Protein 2FAO (pdb70)

Secondary structure (DSSP, 8-state):
-TTTTTPPPSSTTSEEEGGGTEEHHHHHHHHHHTHHHHHHHHTTSBEEEEE-TT-TTS--EEE-B-SS--STTPEEPPGGGSTTSPPBEE--SHHHHHHHHHTTEEEEEE-SS-TT-TTS-SEEEEEEEE-TTS-HHHHHHHHHHHHHHHHHHT---EEEE-SSSSEEEEEE--S-S-HHHHHHHHHHHHHHHHHH-TTTEE-S-SGGGSTTSEEEE-GGGSTT--EE-TT-B-SSTT-BB--EE-GGGGGG---S---BTTTHHHHHHHHTT--TTTTTTT------HHHHHH-/-GGGTTPPPSSTTSEEEGGGTEEHHHHHHHHHHTHHHHHHHHTTS-EEEEE-TT-TTS--EEE-B-SS--STTPEEPPGGGSTTSSPBEE--SHHHHHHHHHTTEEEEEE-SS-TT-TTS-SEEEEEEEE-TTS-HHHHHHHHHHHHHHHHHHT---EEEE-SSSSEEEEEE--TTS-HHHHHHHHHHHHHHHHHH-TTTEE-S-SGGG-TTSEEEE-TT-STT--EEPTT-B-SSTT-BB--EE-GGGGGG---TT--BTTTHHHHHHHHTT--TTTTTTT------HHHHHH-

Solvent-accessible surface area: 24620 Å² total; per-residue (Å²): 170,114,58,6,29,47,24,148,18,35,92,46,128,53,64,4,1,76,70,50,118,0,16,5,51,44,1,0,63,12,0,21,182,21,2,107,22,0,5,162,20,0,107,90,21,0,3,1,3,10,54,0,52,24,0,39,16,11,26,76,9,83,8,74,4,3,49,138,46,154,8,103,54,21,42,80,11,81,69,71,38,37,101,71,76,22,24,6,0,0,0,102,33,24,90,0,0,0,1,0,1,37,59,5,1,0,7,0,18,0,4,2,0,8,56,83,60,10,72,94,0,12,3,0,0,0,16,0,48,16,21,107,90,42,83,51,130,103,3,6,72,1,0,47,58,1,9,64,11,1,77,118,7,54,3,102,12,2,6,1,1,6,1,11,137,6,0,5,0,6,0,8,9,43,106,126,5,25,26,110,63,1,56,80,6,0,54,30,1,0,76,26,1,19,150,101,40,74,104,63,4,10,14,66,35,24,94,149,68,27,104,39,70,4,3,0,16,22,69,84,2,31,87,17,25,6,2,6,1,8,11,0,0,26,8,113,137,18,0,6,1,0,0,1,4,65,99,155,38,0,91,79,6,156,12,3,75,87,22,44,6,111,27,0,37,114,12,49,110,121,22,84,72,91,47,10,37,71,85,42,87,60,26,170,19,104,13,36,68,39,18,115,182,79,32,174,105,57,6,33,47,18,147,17,37,95,45,127,40,65,4,1,76,69,48,120,0,16,5,51,47,1,0,60,10,0,23,166,16,6,84,8,0,8,147,15,0,98,77,18,0,3,1,5,8,54,0,52,24,1,42,16,10,28,75,8,82,7,71,5,7,54,150,62,152,13,89,42,14,56,66,12,78,71,73,46,34,102,70,76,22,24,5,1,3,0,94,42,32,82,0,0,0,1,0,2,35,68,6,1,0,8,0,25,0,4,2,0,11,61,82,53,8,94,94,1,14,8,0,2,0,18,0,43,12,23,106,91,38,74,60,131,75,4,18,50,0,0,46,55,2,6,66,10,1,73,114,7,53,5,102,13,2,6,1,0,4,0,16,124,5,0,6,0,5,0,6,8,46,99,142,10,25,26,110,65,1,59,84,6,0,52,31,0,0,87,21,2,18,141,110,38,72,111,72,3,10,14,68,31,23,92,150,66,31,110,42,54,1,4,0,20,20,75,62,1,39,76,16,23,8,5,7,2,7,7,0,0,32,13,115,129,15,0,3,0,0,0,2,3,66,93,144,37,0,104,82,8,154,12,3,75,74,27,49,7,110,27,0,46,115,11,58,99,131,17,86,78,92,42,8,32,68,84,43,85,58,25,168,21,104,10,41,63,42,18,110,183,79,34

Radius of gyration: 25.9 Å; Cα contacts (8 Å, |Δi|>4): 1272; chains: 2; bounding box: 72×68×44 Å

B-factor: mean 15.35, std 6.8, range [3.49, 41.41]

Foldseek 3Di:
DVLQQPDDAPQQQQDQAPLVSQGLVNLSSLLLVCVVVLLVAQQFFFKWFWFDPRHLVGHTDTGFADQDDPQVQKDFDDCVLPPPTHTGIGHRDSSSRSSVSSVGTQFMWTAQCGPVDLFFGFKFKWKKAAQPPEALVLQLVVVVVLVVLCVVLVWDWWWKQQLPFHIMIITGEDRPDGLVVRLVLLLVSQVVVCVVCVQAGFSDDDNVRAPNYIYGDRPCSHRSHTGTGAQGFDSDHQGFGIHTDANVCSVVDRGSRPHHSVCVVVVCVVCVPPDNCPCPVVDYHHRDPVSVVSD/DLLQVPDDAPQQQQDQAVLVSQGLVLLSSLLLVCVVVLLVQQQFFFKWFWFDPRHLVGHTDTGFADQDFDQVQKDFDDCVVPPPTHGGIGHNDSSSRSSVSSVGGQFIWTAQCGPVDLFFGFKFKWKWAAQPPAAPVLQLVVVVVLVVLCVVLVWDWWWKQQLDFHIMIITGEDRPDGLVRVLVLLLVSQVVCCVVCVQAGFSDDDSVGAVNYIYGDRPQSHRSRTGTGAQGFDSDHQRFGTHTDANVCSVVDDGSNPHHSPCVVVVCVVCVPPDNCPCVVVDYHHRDPVSVVSD

CATH classification: 3.90.920.10

Sequence (590 aa):
RAATAGVRISHPQRLIDPSIQASKLELAEFHARYADLLLRDLRERPVSLVRGPDGIGGELFFQKHAARLKIPGIVQLDPALDPGHPPLLQIRSAEALVGAVQMGSIEFHTWNASLANLERPDRFVLDLDPDPALPWKRMLEATQLSLTLLDELGLRAFLKTSGGKGMHLLVPLERRHGWDEVKDFAQAISQHLARLMPERFSAVSGPRNRVGKIFVDYLRNSRGASTVAAYSVRAREGLPVSVPVFREELDSLQGANQWNLRSLPQRLDELAGDDPWADYAGTRQRISAAMRRQLRAATAGVRISHPQRLIDPSIQASKLELAEFHARYADLLLRDLRERPVSLVRGPDGIGGELFFQKHAARLKIPGIVQLDPALDPGHPPLLQIRSAEALVGAVQMGSIEFHTWNASLANLERPDRFVLDLDPDPALPWKRMLEATQLSLTLLDELGLRAFLKTSGGKGMHLLVPLERRHGWDEVKDFAQAISQHLARLMPERFSAVSGPRNRVGKIFVDYLRNSRGASTVAAYSVRAREGLPVSVPVFREELDSLQGANQWNLRSLPQRLDELAGDDPWADYAGTRQRISAAMRRQL

Structure (mmCIF, N/CA/C/O backbone):
data_2FAO
#
_entry.id   2FAO
#
_cell.length_a   71.745
_cell.length_b   203.577
_cell.length_c   44.200
_cell.angle_alpha   90.00
_cell.angle_beta   90.00
_cell.angle_gamma   90.00
#
_symmetry.space_group_name_H-M   'P 21 21 2'
#
loop_
_entity.id
_entity.type
_entity.pdbx_description
1 polymer 'probable ATP-dependent DNA ligase'
2 non-polymer 'SULFATE ION'
3 water water
#
loop_
_atom_site.group_PDB
_atom_site.id
_atom_site.type_symbol
_atom_site.label_atom_id
_atom_site.label_alt_id
_atom_site.label_comp_id
_atom_site.label_asym_id
_atom_site.label_entity_id
_atom_site.label_seq_id
_atom_site.pdbx_PDB_ins_code
_atom_site.Cartn_x
_atom_site.Cartn_y
_atom_site.Cartn_z
_atom_site.occupancy
_atom_site.B_iso_or_equiv
_atom_site.auth_seq_id
_atom_site.auth_comp_id
_atom_site.auth_asym_id
_atom_site.auth_atom_id
_atom_site.pdbx_PDB_model_num
ATOM 1 N N . ARG A 1 12 ? 18.265 -7.103 37.429 1.00 15.92 543 ARG A N 1
ATOM 2 C CA . ARG A 1 12 ? 17.668 -5.866 36.850 1.00 14.03 543 ARG A CA 1
ATOM 3 C C . ARG A 1 12 ? 16.153 -6.009 36.784 1.00 12.80 543 ARG A C 1
ATOM 4 O O . ARG A 1 12 ? 15.490 -5.341 35.988 1.00 11.92 543 ARG A O 1
ATOM 12 N N . ALA A 1 13 ? 15.604 -6.876 37.628 1.00 12.10 544 ALA A N 1
ATOM 13 C CA . ALA A 1 13 ? 14.168 -7.107 37.636 1.00 11.23 544 ALA A CA 1
ATOM 14 C C . ALA A 1 13 ? 13.370 -5.889 38.085 1.00 10.91 544 ALA A C 1
ATOM 15 O O . ALA A 1 13 ? 12.173 -5.806 37.826 1.00 10.34 544 ALA A O 1
ATOM 17 N N . ALA A 1 14 ? 14.027 -4.943 38.752 1.00 9.74 545 ALA A N 1
ATOM 18 C CA . ALA A 1 14 ? 13.336 -3.741 39.207 1.00 10.06 545 ALA A CA 1
ATOM 19 C C . ALA A 1 14 ? 13.625 -2.554 38.292 1.00 9.01 545 ALA A C 1
ATOM 20 O O . ALA A 1 14 ? 13.156 -1.443 38.544 1.00 9.96 545 ALA A O 1
ATOM 22 N N . THR A 1 15 ? 14.392 -2.791 37.231 1.00 8.92 546 THR A N 1
ATOM 23 C CA . THR A 1 15 ? 14.711 -1.725 36.285 1.00 8.23 546 THR A CA 1
ATOM 24 C C . THR A 1 15 ? 14.436 -2.137 34.837 1.00 9.07 546 THR A C 1
ATOM 25 O O . THR A 1 15 ? 15.168 -1.775 33.918 1.00 10.02 546 THR A O 1
ATOM 29 N N . ALA A 1 16 ? 13.361 -2.897 34.652 1.00 9.02 547 ALA A N 1
ATOM 30 C CA . ALA A 1 16 ? 12.949 -3.350 33.328 1.00 9.93 547 ALA A CA 1
ATOM 31 C C . ALA A 1 16 ? 14.049 -4.051 32.533 1.00 9.82 547 ALA A C 1
ATOM 32 O O . ALA A 1 16 ? 14.096 -3.949 31.303 1.00 10.86 547 ALA A O 1
ATOM 34 N N . GLY A 1 17 ? 14.929 -4.757 33.239 1.00 10.68 548 GLY A N 1
ATOM 35 C CA . GLY A 1 17 ? 16.009 -5.477 32.584 1.00 11.01 548 GLY A CA 1
ATOM 36 C C . GLY A 1 17 ? 17.203 -4.634 32.166 1.00 11.76 548 GLY A C 1
ATOM 37 O O . GLY A 1 17 ? 18.165 -5.150 31.595 1.00 13.46 548 GLY A O 1
ATOM 38 N N . VAL A 1 18 ? 17.151 -3.341 32.470 1.00 11.06 549 VAL A N 1
ATOM 39 C CA . VAL A 1 18 ? 18.214 -2.408 32.106 1.00 11.00 549 VAL A CA 1
ATOM 40 C C . VAL A 1 18 ? 19.283 -2.249 33.184 1.00 10.51 549 VAL A C 1
ATOM 41 O O . VAL A 1 18 ? 18.974 -2.060 34.360 1.00 10.16 549 VAL A O 1
ATOM 45 N N . ARG A 1 19 ? 20.545 -2.322 32.770 1.00 11.52 550 ARG A N 1
ATOM 46 C CA . ARG A 1 19 ? 21.655 -2.162 33.696 1.00 12.30 550 ARG A CA 1
ATOM 47 C C . ARG A 1 19 ? 21.859 -0.678 33.962 1.00 11.47 550 ARG A C 1
ATOM 48 O O . ARG A 1 19 ? 21.946 0.118 33.026 1.00 12.90 550 ARG A O 1
ATOM 56 N N . ILE A 1 20 ? 21.925 -0.315 35.237 1.00 10.90 551 ILE A N 1
ATOM 57 C CA . ILE A 1 20 ? 22.106 1.077 35.617 1.00 9.75 551 ILE A CA 1
ATOM 58 C C . ILE A 1 20 ? 23.539 1.351 36.072 1.00 9.76 551 ILE A C 1
ATOM 59 O O . ILE A 1 20 ? 24.009 0.774 37.057 1.00 12.10 551 ILE A O 1
ATOM 64 N N . SER A 1 21 ? 24.237 2.219 35.344 1.00 8.87 552 SER A N 1
ATOM 65 C CA . SER A 1 21 ? 25.606 2.574 35.708 1.00 10.39 552 SER A CA 1
ATOM 66 C C . SER A 1 21 ? 25.550 3.671 36.774 1.00 10.56 552 SER A C 1
ATOM 67 O O . SER A 1 21 ? 24.596 4.456 36.820 1.00 10.17 552 SER A O 1
ATOM 70 N N . HIS A 1 22 ? 26.571 3.717 37.626 1.00 10.95 553 HIS A N 1
ATOM 71 C CA . HIS A 1 22 ? 26.634 4.692 38.710 1.00 11.31 553 HIS A CA 1
ATOM 72 C C . HIS A 1 22 ? 25.279 4.832 39.397 1.00 10.47 553 HIS A C 1
ATOM 73 O O . HIS A 1 22 ? 24.763 5.935 39.584 1.00 11.14 553 HIS A O 1
ATOM 80 N N . PRO A 1 23 ? 24.692 3.698 39.806 1.00 10.07 554 PRO A N 1
ATOM 81 C CA . PRO A 1 23 ? 23.385 3.688 40.471 1.00 10.84 554 PRO A CA 1
ATOM 82 C C . PRO A 1 23 ? 23.258 4.588 41.692 1.00 9.93 554 PRO A C 1
ATOM 83 O O . PRO A 1 23 ? 22.183 5.121 41.968 1.00 10.93 554 PRO A O 1
ATOM 87 N N . GLN A 1 24 ? 24.358 4.777 42.410 1.00 10.40 555 GLN A N 1
ATOM 88 C CA . GLN A 1 24 ? 24.329 5.591 43.611 1.00 11.39 555 GLN A CA 1
ATOM 89 C C . GLN A 1 24 ? 24.506 7.092 43.435 1.00 8.79 555 GLN A C 1
ATOM 90 O O . GLN A 1 24 ? 24.363 7.833 44.407 1.00 10.93 555 GLN A O 1
ATOM 96 N N . ARG A 1 25 ? 24.805 7.570 42.230 1.00 8.87 556 ARG A N 1
ATOM 97 C CA . ARG A 1 25 ? 24.964 9.015 42.108 1.00 8.89 556 ARG A CA 1
ATOM 98 C C . ARG A 1 25 ? 23.618 9.667 42.398 1.00 8.76 556 ARG A C 1
ATOM 99 O O . ARG A 1 25 ? 22.558 9.109 42.098 1.00 9.26 556 ARG A O 1
ATOM 107 N N . LEU A 1 26 ? 23.661 10.842 43.010 1.00 9.69 557 LEU A N 1
ATOM 108 C CA . LEU A 1 26 ? 22.440 11.525 43.404 1.00 9.42 557 LEU A CA 1
ATOM 109 C C . LEU A 1 26 ? 21.785 12.424 42.378 1.00 8.70 557 LEU A C 1
ATOM 110 O O . LEU A 1 26 ? 22.412 13.326 41.821 1.00 10.17 557 LEU A O 1
ATOM 115 N N . ILE A 1 27 ? 20.508 12.153 42.131 1.00 8.27 558 ILE A N 1
ATOM 116 C CA . ILE A 1 27 ? 19.728 12.966 41.220 1.00 7.15 558 ILE A CA 1
ATOM 117 C C . ILE A 1 27 ? 19.299 14.204 42.005 1.00 7.94 558 ILE A C 1
ATOM 118 O O . ILE A 1 27 ? 19.346 15.319 41.496 1.00 8.25 558 ILE A O 1
ATOM 123 N N . ASP A 1 28 ? 18.890 14.001 43.255 1.00 8.63 559 ASP A N 1
ATOM 124 C CA . ASP A 1 28 ? 18.460 15.097 44.121 1.00 9.86 559 ASP A CA 1
ATOM 125 C C . ASP A 1 28 ? 19.018 14.882 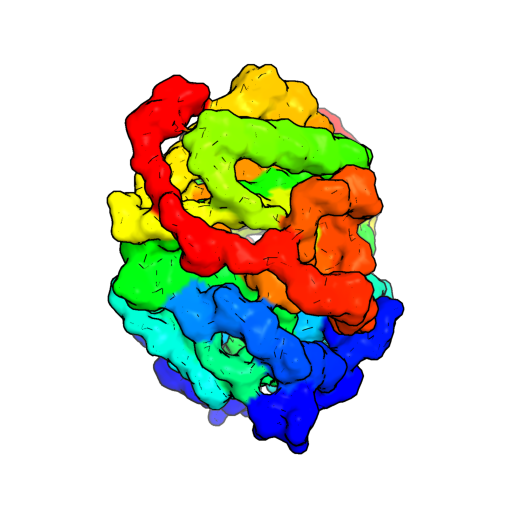45.524 1.00 10.26 559 ASP A C 1
ATOM 126 O O . ASP A 1 28 ? 18.501 14.076 46.295 1.00 8.87 559 ASP A O 1
ATOM 131 N N . PRO A 1 29 ? 20.088 15.608 45.874 1.00 9.73 560 PRO A N 1
ATOM 132 C CA . PRO A 1 29 ? 20.704 15.474 47.196 1.00 10.10 560 PRO A CA 1
ATOM 133 C C . PRO A 1 29 ? 19.786 15.858 48.354 1.00 11.27 560 PRO A C 1
ATOM 134 O O . PRO A 1 29 ? 19.931 15.332 49.459 1.00 12.95 560 PRO A O 1
ATOM 138 N N . SER A 1 30 ? 18.848 16.770 48.107 1.00 11.08 561 SER A N 1
ATOM 139 C CA . SER A 1 30 ? 17.956 17.241 49.166 1.00 11.87 561 SER A CA 1
ATOM 140 C C . SER A 1 30 ? 17.128 16.130 49.796 1.00 12.19 561 SER A C 1
ATOM 141 O O . SER A 1 30 ? 16.780 16.206 50.974 1.00 12.15 561 SER A O 1
ATOM 144 N N . ILE A 1 31 ? 16.813 15.099 49.019 1.00 11.73 562 ILE A N 1
ATOM 145 C CA . ILE A 1 31 ? 16.037 13.981 49.545 1.00 11.49 562 ILE A CA 1
ATOM 146 C C . ILE A 1 31 ? 16.795 12.667 49.401 1.00 11.54 562 ILE A C 1
ATOM 147 O O . ILE A 1 31 ? 16.235 11.598 49.621 1.00 10.26 562 ILE A O 1
ATOM 152 N N . GLN A 1 32 ? 18.074 12.759 49.047 1.00 11.25 563 GLN A N 1
ATOM 153 C CA . GLN A 1 32 ? 18.923 11.589 48.863 1.00 11.86 563 GLN A CA 1
ATOM 154 C C . GLN A 1 32 ? 18.340 10.617 47.845 1.00 11.24 563 GLN A C 1
ATOM 155 O O . GLN A 1 32 ? 18.290 9.407 48.083 1.00 12.05 563 GLN A O 1
ATOM 161 N N . ALA A 1 33 ? 17.906 11.152 46.707 1.00 8.76 564 ALA A N 1
ATOM 162 C CA . ALA A 1 33 ? 17.334 10.333 45.641 1.00 8.50 564 ALA A CA 1
ATOM 163 C C . ALA A 1 33 ? 18.425 9.986 44.633 1.00 8.42 564 ALA A C 1
ATOM 164 O O . ALA A 1 33 ? 18.981 10.871 43.975 1.00 9.59 564 ALA A O 1
ATOM 166 N N . SER A 1 34 ? 18.725 8.697 44.521 1.00 8.37 565 SER A N 1
ATOM 167 C CA . SER A 1 34 ? 19.758 8.208 43.617 1.00 8.10 565 SER A CA 1
ATOM 168 C C . SER A 1 34 ? 19.246 7.951 42.210 1.00 7.77 565 SER A C 1
ATOM 169 O O . SER A 1 34 ? 18.041 7.901 41.969 1.00 8.20 565 SER A O 1
ATOM 172 N N . LYS A 1 35 ? 20.184 7.777 41.289 1.00 7.20 566 LYS A N 1
ATOM 173 C CA . LYS A 1 35 ? 19.858 7.489 39.910 1.00 6.23 566 LYS A CA 1
ATOM 174 C C . LYS A 1 35 ? 19.120 6.149 39.859 1.00 7.06 566 LYS A C 1
ATOM 175 O O . LYS A 1 35 ? 18.161 5.992 39.102 1.00 7.19 566 LYS A O 1
ATOM 181 N N . LEU A 1 36 ? 19.562 5.185 40.662 1.00 7.03 567 LEU A N 1
ATOM 182 C CA . LEU A 1 36 ? 18.909 3.880 40.684 1.00 7.90 567 LEU A CA 1
ATOM 183 C C . LEU A 1 36 ? 17.457 4.024 41.127 1.00 8.05 567 LEU A C 1
ATOM 184 O O . LEU A 1 36 ? 16.567 3.387 40.560 1.00 7.08 567 LEU A O 1
ATOM 189 N N . GLU A 1 37 ? 17.211 4.853 42.137 1.00 6.99 568 GLU A N 1
ATOM 190 C CA . GLU A 1 37 ? 15.848 5.052 42.606 1.00 7.01 568 GLU A CA 1
ATOM 191 C C . GLU A 1 37 ? 14.998 5.637 41.484 1.00 6.70 568 GLU A C 1
ATOM 192 O O . GLU A 1 37 ? 13.850 5.235 41.279 1.00 7.48 568 GLU A O 1
ATOM 198 N N . LEU A 1 38 ? 15.566 6.587 40.751 1.00 6.62 569 LEU A N 1
ATOM 199 C CA . LEU A 1 38 ? 14.842 7.202 39.649 1.00 6.13 569 LEU A CA 1
ATOM 200 C C . LEU A 1 38 ? 14.520 6.157 38.580 1.00 7.26 569 LEU A C 1
ATOM 201 O O . LEU A 1 38 ? 13.414 6.131 38.041 1.00 6.28 569 LEU A O 1
ATOM 206 N N . ALA A 1 39 ? 15.487 5.295 38.276 1.00 6.72 570 ALA A N 1
ATOM 207 C CA . ALA A 1 39 ? 15.287 4.251 37.274 1.00 6.42 570 ALA A CA 1
ATOM 208 C C . ALA A 1 39 ? 14.196 3.285 37.739 1.00 7.24 570 ALA A C 1
ATOM 209 O O . ALA A 1 39 ? 13.319 2.904 36.954 1.00 6.63 570 ALA A O 1
ATOM 211 N N . GLU A 1 40 ? 14.240 2.895 39.011 1.00 7.51 571 GLU A N 1
ATOM 212 C CA . GLU A 1 40 ? 13.244 1.970 39.545 1.00 7.80 571 GLU A CA 1
ATOM 213 C C . GLU A 1 40 ? 11.843 2.567 39.511 1.00 7.20 571 GLU A C 1
ATOM 214 O O . GLU A 1 40 ? 10.863 1.852 39.288 1.00 8.38 571 GLU A O 1
ATOM 220 N N . PHE A 1 41 ? 11.743 3.872 39.732 1.00 6.47 572 PHE A N 1
ATOM 221 C CA . PHE A 1 41 ? 10.446 4.536 39.689 1.00 6.27 572 PHE A CA 1
ATOM 222 C C . PHE A 1 41 ? 9.884 4.424 38.277 1.00 6.64 572 PHE A C 1
ATOM 223 O O . PHE A 1 41 ? 8.705 4.111 38.094 1.00 6.28 572 PHE A O 1
ATOM 231 N N . HIS A 1 42 ? 10.721 4.675 37.274 1.00 6.94 573 HIS A N 1
ATOM 232 C CA . HIS A 1 42 ? 10.260 4.603 35.897 1.00 6.33 573 HIS A CA 1
ATOM 233 C C . HIS A 1 42 ? 9.899 3.190 35.471 1.00 6.13 573 HIS A C 1
ATOM 234 O O . HIS A 1 42 ? 9.001 3.001 34.657 1.00 7.24 573 HIS A O 1
ATOM 241 N N . ALA A 1 43 ? 10.561 2.194 36.043 1.00 6.06 574 ALA A N 1
ATOM 242 C CA . ALA A 1 43 ? 10.216 0.824 35.709 1.00 6.50 574 ALA A CA 1
ATOM 243 C C . ALA A 1 43 ? 8.863 0.516 36.353 1.00 7.52 574 ALA A C 1
ATOM 244 O O . ALA A 1 43 ? 7.923 0.057 35.689 1.00 8.77 574 ALA A O 1
ATOM 246 N N . ARG A 1 44 ? 8.757 0.798 37.646 1.00 6.86 575 ARG A N 1
ATOM 247 C CA . ARG A 1 44 ? 7.531 0.509 38.372 1.00 7.86 575 ARG A CA 1
ATOM 248 C C . ARG A 1 44 ? 6.285 1.163 37.796 1.00 8.41 575 ARG A C 1
ATOM 249 O O . ARG A 1 44 ? 5.230 0.532 37.698 1.00 9.85 575 ARG A O 1
ATOM 257 N N . TYR A 1 45 ? 6.406 2.419 37.395 1.00 7.83 576 TYR A N 1
ATOM 258 C CA . TYR A 1 45 ? 5.256 3.133 36.871 1.00 6.40 576 TYR A CA 1
ATOM 259 C C . TYR A 1 45 ? 5.296 3.354 35.363 1.00 7.22 576 TYR A C 1
ATOM 260 O O . TYR A 1 45 ? 4.617 4.233 34.838 1.00 7.22 576 TYR A O 1
ATOM 269 N N . ALA A 1 46 ? 6.074 2.533 34.665 1.00 6.02 577 ALA A N 1
ATOM 270 C CA . ALA A 1 46 ? 6.179 2.656 33.214 1.00 6.68 577 ALA A CA 1
ATOM 271 C C . ALA A 1 46 ? 4.810 2.644 32.533 1.00 6.89 577 ALA A C 1
ATOM 272 O O . ALA A 1 46 ? 4.572 3.434 31.619 1.00 8.09 577 ALA A O 1
ATOM 274 N N . ASP A 1 47 ? 3.908 1.767 32.971 1.00 7.69 578 ASP A N 1
ATOM 275 C CA . ASP A 1 47 ? 2.595 1.707 32.343 1.00 6.90 578 ASP A CA 1
ATOM 276 C C . ASP A 1 47 ? 1.841 3.026 32.485 1.00 5.89 578 ASP A C 1
ATOM 277 O O . ASP A 1 47 ? 1.160 3.449 31.555 1.00 6.10 578 ASP A O 1
ATOM 282 N N . LEU A 1 48 ? 1.966 3.679 33.640 1.00 6.63 579 LEU A N 1
ATOM 283 C CA . LEU A 1 48 ? 1.299 4.963 33.838 1.00 6.99 579 LEU A CA 1
ATOM 284 C C . LEU A 1 48 ? 1.855 5.997 32.868 1.00 7.13 579 LEU A C 1
ATOM 285 O O . LEU A 1 48 ? 1.102 6.672 32.162 1.00 7.43 579 LEU A O 1
ATOM 290 N N . LEU A 1 49 ? 3.177 6.131 32.834 1.00 7.39 580 LEU A N 1
ATOM 291 C CA . LEU A 1 49 ? 3.778 7.095 31.925 1.00 7.28 580 LEU A CA 1
ATOM 292 C C . LEU A 1 49 ? 3.465 6.757 30.474 1.00 6.51 580 LEU A C 1
ATOM 293 O O . LEU A 1 49 ? 3.284 7.653 29.652 1.00 7.24 580 LEU A O 1
ATOM 298 N N . LEU A 1 50 ? 3.384 5.468 30.154 1.00 6.34 581 LEU A N 1
ATOM 299 C CA . LEU A 1 50 ? 3.096 5.074 28.780 1.00 7.04 581 LEU A CA 1
ATOM 300 C C . LEU A 1 50 ? 1.679 5.436 28.329 1.00 7.07 581 LEU A C 1
ATOM 301 O O . LEU A 1 50 ? 1.403 5.471 27.132 1.00 7.82 581 LEU A O 1
ATOM 306 N N . ARG A 1 51 ? 0.781 5.723 29.269 1.00 7.38 582 ARG A N 1
ATOM 307 C CA . ARG A 1 51 ? -0.568 6.136 28.894 1.00 7.87 582 ARG A CA 1
ATOM 308 C C . ARG A 1 51 ? -0.430 7.399 28.046 1.00 8.13 582 ARG A C 1
ATOM 309 O O . ARG A 1 51 ? -1.253 7.668 27.170 1.00 11.07 582 ARG A O 1
ATOM 317 N N . ASP A 1 52 ? 0.623 8.168 28.307 1.00 8.70 583 ASP A N 1
ATOM 318 C CA . ASP A 1 52 ? 0.885 9.382 27.549 1.00 7.49 583 ASP A CA 1
ATOM 319 C C . ASP A 1 52 ? 1.934 9.147 26.466 1.00 7.37 583 ASP A C 1
ATOM 320 O O . ASP A 1 52 ? 1.736 9.515 25.306 1.00 7.77 583 ASP A O 1
ATOM 325 N N . LEU A 1 53 ? 3.045 8.519 26.837 1.00 7.70 584 LEU A N 1
ATOM 326 C CA . LEU A 1 53 ? 4.153 8.297 25.904 1.00 6.88 584 LEU A CA 1
ATOM 327 C C . LEU A 1 53 ? 4.035 7.282 24.772 1.00 5.86 584 LEU A C 1
ATOM 328 O O . LEU A 1 53 ? 4.609 7.486 23.707 1.00 7.51 584 LEU A O 1
ATOM 333 N N . ARG A 1 54 ? 3.312 6.191 24.998 1.00 7.63 585 ARG A N 1
ATOM 334 C CA . ARG A 1 54 ? 3.204 5.106 24.025 1.00 8.62 585 ARG A CA 1
ATOM 335 C C . ARG A 1 54 ? 3.110 5.461 22.540 1.00 7.67 585 ARG A C 1
ATOM 336 O O . ARG A 1 54 ? 3.836 4.887 21.722 1.00 8.07 585 ARG A O 1
ATOM 344 N N . GLU A 1 55 ? 2.246 6.402 22.180 1.00 7.57 586 GLU A N 1
ATOM 345 C CA . GLU A 1 55 ? 2.081 6.742 20.767 1.00 8.61 586 GLU A CA 1
ATOM 346 C C . GLU A 1 55 ? 2.483 8.163 20.379 1.00 8.05 586 GLU A C 1
ATOM 347 O O . GLU A 1 55 ? 2.101 8.643 19.309 1.00 9.00 586 GLU A O 1
ATOM 353 N N . ARG A 1 56 ? 3.273 8.827 21.217 1.00 7.53 587 ARG A N 1
ATOM 354 C CA . ARG A 1 56 ? 3.663 10.209 20.942 1.00 8.27 587 ARG A CA 1
ATOM 355 C C . ARG A 1 56 ? 5.160 10.461 20.903 1.00 7.44 587 ARG A C 1
ATOM 356 O O . ARG A 1 56 ? 5.931 9.797 21.597 1.00 7.87 587 ARG A O 1
ATOM 364 N N . PRO A 1 57 ? 5.592 11.414 20.062 1.00 7.53 588 PRO A N 1
ATOM 365 C CA . PRO A 1 57 ? 7.019 11.733 20.002 1.00 6.85 588 PRO A CA 1
ATOM 366 C C . PRO A 1 57 ? 7.321 12.330 21.382 1.00 6.47 588 PRO A C 1
ATOM 367 O O . PRO A 1 57 ? 6.445 12.949 21.999 1.00 6.51 588 PRO A O 1
ATOM 371 N N . VAL A 1 58 ? 8.554 12.176 21.850 1.00 5.24 589 VAL A N 1
ATOM 372 C CA . VAL A 1 58 ? 8.910 12.656 23.176 1.00 5.27 589 VAL A CA 1
ATOM 373 C C . VAL A 1 58 ? 10.225 13.433 23.207 1.00 6.30 589 VAL A C 1
ATOM 374 O O . VAL A 1 58 ? 11.179 13.088 22.505 1.00 7.02 589 VAL A O 1
ATOM 378 N N . SER A 1 59 ? 10.249 14.499 24.002 1.00 6.68 590 SER A N 1
ATOM 379 C CA . SER A 1 59 ? 11.456 15.288 24.195 1.00 6.97 590 SER A CA 1
ATOM 380 C C . SER A 1 59 ? 11.967 14.895 25.570 1.00 6.85 590 SER A C 1
ATOM 381 O O . SER A 1 59 ? 11.182 14.636 26.481 1.00 6.72 590 SER A O 1
ATOM 384 N N . LEU A 1 60 ? 13.282 14.865 25.718 1.00 6.53 591 LEU A N 1
ATOM 385 C CA . LEU A 1 60 ? 13.893 14.477 26.977 1.00 6.24 591 LEU A CA 1
ATOM 386 C C . LEU A 1 60 ? 14.566 15.633 27.667 1.00 7.87 591 LEU A C 1
ATOM 387 O O . LEU A 1 60 ? 15.107 16.523 27.007 1.00 8.30 591 LEU A O 1
ATOM 392 N N . VAL A 1 61 ? 14.521 15.632 28.995 1.00 6.62 592 VAL A N 1
ATOM 393 C CA . VAL A 1 61 ? 15.251 16.639 29.751 1.00 6.34 592 VAL A CA 1
ATOM 394 C C . VAL A 1 61 ? 16.246 15.777 30.525 1.00 6.80 592 VAL A C 1
ATOM 395 O O . VAL A 1 61 ? 15.862 15.007 31.411 1.00 7.08 592 VAL A O 1
ATOM 399 N N . ARG A 1 62 ? 17.518 15.888 30.151 1.00 5.90 593 ARG A N 1
ATOM 400 C CA . ARG A 1 62 ? 18.583 15.094 30.751 1.00 5.66 593 ARG A CA 1
ATOM 401 C C . ARG A 1 62 ? 19.455 15.913 31.701 1.00 6.40 593 ARG A C 1
ATOM 402 O O . ARG A 1 62 ? 19.802 17.056 31.412 1.00 8.42 593 ARG A O 1
ATOM 410 N N . GLY A 1 63 ? 19.801 15.321 32.839 1.00 6.59 594 GLY A N 1
ATOM 411 C CA . GLY A 1 63 ? 20.641 15.998 33.814 1.00 6.74 594 GLY A CA 1
ATOM 412 C C . GLY A 1 63 ? 21.726 15.029 34.229 1.00 6.40 594 GLY A C 1
ATOM 413 O O . GLY A 1 63 ? 21.567 14.302 35.206 1.00 6.86 594 GLY A O 1
ATOM 414 N N . PRO A 1 64 ? 22.853 15.001 33.505 1.00 7.21 595 PRO A N 1
ATOM 415 C CA . PRO A 1 64 ? 23.967 14.095 33.802 1.00 6.79 595 PRO A CA 1
ATOM 416 C C . PRO A 1 64 ? 24.573 14.218 35.193 1.00 6.63 595 PRO A C 1
ATOM 417 O O . PRO A 1 64 ? 25.207 13.278 35.676 1.00 8.18 595 PRO A O 1
ATOM 421 N N . ASP A 1 65 ? 24.376 15.368 35.828 1.00 7.32 596 ASP A N 1
ATOM 422 C CA . ASP A 1 65 ? 24.915 15.619 37.158 1.00 7.83 596 ASP A CA 1
ATOM 423 C C . ASP A 1 65 ? 23.823 15.866 38.196 1.00 8.42 596 ASP A C 1
ATOM 424 O O . ASP A 1 65 ? 24.077 16.435 39.254 1.00 9.96 596 ASP A O 1
ATOM 429 N N . GLY A 1 66 ? 22.609 15.420 37.899 1.00 8.01 597 GLY A N 1
ATOM 430 C CA . GLY A 1 66 ? 21.516 15.622 38.830 1.00 8.56 597 GLY A CA 1
ATOM 431 C C . GLY A 1 66 ? 20.957 17.026 38.725 1.00 9.47 597 GLY A C 1
ATOM 432 O O . GLY A 1 66 ? 21.411 17.826 37.900 1.00 8.79 597 GLY A O 1
ATOM 433 N N . ILE A 1 67 ? 19.987 17.353 39.571 1.00 9.39 598 ILE A N 1
ATOM 434 C CA . ILE A 1 67 ? 19.374 18.675 39.499 1.00 9.31 598 ILE A CA 1
ATOM 435 C C . ILE A 1 67 ? 20.262 19.845 39.934 1.00 8.77 598 ILE A C 1
ATOM 436 O O . ILE A 1 67 ? 19.914 21.002 39.701 1.00 9.75 598 ILE A O 1
ATOM 441 N N . GLY A 1 68 ? 21.404 19.545 40.550 1.00 9.04 599 GLY A N 1
ATOM 442 C CA . GLY A 1 68 ? 22.324 20.597 40.960 1.00 8.84 599 GLY A CA 1
ATOM 443 C C . GLY A 1 68 ? 23.198 20.987 39.782 1.00 8.84 599 GLY A C 1
ATOM 444 O O . GLY A 1 68 ? 23.925 21.981 39.823 1.00 9.93 599 GLY A O 1
ATOM 445 N N . GLY A 1 69 ? 23.142 20.171 38.738 1.00 7.58 600 GLY A N 1
ATOM 446 C CA . GLY A 1 69 ? 23.905 20.445 37.540 1.00 7.39 600 GLY A CA 1
ATOM 447 C C . GLY A 1 69 ? 22.971 21.116 36.550 1.00 7.39 600 GLY A C 1
ATOM 448 O O . GLY A 1 69 ? 21.954 21.687 36.942 1.00 9.07 600 GLY A O 1
ATOM 449 N N . GLU A 1 70 ? 23.313 21.067 35.268 1.00 6.64 601 GLU A N 1
ATOM 450 C CA . GLU A 1 70 ? 22.477 21.690 34.253 1.00 6.54 601 GLU A CA 1
ATOM 451 C C . GLU A 1 70 ? 21.660 20.654 33.504 1.00 6.30 601 GLU A C 1
ATOM 452 O O . GLU A 1 70 ? 21.923 19.449 33.580 1.00 7.16 601 GLU A O 1
ATOM 458 N N . LEU A 1 71 ? 20.675 21.137 32.759 1.00 6.67 602 LEU A N 1
ATOM 459 C CA . LEU A 1 71 ? 19.781 20.261 32.020 1.00 6.11 602 LEU A CA 1
ATOM 460 C C . LEU A 1 71 ? 19.880 20.432 30.508 1.00 5.79 602 LEU A C 1
ATOM 461 O O . LEU A 1 71 ? 19.996 21.545 29.996 1.00 7.91 602 LEU A O 1
ATOM 466 N N . PHE A 1 72 ? 19.823 19.303 29.812 1.00 5.96 603 PHE A N 1
ATOM 467 C CA . PHE A 1 72 ? 19.893 19.247 28.361 1.00 5.55 603 PHE A CA 1
ATOM 468 C C . PHE A 1 72 ? 18.498 18.918 27.834 1.00 5.31 603 PHE A C 1
ATOM 469 O O . PHE A 1 72 ? 17.946 17.868 28.153 1.00 6.27 603 PHE A O 1
ATOM 477 N N . PHE A 1 73 ? 17.913 19.831 27.066 1.00 5.83 604 PHE A N 1
ATOM 478 C CA . PHE A 1 73 ? 16.590 19.597 26.488 1.00 6.07 604 PHE A CA 1
ATOM 479 C C . PHE A 1 73 ? 16.836 19.019 25.103 1.00 6.66 604 PHE A C 1
ATOM 480 O O . PHE A 1 73 ? 17.292 19.721 24.195 1.00 7.49 604 PHE A O 1
ATOM 488 N N . GLN A 1 74 ? 16.527 17.739 24.947 1.00 6.05 605 GLN A N 1
ATOM 489 C CA . GLN A 1 74 ? 16.783 17.044 23.697 1.00 4.92 605 GLN A CA 1
ATOM 490 C C . GLN A 1 74 ? 15.552 16.570 22.930 1.00 5.98 605 GLN A C 1
ATOM 491 O O . GLN A 1 74 ? 14.685 15.880 23.473 1.00 7.46 605 GLN A O 1
ATOM 497 N N . LYS A 1 75 ? 15.523 16.922 21.647 1.00 6.69 606 LYS A N 1
ATOM 498 C CA . LYS A 1 75 ? 14.438 16.560 20.737 1.00 6.18 606 LYS A CA 1
ATOM 499 C C . LYS A 1 75 ? 14.879 15.496 19.732 1.00 6.35 606 LYS A C 1
ATOM 500 O O . LYS A 1 75 ? 14.103 14.603 19.372 1.00 6.61 606 LYS A O 1
ATOM 506 N N . HIS A 1 76 ? 16.124 15.605 19.274 1.00 6.82 607 HIS A N 1
ATOM 507 C CA . HIS A 1 76 ? 16.664 14.702 18.262 1.00 7.59 607 HIS A CA 1
ATOM 508 C C . HIS A 1 76 ? 17.927 13.970 18.682 1.00 6.64 607 HIS A C 1
ATOM 509 O O . HIS A 1 76 ? 18.707 14.468 19.492 1.00 7.60 607 HIS A O 1
ATOM 516 N N . ALA A 1 77 ? 18.146 12.800 18.090 1.00 7.36 608 ALA A N 1
ATOM 517 C CA . ALA A 1 77 ? 19.347 12.027 18.377 1.00 7.45 608 ALA A CA 1
ATOM 518 C C . ALA A 1 77 ? 19.719 11.179 17.168 1.00 8.62 608 ALA A C 1
ATOM 519 O O . ALA A 1 77 ? 18.865 10.509 16.589 1.00 9.56 608 ALA A O 1
ATOM 521 N N . ALA A 1 78 ? 20.994 11.207 16.793 1.00 9.77 609 ALA A N 1
ATOM 522 C CA . ALA A 1 78 ? 21.473 10.433 15.654 1.00 11.85 609 ALA A CA 1
ATOM 523 C C . ALA A 1 78 ? 21.770 9.002 16.077 1.00 15.44 609 ALA A C 1
ATOM 524 O O . ALA A 1 78 ? 21.383 8.051 15.398 1.00 17.00 609 ALA A O 1
ATOM 526 N N . ARG A 1 79 ? 22.463 8.868 17.202 1.00 19.56 610 ARG A N 1
ATOM 527 C CA . ARG A 1 79 ? 22.826 7.566 17.748 1.00 24.25 610 ARG A CA 1
ATOM 528 C C . ARG A 1 79 ? 22.262 7.442 19.159 1.00 26.27 610 ARG A C 1
ATOM 529 O O . ARG A 1 79 ? 22.603 8.220 20.048 1.00 28.53 610 ARG A O 1
ATOM 537 N N . LEU A 1 80 ? 21.390 6.460 19.354 1.00 29.22 611 LEU A N 1
ATOM 538 C CA . LEU A 1 80 ? 20.766 6.237 20.650 1.00 30.55 611 LEU A CA 1
ATOM 539 C C . LEU A 1 80 ? 21.304 4.993 21.332 1.00 31.14 611 LEU A C 1
ATOM 540 O O . LEU A 1 80 ? 21.418 3.933 20.717 1.00 32.33 611 LEU A O 1
ATOM 545 N N . LYS A 1 81 ? 21.640 5.130 22.609 1.00 30.77 612 LYS A N 1
ATOM 546 C CA . LYS A 1 81 ? 22.144 4.007 23.382 1.00 30.12 612 LYS A CA 1
ATOM 547 C C . LYS A 1 81 ? 21.054 3.561 24.339 1.00 28.90 612 LYS A C 1
ATOM 548 O O . LYS A 1 81 ? 21.324 3.146 25.465 1.00 30.23 612 LYS A O 1
ATOM 554 N N . ILE A 1 82 ? 19.814 3.666 23.877 1.00 27.04 613 ILE A N 1
ATOM 555 C CA . ILE A 1 82 ? 18.659 3.268 24.664 1.00 24.76 613 ILE A CA 1
ATOM 556 C C . ILE A 1 82 ? 17.984 2.104 23.956 1.00 24.83 613 ILE A C 1
ATOM 557 O O . ILE A 1 82 ? 17.146 2.303 23.077 1.00 25.00 613 ILE A O 1
ATOM 562 N N . PRO A 1 83 ? 18.359 0.868 24.317 1.00 24.55 614 PRO A N 1
ATOM 563 C CA . PRO A 1 83 ? 17.758 -0.307 23.686 1.00 24.49 614 PRO A CA 1
ATOM 564 C C . PRO A 1 83 ? 16.235 -0.242 23.707 1.00 24.10 614 PRO A C 1
ATOM 565 O O . PRO A 1 83 ? 15.619 -0.231 24.772 1.00 26.04 614 PRO A O 1
ATOM 569 N N . GLY A 1 84 ? 15.635 -0.184 22.523 1.00 22.76 615 GLY A N 1
ATOM 570 C CA . GLY A 1 84 ? 14.187 -0.133 22.439 1.00 20.43 615 GLY A CA 1
ATOM 571 C C . GLY A 1 84 ? 13.628 1.209 22.010 1.00 19.33 615 GLY A C 1
ATOM 572 O O . GLY A 1 84 ? 12.493 1.287 21.556 1.00 19.02 615 GLY A O 1
ATOM 573 N N . ILE A 1 85 ? 14.415 2.269 22.149 1.00 18.84 616 ILE A N 1
ATOM 574 C CA . ILE A 1 85 ? 13.946 3.594 21.764 1.00 18.60 616 ILE A CA 1
ATOM 575 C C . ILE A 1 85 ? 13.760 3.657 20.250 1.00 17.25 616 ILE A C 1
ATOM 576 O O . ILE A 1 85 ? 14.576 3.131 19.493 1.00 18.94 616 ILE A O 1
ATOM 581 N N . VAL A 1 86 ? 12.680 4.296 19.813 1.00 12.47 617 VAL A N 1
ATOM 582 C CA . VAL A 1 86 ? 12.384 4.401 18.390 1.00 12.21 617 VAL A CA 1
ATOM 583 C C . VAL A 1 86 ? 12.811 5.737 17.794 1.00 11.22 617 VAL A C 1
ATOM 584 O O . VAL A 1 86 ? 12.528 6.798 18.350 1.00 10.62 617 VAL A O 1
ATOM 588 N N . GLN A 1 87 ? 13.522 5.670 16.672 1.00 10.85 618 GLN A N 1
ATOM 589 C CA . GLN A 1 87 ? 13.953 6.868 15.969 1.00 10.66 618 GLN A CA 1
ATOM 590 C C . GLN A 1 87 ? 12.930 7.099 14.871 1.00 9.80 618 GLN A C 1
ATOM 591 O O . GLN A 1 87 ? 12.690 6.223 14.032 1.00 12.44 618 GLN A O 1
ATOM 597 N N . LEU A 1 88 ? 12.316 8.274 14.882 1.00 9.24 619 LEU A N 1
ATOM 598 C CA . LEU A 1 88 ? 11.301 8.597 13.892 1.00 8.82 619 LEU A CA 1
ATOM 599 C C . LEU A 1 88 ? 11.907 9.065 12.565 1.00 9.74 619 LEU A C 1
ATOM 600 O O . LEU A 1 88 ? 13.104 9.324 12.471 1.00 11.35 619 LEU A O 1
ATOM 605 N N . ASP A 1 89 ? 11.070 9.160 11.540 1.00 9.65 620 ASP A N 1
ATOM 606 C CA . ASP A 1 89 ? 11.506 9.577 10.215 1.00 10.32 620 ASP A CA 1
ATOM 607 C C . ASP A 1 89 ? 12.002 11.019 10.173 1.00 9.41 620 ASP A C 1
ATOM 608 O O . ASP A 1 89 ? 11.307 11.932 10.607 1.00 9.41 620 ASP A O 1
ATOM 613 N N . PRO A 1 90 ? 13.228 11.242 9.660 1.00 9.66 621 PRO A N 1
ATOM 614 C CA . PRO A 1 90 ? 13.790 12.594 9.568 1.00 10.69 621 PRO A CA 1
ATOM 615 C C . PRO A 1 90 ? 12.910 13.572 8.783 1.00 10.62 621 PRO A C 1
ATOM 616 O O . PRO A 1 90 ? 12.972 14.781 9.005 1.00 11.11 621 PRO A O 1
ATOM 620 N N . ALA A 1 91 ? 12.101 13.054 7.858 1.00 11.04 622 ALA A N 1
ATOM 621 C CA . ALA A 1 91 ? 11.234 13.911 7.057 1.00 12.29 622 ALA A CA 1
ATOM 622 C C . ALA A 1 91 ? 10.214 14.663 7.906 1.00 12.08 622 ALA A C 1
ATOM 623 O O . ALA A 1 91 ? 9.628 15.642 7.452 1.00 13.86 622 ALA A O 1
ATOM 625 N N . LEU A 1 92 ? 10.004 14.204 9.137 1.00 12.18 623 LEU A N 1
ATOM 626 C CA . LEU A 1 92 ? 9.064 14.858 10.038 1.00 13.23 623 LEU A CA 1
ATOM 627 C C . LEU A 1 92 ? 9.649 16.167 10.561 1.00 13.22 623 LEU A C 1
ATOM 628 O O . LEU A 1 92 ? 8.926 17.037 11.045 1.00 13.76 623 LEU A O 1
ATOM 633 N N . ASP A 1 93 ? 10.965 16.310 10.457 1.00 12.85 624 ASP A N 1
ATOM 634 C CA . ASP A 1 93 ? 11.624 17.519 10.936 1.00 12.35 624 ASP A CA 1
ATOM 635 C C . ASP A 1 93 ? 12.945 17.623 10.178 1.00 11.05 624 ASP A C 1
ATOM 636 O O . ASP A 1 93 ? 14.015 17.377 10.732 1.00 11.28 624 ASP A O 1
ATOM 641 N N . PRO A 1 94 ? 12.882 17.990 8.889 1.00 11.37 625 PRO A N 1
ATOM 642 C CA . PRO A 1 94 ? 14.073 18.119 8.044 1.00 11.55 625 PRO A CA 1
ATOM 643 C C . PRO A 1 94 ? 15.192 18.992 8.600 1.00 11.09 625 PRO A C 1
ATOM 644 O O . PRO A 1 94 ? 14.936 20.018 9.237 1.00 12.09 625 PRO A O 1
ATOM 648 N N . GLY A 1 95 ? 16.429 18.569 8.343 1.00 9.73 626 GLY A N 1
ATOM 649 C CA . GLY A 1 95 ? 17.588 19.315 8.796 1.00 9.53 626 GLY A CA 1
ATOM 650 C C . GLY A 1 95 ? 18.020 18.984 10.208 1.00 9.04 626 GLY A C 1
ATOM 651 O O . GLY A 1 95 ? 18.879 19.666 10.776 1.00 10.94 626 GLY A O 1
ATOM 652 N N . HIS A 1 96 ? 17.435 17.937 10.775 1.00 7.91 627 HIS A N 1
ATOM 653 C CA . HIS A 1 96 ? 17.761 17.526 12.133 1.00 8.28 627 HIS A CA 1
ATOM 654 C C . HIS A 1 96 ? 17.823 16.006 12.205 1.00 8.30 627 HIS A C 1
ATOM 655 O O . HIS A 1 96 ? 17.286 15.320 11.335 1.00 8.30 627 HIS A O 1
ATOM 662 N N . PRO A 1 97 ? 18.504 15.462 13.229 1.00 8.22 628 PRO A N 1
ATOM 663 C CA . PRO A 1 97 ? 18.582 14.005 13.370 1.00 8.39 628 PRO A CA 1
ATOM 664 C C . PRO A 1 97 ? 17.164 13.540 13.716 1.00 7.44 628 PRO A C 1
ATOM 665 O O . PRO A 1 97 ? 16.287 14.358 13.989 1.00 8.57 628 PRO A O 1
ATOM 669 N N . PRO A 1 98 ? 16.928 12.226 13.738 1.00 7.51 629 PRO A N 1
ATOM 670 C CA . PRO A 1 98 ? 15.590 11.715 14.056 1.00 7.44 629 PRO A CA 1
ATOM 671 C C . PRO A 1 98 ? 14.987 12.152 15.392 1.00 7.42 629 PRO A C 1
ATOM 672 O O . PRO A 1 98 ? 15.702 12.317 16.387 1.00 7.36 629 PRO A O 1
ATOM 676 N N . LEU A 1 99 ? 13.665 12.329 15.393 1.00 8.24 630 LEU A N 1
ATOM 677 C CA . LEU A 1 99 ? 12.922 12.634 16.613 1.00 7.37 630 LEU A CA 1
ATOM 678 C C . LEU A 1 99 ? 12.885 11.306 17.369 1.00 8.59 630 LEU A C 1
ATOM 679 O O . LEU A 1 99 ? 13.267 10.269 16.820 1.00 9.25 630 LEU A O 1
ATOM 684 N N . LEU A 1 100 ? 12.395 11.331 18.604 1.00 7.19 631 LEU A N 1
ATOM 685 C CA . LEU A 1 100 ? 12.387 10.143 19.452 1.00 7.78 631 LEU A CA 1
ATOM 686 C C . LEU A 1 100 ? 11.011 9.695 19.934 1.00 5.96 631 LEU A C 1
ATOM 687 O O . LEU A 1 100 ? 10.108 10.510 20.103 1.00 6.60 631 LEU A O 1
ATOM 692 N N . GLN A 1 101 ? 10.864 8.394 20.171 1.00 6.91 632 GLN A N 1
ATOM 693 C CA . GLN A 1 101 ? 9.615 7.837 20.677 1.00 7.79 632 GLN A CA 1
ATOM 694 C C . GLN A 1 101 ? 9.899 6.663 21.613 1.00 7.37 632 GLN A C 1
ATOM 695 O O . GLN A 1 101 ? 10.664 5.758 21.287 1.00 8.15 632 GLN A O 1
ATOM 701 N N . ILE A 1 102 ? 9.281 6.705 22.789 1.00 6.52 633 ILE A N 1
ATOM 702 C CA . ILE A 1 102 ? 9.442 5.672 23.806 1.00 7.19 633 ILE A CA 1
ATOM 703 C C . ILE A 1 102 ? 8.127 4.909 23.951 1.00 7.54 633 ILE A C 1
ATOM 704 O O . ILE A 1 102 ? 7.107 5.480 24.350 1.00 7.50 633 ILE A O 1
ATOM 709 N N . ARG A 1 103 ? 8.161 3.613 23.640 1.00 8.92 634 ARG A N 1
ATOM 710 C CA . ARG A 1 103 ? 6.955 2.786 23.678 1.00 10.45 634 ARG A CA 1
ATOM 711 C C . ARG A 1 103 ? 6.990 1.602 24.644 1.00 9.83 634 ARG A C 1
ATOM 712 O O . ARG A 1 103 ? 6.064 0.789 24.655 1.00 10.97 634 ARG A O 1
ATOM 720 N N . SER A 1 104 ? 8.042 1.492 25.449 1.00 9.10 635 SER A N 1
ATOM 721 C CA . SER A 1 104 ? 8.157 0.365 26.373 1.00 8.35 635 SER A CA 1
ATOM 722 C C . SER A 1 104 ? 8.871 0.766 27.650 1.00 9.10 635 SER A C 1
ATOM 723 O O . SER A 1 104 ? 9.558 1.789 27.692 1.00 8.04 635 SER A O 1
ATOM 726 N N . ALA A 1 105 ? 8.731 -0.052 28.687 1.00 8.40 636 ALA A N 1
ATOM 727 C CA . ALA A 1 105 ? 9.388 0.223 29.956 1.00 8.08 636 ALA A CA 1
ATOM 728 C C . ALA A 1 105 ? 10.899 0.173 29.765 1.00 8.67 636 ALA A C 1
ATOM 729 O O . ALA A 1 105 ? 11.638 0.971 30.357 1.00 8.64 636 ALA A O 1
ATOM 731 N N . GLU A 1 106 ? 11.367 -0.760 28.939 1.00 9.11 637 GLU A N 1
ATOM 732 C CA . GLU A 1 106 ? 12.797 -0.882 28.689 1.00 9.87 637 GLU A CA 1
ATOM 733 C C . GLU A 1 106 ? 13.360 0.398 28.086 1.00 8.91 637 GLU A C 1
ATOM 734 O O . GLU A 1 106 ? 14.432 0.859 28.489 1.00 8.66 637 GLU A O 1
ATOM 740 N N . ALA A 1 107 ? 12.651 0.967 27.116 1.00 8.42 638 ALA A N 1
ATOM 741 C CA . ALA A 1 107 ? 13.122 2.191 26.487 1.00 8.11 638 ALA A CA 1
ATOM 742 C C . ALA A 1 107 ? 13.054 3.348 27.482 1.00 8.23 638 ALA A C 1
ATOM 743 O O . ALA A 1 107 ? 13.943 4.203 27.518 1.00 7.05 638 ALA A O 1
ATOM 745 N N . LEU A 1 108 ? 12.007 3.367 28.299 1.00 7.03 639 LEU A N 1
ATOM 746 C CA . LEU A 1 108 ? 11.837 4.429 29.280 1.00 6.78 639 LEU A CA 1
ATOM 747 C C . LEU A 1 108 ? 12.971 4.398 30.306 1.00 7.22 639 LEU A C 1
ATOM 748 O O . LEU A 1 108 ? 13.610 5.428 30.578 1.00 6.06 639 LEU A O 1
ATOM 753 N N . VAL A 1 109 ? 13.238 3.223 30.871 1.00 6.90 640 VAL A N 1
ATOM 754 C CA . VAL A 1 109 ? 14.301 3.108 31.859 1.00 7.50 640 VAL A CA 1
ATOM 755 C C . VAL A 1 109 ? 15.658 3.338 31.197 1.00 6.61 640 VAL A C 1
ATOM 756 O O . VAL A 1 109 ? 16.559 3.909 31.807 1.00 7.54 640 VAL A O 1
ATOM 760 N N . GLY A 1 110 ? 15.801 2.904 29.945 1.00 7.58 641 GLY A N 1
ATOM 761 C CA . GLY A 1 110 ? 17.049 3.127 29.234 1.00 6.35 641 GLY A CA 1
ATOM 762 C C . GLY A 1 110 ? 17.324 4.618 29.099 1.00 6.51 641 GLY A C 1
ATOM 763 O O . GLY A 1 110 ? 18.477 5.055 29.162 1.00 7.20 641 GLY A O 1
ATOM 764 N N . ALA A 1 111 ? 16.270 5.404 28.901 1.00 5.85 642 ALA A N 1
ATOM 765 C CA . ALA A 1 111 ? 16.424 6.851 28.793 1.00 6.19 642 ALA A CA 1
ATOM 766 C C . ALA A 1 111 ? 16.943 7.401 30.124 1.00 6.75 642 ALA A C 1
ATOM 767 O O . ALA A 1 111 ? 17.806 8.280 30.147 1.00 6.48 642 ALA A O 1
ATOM 769 N N . VAL A 1 112 ? 16.419 6.879 31.230 1.00 6.50 643 VAL A N 1
ATOM 770 C CA . VAL A 1 112 ? 16.866 7.312 32.552 1.00 6.18 643 VAL A CA 1
ATOM 771 C C . VAL A 1 112 ? 18.337 6.918 32.758 1.00 6.81 643 VAL A C 1
ATOM 7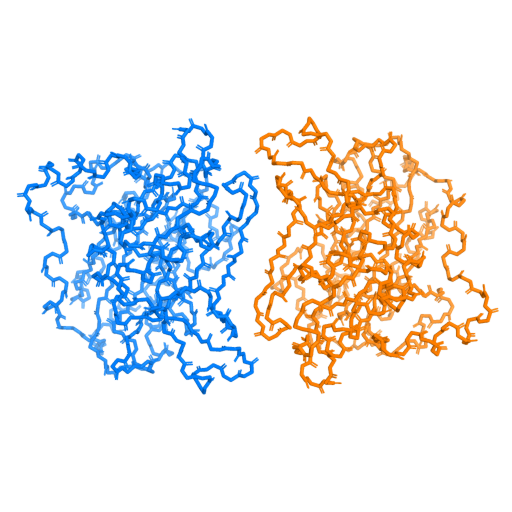72 O O . VAL A 1 112 ? 19.121 7.680 33.326 1.00 6.52 643 VAL A O 1
ATOM 776 N N . GLN A 1 113 ? 18.706 5.732 32.277 1.00 6.76 644 GLN A N 1
ATOM 777 C CA . GLN A 1 113 ? 20.078 5.255 32.369 1.00 7.23 644 GLN A CA 1
ATOM 778 C C . GLN A 1 113 ? 21.001 6.241 31.655 1.00 7.61 644 GLN A C 1
ATOM 779 O O . GLN A 1 113 ? 22.134 6.455 32.076 1.00 8.04 644 GLN A O 1
ATOM 785 N N . MET A 1 114 ? 20.496 6.860 30.593 1.00 7.99 645 MET A N 1
ATOM 786 C CA . MET A 1 114 ? 21.273 7.830 29.834 1.00 8.18 645 MET A CA 1
ATOM 787 C C . MET A 1 114 ? 21.118 9.269 30.322 1.00 8.34 645 MET A C 1
ATOM 788 O O . MET A 1 114 ? 21.447 10.215 29.612 1.00 9.36 645 MET A O 1
ATOM 793 N N . GLY A 1 115 ? 20.606 9.427 31.537 1.00 6.78 646 GLY A N 1
ATOM 794 C CA . GLY A 1 115 ? 20.479 10.747 32.127 1.00 5.97 646 GLY A CA 1
ATOM 795 C C . GLY A 1 115 ? 19.140 11.449 32.116 1.00 6.31 646 GLY A C 1
ATOM 796 O O . GLY A 1 115 ? 19.014 12.534 32.687 1.00 7.09 646 GLY A O 1
ATOM 797 N N . SER A 1 116 ? 18.134 10.857 31.485 1.00 5.83 647 SER A N 1
ATOM 798 C CA . SER A 1 116 ? 16.822 11.498 31.435 1.00 6.46 647 SER A CA 1
ATOM 799 C C . SER A 1 116 ? 16.140 11.601 32.798 1.00 5.60 647 SER A C 1
ATOM 800 O O . SER A 1 116 ? 16.159 10.652 33.588 1.00 6.17 647 SER A O 1
ATOM 803 N N . ILE A 1 117 ? 15.537 12.760 33.058 1.00 5.45 648 ILE A N 1
ATOM 804 C CA . ILE A 1 117 ? 14.794 12.984 34.291 1.00 6.36 648 ILE A CA 1
ATOM 805 C C . ILE A 1 117 ? 13.342 13.332 33.926 1.00 6.12 648 ILE A C 1
ATOM 806 O O . ILE A 1 117 ? 12.408 12.849 34.567 1.00 8.29 648 ILE A O 1
ATOM 811 N N . GLU A 1 118 ? 13.155 14.156 32.894 1.00 6.94 649 GLU A N 1
ATOM 812 C CA . GLU A 1 118 ? 11.814 14.544 32.455 1.00 6.45 649 GLU A CA 1
ATOM 813 C C . GLU A 1 118 ? 11.505 14.034 31.055 1.00 6.40 649 GLU A C 1
ATOM 814 O O . GLU A 1 118 ? 12.408 13.851 30.231 1.00 6.19 649 GLU A O 1
ATOM 820 N N . PHE A 1 119 ? 10.218 13.814 30.802 1.00 6.07 650 PHE A N 1
ATOM 821 C CA . PHE A 1 119 ? 9.719 13.333 29.514 1.00 5.94 650 PHE A CA 1
ATOM 822 C C . PHE A 1 119 ? 8.532 14.219 29.133 1.00 6.44 650 PHE A C 1
ATOM 823 O O . PHE A 1 119 ? 7.552 14.304 29.881 1.00 5.99 650 PHE A O 1
ATOM 831 N N . HIS A 1 120 ? 8.632 14.901 27.992 1.00 6.56 651 HIS A N 1
ATOM 832 C CA . HIS A 1 120 ? 7.562 15.780 27.519 1.00 6.22 651 HIS A CA 1
ATOM 833 C C . HIS A 1 120 ? 7.084 15.282 26.159 1.00 6.56 651 HIS A C 1
ATOM 834 O O . HIS A 1 120 ? 7.901 15.010 25.280 1.00 8.43 651 HIS A O 1
ATOM 841 N N . THR A 1 121 ? 5.771 15.186 25.969 1.00 6.72 652 THR A N 1
ATOM 842 C CA . THR A 1 121 ? 5.239 14.697 24.704 1.00 6.41 652 THR A CA 1
ATOM 843 C C . THR A 1 121 ? 4.543 15.726 23.820 1.00 5.95 652 THR A C 1
ATOM 844 O O . THR A 1 121 ? 4.026 16.742 24.289 1.00 6.61 652 THR A O 1
ATOM 848 N N . TRP A 1 122 ? 4.532 15.419 22.527 1.00 7.02 653 TRP A N 1
ATOM 849 C CA . TRP A 1 122 ? 3.877 16.231 21.510 1.00 7.15 653 TRP A CA 1
ATOM 850 C C . TRP A 1 122 ? 2.369 16.089 21.651 1.00 8.32 653 TRP A C 1
ATOM 851 O O . TRP A 1 122 ? 1.879 15.077 22.154 1.00 8.61 653 TRP A O 1
ATOM 862 N N . ASN A 1 123 ? 1.641 17.079 21.138 1.00 7.81 654 ASN A N 1
ATOM 863 C CA . ASN A 1 123 ? 0.184 17.059 21.162 1.00 7.76 654 ASN A CA 1
ATOM 864 C C . ASN A 1 123 ? -0.394 16.286 19.981 1.00 8.47 654 ASN A C 1
ATOM 865 O O . ASN A 1 123 ? -1.516 16.547 19.553 1.00 9.00 654 ASN A O 1
ATOM 870 N N . ALA A 1 124 ? 0.379 15.355 19.438 1.00 8.84 655 ALA A N 1
ATOM 871 C CA . ALA A 1 124 ? -0.082 14.539 18.326 1.00 8.55 655 ALA A CA 1
ATOM 872 C C . ALA A 1 124 ? 0.493 13.145 18.497 1.00 8.52 655 ALA A C 1
ATOM 873 O O . ALA A 1 124 ? 1.519 12.960 19.157 1.00 8.76 655 ALA A O 1
ATOM 875 N N . SER A 1 125 ? -0.180 12.163 17.910 1.00 8.77 656 SER A N 1
ATOM 876 C CA . SER A 1 125 ? 0.264 10.778 17.997 1.00 9.17 656 SER A CA 1
ATOM 877 C C . SER A 1 125 ? 0.670 10.251 16.628 1.00 10.58 656 SER A C 1
ATOM 878 O O . SER A 1 125 ? 0.285 10.814 15.600 1.00 12.44 656 SER A O 1
ATOM 881 N N . LEU A 1 126 ? 1.447 9.171 16.624 1.00 12.11 657 LEU A N 1
ATOM 882 C CA . LEU A 1 126 ? 1.938 8.575 15.385 1.00 13.08 657 LEU A CA 1
ATOM 883 C C . LEU A 1 126 ? 0.872 8.305 14.322 1.00 15.23 657 LEU A C 1
ATOM 884 O O . LEU A 1 126 ? 1.187 8.253 13.129 1.00 16.12 657 LEU A O 1
ATOM 889 N N . ALA A 1 127 ? -0.377 8.141 14.752 1.00 16.73 658 ALA A N 1
ATOM 890 C CA . ALA A 1 127 ? -1.490 7.896 13.835 1.00 17.60 658 ALA A CA 1
ATOM 891 C C . ALA A 1 127 ? -1.518 8.985 12.765 1.00 17.66 658 ALA A C 1
ATOM 892 O O . ALA A 1 127 ? -1.779 8.715 11.592 1.00 18.99 658 ALA A O 1
ATOM 894 N N . ASN A 1 128 ? -1.259 10.218 13.180 1.00 16.85 659 ASN A N 1
ATOM 895 C CA . ASN A 1 128 ? -1.229 11.341 12.259 1.00 16.04 659 ASN A CA 1
ATOM 896 C C . ASN A 1 128 ? -0.532 12.493 12.956 1.00 14.14 659 ASN A C 1
ATOM 897 O O . ASN A 1 128 ? -1.154 13.245 13.705 1.00 14.27 659 ASN A O 1
ATOM 902 N N . LEU A 1 129 ? 0.766 12.632 12.713 1.00 13.04 660 LEU A N 1
ATOM 903 C CA . LEU A 1 129 ? 1.521 13.694 13.354 1.00 12.00 660 LEU A CA 1
ATOM 904 C C . LEU A 1 129 ? 1.247 15.088 12.805 1.00 13.51 660 LEU A C 1
ATOM 905 O O . LEU A 1 129 ? 1.818 16.061 13.284 1.00 14.76 660 LEU A O 1
ATOM 910 N N . GLU A 1 130 ? 0.374 15.195 11.807 1.00 13.17 661 GLU A N 1
ATOM 911 C CA . GLU A 1 130 ? 0.059 16.503 11.247 1.00 13.12 661 GLU A CA 1
ATOM 912 C C . GLU A 1 130 ? -1.319 16.996 11.680 1.00 13.14 661 GLU A C 1
ATOM 913 O O . GLU A 1 130 ? -1.776 18.060 11.257 1.00 13.91 661 GLU A O 1
ATOM 919 N N . ARG A 1 131 ? -1.976 16.214 12.527 1.00 12.53 662 ARG A N 1
ATOM 920 C CA . ARG A 1 131 ? -3.293 16.564 13.048 1.00 12.52 662 ARG A CA 1
ATOM 921 C C . ARG A 1 131 ? -3.260 16.330 14.555 1.00 11.82 662 ARG A C 1
ATOM 922 O O . ARG A 1 131 ? -3.390 15.196 15.016 1.00 12.10 662 ARG A O 1
ATOM 930 N N . PRO A 1 132 ? -3.066 17.395 15.345 1.00 11.10 663 PRO A N 1
ATOM 931 C CA . PRO A 1 132 ? -3.026 17.220 16.800 1.00 10.91 663 PRO A CA 1
ATOM 932 C C . PRO A 1 132 ? -4.255 16.514 17.361 1.00 11.24 663 PRO A C 1
ATOM 933 O O . PRO A 1 132 ? -5.365 16.682 16.851 1.00 11.33 663 PRO A O 1
ATOM 937 N N . ASP A 1 133 ? -4.055 15.714 18.405 1.00 10.53 664 ASP A N 1
ATOM 938 C CA . ASP A 1 133 ? -5.183 15.039 19.032 1.00 9.60 664 ASP A CA 1
ATOM 939 C C . ASP A 1 133 ? -5.486 15.653 20.394 1.00 9.11 664 ASP A C 1
ATOM 940 O O . ASP A 1 133 ? -6.201 15.071 21.208 1.00 9.14 664 ASP A O 1
ATOM 945 N N . ARG A 1 134 ? -4.935 16.841 20.632 1.00 9.11 665 ARG A N 1
ATOM 946 C CA . ARG A 1 134 ? -5.179 17.564 21.876 1.00 9.00 665 ARG A CA 1
ATOM 947 C C . ARG A 1 134 ? -4.529 18.926 21.801 1.00 8.15 665 ARG A C 1
ATOM 948 O O . ARG A 1 134 ? -3.757 19.216 20.888 1.00 9.34 665 ARG A O 1
ATOM 956 N N . PHE A 1 135 ? -4.887 19.778 22.751 1.00 8.87 666 PHE A N 1
ATOM 957 C CA . PHE A 1 135 ? -4.231 21.058 22.891 1.00 7.59 666 PHE A CA 1
ATOM 958 C C . PHE A 1 135 ? -4.048 21.182 24.393 1.00 8.27 666 PHE A C 1
ATOM 959 O O . PHE A 1 135 ? -4.717 20.491 25.169 1.00 8.00 666 PHE A O 1
ATOM 967 N N . VAL A 1 136 ? -3.097 22.010 24.793 1.00 8.87 667 VAL A N 1
ATOM 968 C CA . VAL A 1 136 ? -2.778 22.184 26.193 1.00 9.20 667 VAL A CA 1
ATOM 969 C C . VAL A 1 136 ? -2.759 23.646 26.557 1.00 10.34 667 VAL A C 1
ATOM 970 O O . VAL A 1 136 ? -2.320 24.483 25.776 1.00 9.90 667 VAL A O 1
ATOM 974 N N . LEU A 1 137 ? -3.268 23.941 27.742 1.00 9.49 668 LEU A N 1
ATOM 975 C CA . LEU A 1 137 ? -3.240 25.287 28.274 1.00 9.90 668 LEU A CA 1
ATOM 976 C C . LEU A 1 137 ? -2.453 25.134 29.565 1.00 9.61 668 LEU A C 1
ATOM 977 O O . LEU A 1 137 ? -2.798 24.314 30.416 1.00 10.10 668 LEU A O 1
ATOM 982 N N . ASP A 1 138 ? -1.372 25.895 29.686 1.00 10.76 669 ASP A N 1
ATOM 983 C CA . ASP A 1 138 ? -0.538 25.856 30.876 1.00 11.67 669 ASP A CA 1
ATOM 984 C C . ASP A 1 138 ? -0.682 27.202 31.567 1.00 12.85 669 ASP A C 1
ATOM 985 O O . ASP A 1 138 ? -0.305 28.228 31.007 1.00 13.04 669 ASP A O 1
ATOM 990 N N . LEU A 1 139 ? -1.241 27.211 32.770 1.00 10.39 670 LEU A N 1
ATOM 991 C CA . LEU A 1 139 ? -1.377 28.461 33.501 1.00 12.26 670 LEU A CA 1
ATOM 992 C C . LEU A 1 139 ? -0.062 28.704 34.242 1.00 11.49 670 LEU A C 1
ATOM 993 O O . LEU A 1 139 ? 0.281 27.983 35.184 1.00 11.64 670 LEU A O 1
ATOM 998 N N . ASP A 1 140 ? 0.687 29.705 33.771 1.00 11.52 671 ASP A N 1
ATOM 999 C CA . ASP A 1 140 ? 1.997 30.058 34.329 1.00 12.09 671 ASP A CA 1
ATOM 1000 C C . ASP A 1 140 ? 1.871 31.342 35.148 1.00 12.91 671 ASP A C 1
ATOM 1001 O O . ASP A 1 140 ? 1.681 32.428 34.593 1.00 13.05 671 ASP A O 1
ATOM 1006 N N . PRO A 1 141 ? 1.998 31.233 36.479 1.00 13.04 672 PRO A N 1
ATOM 1007 C CA . PRO A 1 141 ? 1.885 32.362 37.404 1.00 15.30 672 PRO A CA 1
ATOM 1008 C C . PRO A 1 141 ? 3.159 33.129 37.695 1.00 17.60 672 PRO A C 1
ATOM 1009 O O . PRO A 1 141 ? 4.267 32.695 37.385 1.00 17.53 672 PRO A O 1
ATOM 1013 N N . ASP A 1 142 ? 2.969 34.285 38.315 1.00 20.70 673 ASP A N 1
ATOM 1014 C CA . ASP A 1 142 ? 4.078 35.120 38.735 1.00 21.58 673 ASP A CA 1
ATOM 1015 C C . ASP A 1 142 ? 4.622 34.413 39.978 1.00 23.44 673 ASP A C 1
ATOM 1016 O O . ASP A 1 142 ? 3.850 34.004 40.846 1.00 24.89 673 ASP A O 1
ATOM 1021 N N . PRO A 1 143 ? 5.952 34.254 40.073 1.00 24.79 674 PRO A N 1
ATOM 1022 C CA . PRO A 1 143 ? 6.615 33.593 41.204 1.00 26.51 674 PRO A CA 1
ATOM 1023 C C . PRO A 1 143 ? 6.337 34.237 42.562 1.00 27.61 674 PRO A C 1
ATOM 1024 O O . PRO A 1 143 ? 6.879 33.807 43.583 1.00 30.47 674 PRO A O 1
ATOM 1028 N N . ALA A 1 144 ? 5.495 35.265 42.572 1.00 26.61 675 ALA A N 1
ATOM 1029 C CA . ALA A 1 144 ? 5.162 35.963 43.808 1.00 26.87 675 ALA A CA 1
ATOM 1030 C C . ALA A 1 144 ? 3.655 36.126 43.959 1.00 26.70 675 ALA A C 1
ATOM 1031 O O . ALA A 1 144 ? 3.184 37.050 44.625 1.00 28.78 675 ALA A O 1
ATOM 1033 N N . LEU A 1 145 ? 2.898 35.229 43.341 1.00 25.13 676 LEU A N 1
ATOM 1034 C CA . LEU A 1 145 ? 1.447 35.298 43.420 1.00 23.57 676 LEU A CA 1
ATOM 1035 C C . LEU A 1 145 ? 0.925 34.203 44.345 1.00 21.57 676 LEU A C 1
ATOM 1036 O O . LEU A 1 145 ? 1.415 33.076 44.321 1.00 21.59 676 LEU A O 1
ATOM 1041 N N . PRO A 1 146 ? -0.070 34.530 45.186 1.00 20.77 677 PRO A N 1
ATOM 1042 C CA . PRO A 1 146 ? -0.654 33.564 46.120 1.00 19.92 677 PRO A CA 1
ATOM 1043 C C . PRO A 1 146 ? -1.222 32.357 45.387 1.00 18.07 677 PRO A C 1
ATOM 1044 O O . PRO A 1 146 ? -1.776 32.491 44.298 1.00 17.46 677 PRO A O 1
ATOM 1048 N N . TRP A 1 147 ? -1.082 31.183 45.995 1.00 17.44 678 TRP A N 1
ATOM 1049 C CA . TRP A 1 147 ? -1.583 29.947 45.408 1.00 17.81 678 TRP A CA 1
ATOM 1050 C C . TRP A 1 147 ? -3.083 30.021 45.135 1.00 18.45 678 TRP A C 1
ATOM 1051 O O . TRP A 1 147 ? -3.561 29.511 44.123 1.00 16.40 678 TRP A O 1
ATOM 1062 N N . LYS A 1 148 ? -3.826 30.662 46.030 1.00 16.94 679 LYS A N 1
ATOM 1063 C CA . LYS A 1 148 ? -5.265 30.788 45.846 1.00 18.21 679 LYS A CA 1
ATOM 1064 C C . LYS A 1 148 ? -5.603 31.418 44.495 1.00 16.39 679 LYS A C 1
ATOM 1065 O O . LYS A 1 148 ? -6.634 31.109 43.905 1.00 16.63 679 LYS A O 1
ATOM 1071 N N . ARG A 1 149 ? -4.732 32.293 44.004 1.00 15.53 680 ARG A N 1
ATOM 1072 C CA . ARG A 1 149 ? -4.944 32.935 42.710 1.00 15.44 680 ARG A CA 1
ATOM 1073 C C . ARG A 1 149 ? -4.948 31.901 41.591 1.00 13.94 680 ARG A C 1
ATOM 1074 O O . ARG A 1 149 ? -5.728 31.994 40.645 1.00 13.58 680 ARG A O 1
ATOM 1082 N N . MET A 1 150 ? -4.067 30.915 41.695 1.00 12.82 681 MET A N 1
ATOM 1083 C CA . MET A 1 150 ? -3.988 29.875 40.675 1.00 11.96 681 MET A CA 1
ATOM 1084 C C . MET A 1 150 ? -5.216 29.004 40.764 1.00 11.67 681 MET A C 1
ATOM 1085 O O . MET A 1 150 ? -5.718 28.535 39.756 1.00 11.22 681 MET A O 1
ATOM 1090 N N . LEU A 1 151 ? -5.694 28.783 41.980 1.00 12.56 682 LEU A N 1
ATOM 1091 C CA . LEU A 1 151 ? -6.881 27.970 42.163 1.00 13.46 682 LEU A CA 1
ATOM 1092 C C . LEU A 1 151 ? -8.066 28.617 41.467 1.00 13.55 682 LEU A C 1
ATOM 1093 O O . LEU A 1 151 ? -8.768 27.973 40.687 1.00 13.28 682 LEU A O 1
ATOM 1098 N N . GLU A 1 152 ? -8.277 29.900 41.732 1.00 13.13 683 GLU A N 1
ATOM 1099 C CA . GLU A 1 152 ? -9.393 30.618 41.126 1.00 13.69 683 GLU A CA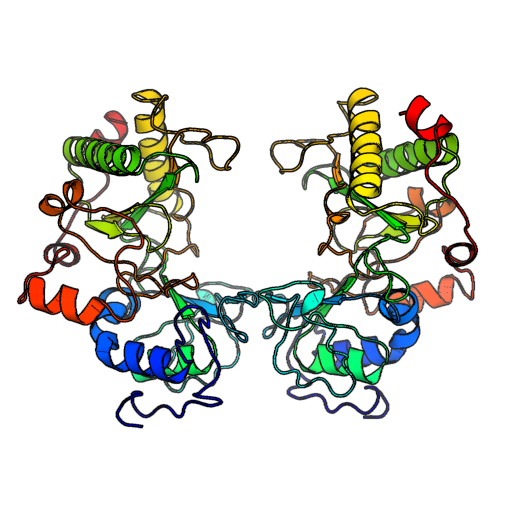 1
ATOM 1100 C C . GLU A 1 152 ? -9.241 30.690 39.609 1.00 12.12 683 GLU A C 1
ATOM 1101 O O . GLU A 1 152 ? -10.218 30.574 38.874 1.00 13.88 683 GLU A O 1
ATOM 1107 N N . ALA A 1 153 ? -8.009 30.875 39.146 1.00 11.53 684 ALA A N 1
ATOM 1108 C CA . ALA A 1 153 ? -7.740 30.958 37.717 1.00 11.38 684 ALA A CA 1
ATOM 1109 C C . ALA A 1 153 ? -8.067 29.641 37.020 1.00 10.24 684 ALA A C 1
ATOM 1110 O O . ALA A 1 153 ? -8.536 29.635 35.879 1.00 10.47 684 ALA A O 1
ATOM 1112 N N . THR A 1 154 ? -7.815 28.527 37.705 1.00 11.60 685 THR A N 1
ATOM 1113 C CA . THR A 1 154 ? -8.096 27.210 37.138 1.00 10.93 685 THR A CA 1
ATOM 1114 C C . THR A 1 154 ? -9.599 27.009 37.009 1.00 10.93 685 THR A C 1
ATOM 1115 O O . THR A 1 154 ? -10.082 26.560 35.968 1.00 10.63 685 THR A O 1
ATOM 1119 N N . GLN A 1 155 ? -10.337 27.339 38.068 1.00 12.54 686 GLN A N 1
ATOM 1120 C CA . GLN A 1 155 ? -11.791 27.195 38.056 1.00 13.13 686 GLN A CA 1
ATOM 1121 C C . GLN A 1 155 ? -12.400 28.052 36.954 1.00 12.75 686 GLN A C 1
ATOM 1122 O O . GLN A 1 155 ? -13.298 27.608 36.239 1.00 13.12 686 GLN A O 1
ATOM 1128 N N . LEU A 1 156 ? -11.921 29.285 36.824 1.00 12.74 687 LEU A N 1
ATOM 1129 C CA . LEU A 1 156 ? -12.440 30.184 35.806 1.00 12.91 687 LEU A CA 1
ATOM 1130 C C . LEU A 1 156 ? -12.157 29.662 34.401 1.00 13.29 687 LEU A C 1
ATOM 1131 O O . LEU A 1 156 ? -12.975 29.816 33.495 1.00 13.77 687 LEU A O 1
ATOM 1136 N N . SER A 1 157 ? -11.000 29.033 34.220 1.00 11.99 688 SER A N 1
ATOM 1137 C CA . SER A 1 157 ? -10.639 28.483 32.917 1.00 12.48 688 SER A CA 1
ATOM 1138 C C . SER A 1 157 ? -11.515 27.278 32.593 1.00 12.52 688 SER A C 1
ATOM 1139 O O . SER A 1 157 ? -11.946 27.100 31.454 1.00 12.86 688 SER A O 1
ATOM 1142 N N . LEU A 1 158 ? -11.774 26.447 33.596 1.00 13.29 689 LEU A N 1
ATOM 1143 C CA . LEU A 1 158 ? -12.613 25.270 33.399 1.00 13.13 689 LEU A CA 1
ATOM 1144 C C . LEU A 1 158 ? -14.051 25.673 33.098 1.00 14.33 689 LEU A C 1
ATOM 1145 O O . LEU A 1 158 ? -14.728 25.024 32.310 1.00 13.70 689 LEU A O 1
ATOM 1150 N N . THR A 1 159 ? -14.516 26.750 33.719 1.00 14.30 690 THR A N 1
ATOM 1151 C CA . THR A 1 159 ? -15.876 27.203 33.473 1.00 15.31 690 THR A CA 1
ATOM 1152 C C . THR A 1 159 ? -16.025 27.610 32.008 1.00 15.25 690 THR A C 1
ATOM 1153 O O . THR A 1 159 ? -17.026 27.290 31.367 1.00 15.59 690 THR A O 1
ATOM 1157 N N . LEU A 1 160 ? -15.022 28.302 31.474 1.00 14.27 691 LEU A N 1
ATOM 1158 C CA . LEU A 1 160 ? -15.057 28.724 30.078 1.00 13.76 691 LEU A CA 1
ATOM 1159 C C . LEU A 1 160 ? -15.062 27.493 29.178 1.00 14.04 691 LEU A C 1
ATOM 1160 O O . LEU A 1 160 ? -15.821 27.416 28.213 1.00 14.66 691 LEU A O 1
ATOM 1165 N N . LEU A 1 161 ? -14.206 26.526 29.489 1.00 13.15 692 LEU A N 1
ATOM 1166 C CA . LEU A 1 161 ? -14.149 25.314 28.691 1.00 13.48 692 LEU A CA 1
ATOM 1167 C C . LEU A 1 161 ? -15.487 24.577 28.718 1.00 14.93 692 LEU A C 1
ATOM 1168 O O . LEU A 1 161 ? -15.899 24.005 27.713 1.00 14.20 692 LEU A O 1
ATOM 1173 N N . ASP A 1 162 ? -16.177 24.603 29.855 1.00 16.80 693 ASP A N 1
ATOM 1174 C CA . ASP A 1 162 ? -17.469 23.927 29.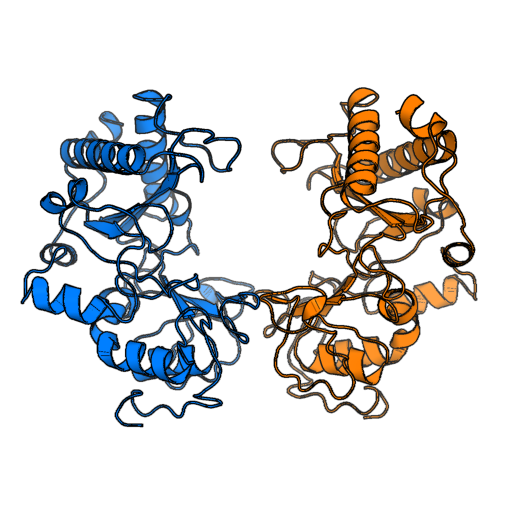936 1.00 18.09 693 ASP A CA 1
ATOM 1175 C C . ASP A 1 162 ? -18.484 24.618 29.038 1.00 18.64 693 ASP A C 1
ATOM 1176 O O . ASP A 1 162 ? -19.259 23.960 28.339 1.00 18.97 693 ASP A O 1
ATOM 1181 N N . GLU A 1 163 ? -18.480 25.946 29.059 1.00 18.73 694 GLU A N 1
ATOM 1182 C CA . GLU A 1 163 ? -19.401 26.718 28.237 1.00 18.80 694 GLU A CA 1
ATOM 1183 C C . GLU A 1 163 ? -19.140 26.460 26.762 1.00 18.38 694 GLU A C 1
ATOM 1184 O O . GLU A 1 163 ? -20.057 26.514 25.943 1.00 18.64 694 GLU A O 1
ATOM 1190 N N . LEU A 1 164 ? -17.884 26.174 26.428 1.00 16.53 695 LEU A N 1
ATOM 1191 C CA . LEU A 1 164 ? -17.513 25.889 25.048 1.00 15.36 695 LEU A CA 1
ATOM 1192 C C . LEU A 1 164 ? -17.920 24.469 24.667 1.00 14.17 695 LEU A C 1
ATOM 1193 O O . LEU A 1 164 ? -17.948 24.119 23.490 1.00 15.56 695 LEU A O 1
ATOM 1198 N N . GLY A 1 165 ? -18.232 23.658 25.671 1.00 14.48 696 GLY A N 1
ATOM 1199 C CA . GLY A 1 165 ? -18.622 22.283 25.421 1.00 14.23 696 GLY A CA 1
ATOM 1200 C C . GLY A 1 165 ? -17.419 21.368 25.278 1.00 15.30 696 GLY A C 1
ATOM 1201 O O . GLY A 1 165 ? -17.497 20.316 24.646 1.00 16.85 696 GLY A O 1
ATOM 1202 N N . LEU A 1 166 ? -16.299 21.768 25.870 1.00 13.97 697 LEU A N 1
ATOM 1203 C CA . LEU A 1 166 ? -15.081 20.972 25.802 1.00 12.60 697 LEU A CA 1
ATOM 1204 C C . LEU A 1 166 ? -14.713 20.336 27.137 1.00 14.12 697 LEU A C 1
ATOM 1205 O O . LEU A 1 166 ? -14.656 21.012 28.163 1.00 15.74 697 LEU A O 1
ATOM 1210 N N . ARG A 1 167 ? -14.466 19.030 27.107 1.00 13.26 698 ARG A N 1
ATOM 1211 C CA . ARG A 1 167 ? -14.069 18.295 28.300 1.00 14.21 698 ARG A CA 1
ATOM 1212 C C . ARG A 1 167 ? -12.576 18.543 28.471 1.00 12.44 698 ARG A C 1
ATOM 1213 O O . ARG A 1 167 ? -11.812 18.447 27.508 1.00 11.31 698 ARG A O 1
ATOM 1221 N N . ALA A 1 168 ? -12.163 18.872 29.689 1.00 12.19 699 ALA A N 1
ATOM 1222 C CA . ALA A 1 168 ? -10.757 19.142 29.959 1.00 11.54 699 ALA A CA 1
ATOM 1223 C C . ALA A 1 168 ? -10.251 18.247 31.075 1.00 10.16 699 ALA A C 1
ATOM 1224 O O . ALA A 1 168 ? -10.995 17.879 31.983 1.00 11.79 699 ALA A O 1
ATOM 1226 N N . PHE A 1 169 ? -8.971 17.910 31.006 1.00 9.56 700 PHE A N 1
ATOM 1227 C CA . PHE A 1 169 ? -8.355 17.053 32.004 1.00 9.12 700 PHE A CA 1
ATOM 1228 C C . PHE A 1 169 ? -7.215 17.809 32.676 1.00 8.95 700 PHE A C 1
ATOM 1229 O O . PHE A 1 169 ? -6.293 18.287 32.020 1.00 9.37 700 PHE A O 1
ATOM 1237 N N . LEU A 1 170 ? -7.301 17.915 33.997 1.00 8.70 701 LEU A N 1
ATOM 1238 C CA . LEU A 1 170 ? -6.340 18.675 34.775 1.00 9.16 701 LEU A CA 1
ATOM 1239 C C . LEU A 1 170 ? -5.260 17.885 35.482 1.00 8.05 701 LEU A C 1
ATOM 1240 O O . LEU A 1 170 ? -5.482 16.763 35.940 1.00 8.51 701 LEU A O 1
ATOM 1245 N N . LYS A 1 171 ? -4.075 18.476 35.566 1.00 7.84 702 LYS A N 1
ATOM 1246 C CA . LYS A 1 171 ? -2.986 17.849 36.297 1.00 6.99 702 LYS A CA 1
ATOM 1247 C C . LYS A 1 171 ? -2.070 18.931 36.846 1.00 6.59 702 LYS A C 1
ATOM 1248 O O . LYS A 1 171 ? -1.968 20.032 36.284 1.00 8.21 702 LYS A O 1
ATOM 1254 N N . THR A 1 172 ? -1.455 18.644 37.984 1.00 7.02 703 THR A N 1
ATOM 1255 C CA . THR A 1 172 ? -0.528 19.596 38.553 1.00 7.73 703 THR A CA 1
ATOM 1256 C C . THR A 1 172 ? 0.682 19.488 37.632 1.00 9.51 703 THR A C 1
ATOM 1257 O O . THR A 1 172 ? 0.900 18.450 37.003 1.00 9.56 703 THR A O 1
ATOM 1261 N N . SER A 1 173 ? 1.458 20.556 37.534 1.00 9.80 704 SER A N 1
ATOM 1262 C CA . SER A 1 173 ? 2.630 20.568 36.671 1.00 10.23 704 SER A CA 1
ATOM 1263 C C . SER A 1 173 ? 3.857 19.992 37.348 1.00 10.41 704 SER A C 1
ATOM 1264 O O . SER A 1 173 ? 4.790 19.550 36.681 1.00 10.76 704 SER A O 1
ATOM 1267 N N . GLY A 1 174 ? 3.851 20.008 38.675 1.00 10.70 705 GLY A N 1
ATOM 1268 C CA . GLY A 1 174 ? 4.996 19.531 39.421 1.00 12.71 705 GLY A CA 1
ATOM 1269 C C . GLY A 1 174 ? 5.908 20.723 39.652 1.00 15.77 705 GLY A C 1
ATOM 1270 O O . GLY A 1 174 ? 6.927 20.623 40.331 1.00 16.12 705 GLY A O 1
ATOM 1271 N N . GLY A 1 175 ? 5.531 21.861 39.078 1.00 17.37 706 GLY A N 1
ATOM 1272 C CA . GLY A 1 175 ? 6.324 23.067 39.222 1.00 19.55 706 GLY A CA 1
ATOM 1273 C C . GLY A 1 175 ? 5.620 24.137 40.031 1.00 20.02 706 GLY A C 1
ATOM 1274 O O . GLY A 1 175 ? 5.681 24.132 41.259 1.00 24.40 706 GLY A O 1
ATOM 1275 N N . LYS A 1 176 ? 4.952 25.061 39.345 1.00 21.65 707 LYS A N 1
ATOM 1276 C CA . LYS A 1 176 ? 4.240 26.140 40.020 1.00 20.36 707 LYS A CA 1
ATOM 1277 C C . LYS A 1 176 ? 2.843 26.429 39.445 1.00 19.01 707 LYS A C 1
ATOM 1278 O O . LYS A 1 176 ? 2.085 27.202 40.027 1.00 20.19 707 LYS A O 1
ATOM 1284 N N . GLY A 1 177 ? 2.497 25.803 38.321 1.00 16.25 708 GLY A N 1
ATOM 1285 C CA . GLY A 1 177 ? 1.191 26.041 37.724 1.00 15.09 708 GLY A CA 1
ATOM 1286 C C . GLY A 1 177 ? 0.388 24.779 37.460 1.00 13.18 708 GLY A C 1
ATOM 1287 O O . GLY A 1 177 ? 0.807 23.685 37.814 1.00 12.70 708 GLY A O 1
ATOM 1288 N N . MET A 1 178 ? -0.776 24.940 36.839 1.00 10.81 709 MET A N 1
ATOM 1289 C CA . MET A 1 178 ? -1.646 23.812 36.508 1.00 9.51 709 MET A CA 1
ATOM 1290 C C . MET A 1 178 ? -1.682 23.607 34.998 1.00 8.72 709 MET A C 1
ATOM 1291 O O . MET A 1 178 ? -1.505 24.557 34.239 1.00 10.13 709 MET A O 1
ATOM 1296 N N . HIS A 1 179 ? -1.917 22.366 34.573 1.00 9.32 710 HIS A N 1
ATOM 1297 C CA . HIS A 1 179 ? -1.995 22.011 33.158 1.00 8.60 710 HIS A CA 1
ATOM 1298 C C . HIS A 1 179 ? -3.382 21.519 32.820 1.00 9.15 710 HIS A C 1
ATOM 1299 O O . HIS A 1 179 ? -3.960 20.727 33.560 1.00 9.81 710 HIS A O 1
ATOM 1306 N N . LEU A 1 180 ? -3.882 21.972 31.676 1.00 8.13 711 LEU A N 1
ATOM 1307 C CA . LEU A 1 180 ? -5.188 21.569 31.175 1.00 9.51 711 LEU A CA 1
ATOM 1308 C C . LEU A 1 180 ? -5.003 20.921 29.814 1.00 9.27 711 LEU A C 1
ATOM 1309 O O . LEU A 1 180 ? -4.521 21.562 28.880 1.00 10.69 711 LEU A O 1
ATOM 1314 N N . LEU A 1 181 ? -5.371 19.646 29.712 1.00 8.69 712 LEU A N 1
ATOM 1315 C CA . LEU A 1 181 ? -5.276 18.930 28.450 1.00 9.07 712 LEU A CA 1
ATOM 1316 C C . LEU A 1 181 ? -6.679 18.773 27.895 1.00 8.82 712 LEU A C 1
ATOM 1317 O O . LEU A 1 181 ? -7.593 18.330 28.596 1.00 9.60 712 LEU A O 1
ATOM 1322 N N . VAL A 1 182 ? -6.845 19.142 26.630 1.00 8.77 713 VAL A N 1
ATOM 1323 C CA . VAL A 1 182 ? -8.144 19.052 25.974 1.00 9.52 713 VAL A CA 1
ATOM 1324 C C . VAL A 1 182 ? -8.008 18.188 24.726 1.00 9.00 713 VAL A C 1
ATOM 1325 O O . VAL A 1 182 ? -7.412 18.607 23.732 1.00 9.32 713 VAL A O 1
ATOM 1329 N N . PRO A 1 183 ? -8.536 16.953 24.769 1.00 9.10 714 PRO A N 1
ATOM 1330 C CA . PRO A 1 183 ? -8.424 16.093 23.588 1.00 9.73 714 PRO A CA 1
ATOM 1331 C C . PRO A 1 183 ? -9.263 16.604 22.426 1.00 10.36 714 PRO A C 1
ATOM 1332 O O . PRO A 1 183 ? -10.274 17.279 22.626 1.00 11.39 714 PRO A O 1
ATOM 1336 N N . LEU A 1 184 ? -8.825 16.296 21.213 1.00 10.08 715 LEU A N 1
ATOM 1337 C CA . LEU A 1 184 ? -9.537 16.713 20.015 1.00 11.17 715 LEU A CA 1
ATOM 1338 C C . LEU A 1 184 ? -9.453 15.631 18.958 1.00 12.28 715 LEU A C 1
ATOM 1339 O O . LEU A 1 184 ? -8.468 14.894 18.880 1.00 13.46 715 LEU A O 1
ATOM 1344 N N . GLU A 1 185 ? -10.503 15.526 18.154 1.00 13.06 716 GLU A N 1
ATOM 1345 C CA . GLU A 1 185 ? -10.513 14.566 17.065 1.00 14.54 716 GLU A CA 1
ATOM 1346 C C . GLU A 1 185 ? -9.500 15.113 16.064 1.00 13.12 716 GLU A C 1
ATOM 1347 O O . GLU A 1 185 ? -9.326 16.328 15.951 1.00 14.26 716 GLU A O 1
ATOM 1353 N N . ARG A 1 186 ? -8.827 14.212 15.356 1.00 13.89 717 ARG A N 1
ATOM 1354 C CA . ARG A 1 186 ? -7.810 14.590 14.379 1.00 15.41 717 ARG A CA 1
ATOM 1355 C C . ARG A 1 186 ? -8.454 15.135 13.110 1.00 17.02 717 ARG A C 1
ATOM 1356 O O . ARG A 1 186 ? -8.448 14.480 12.066 1.00 18.57 717 ARG A O 1
ATOM 1364 N N . ARG A 1 187 ? -8.990 16.347 13.206 1.00 17.12 718 ARG A N 1
ATOM 1365 C CA . ARG A 1 187 ? -9.668 16.980 12.080 1.00 18.36 718 ARG A CA 1
ATOM 1366 C C . ARG A 1 187 ? -9.158 18.392 11.813 1.00 17.95 718 ARG A C 1
ATOM 1367 O O . ARG A 1 187 ? -9.712 19.106 10.974 1.00 19.64 718 ARG A O 1
ATOM 1375 N N . HIS A 1 188 ? -8.104 18.787 12.524 1.00 17.10 719 HIS A N 1
ATOM 1376 C CA . HIS A 1 188 ? -7.541 20.123 12.379 1.00 15.47 719 HIS A CA 1
ATOM 1377 C C . HIS A 1 188 ? -6.019 20.090 12.277 1.00 15.06 719 HIS A C 1
ATOM 1378 O O . HIS A 1 188 ? -5.371 19.215 12.849 1.00 14.51 719 HIS A O 1
ATOM 1385 N N . GLY A 1 189 ? -5.457 21.061 11.564 1.00 14.31 720 GLY A N 1
ATOM 1386 C CA . GLY A 1 189 ? -4.015 21.140 11.426 1.00 13.33 720 GLY A CA 1
ATOM 1387 C C . GLY A 1 189 ? -3.400 21.810 12.643 1.00 13.33 720 GLY A C 1
ATOM 1388 O O . GLY A 1 189 ? -4.113 22.312 13.511 1.00 12.82 720 GLY A O 1
ATOM 1389 N N . TRP A 1 190 ? -2.074 21.824 12.704 1.00 12.35 721 TRP A N 1
ATOM 1390 C CA . TRP A 1 190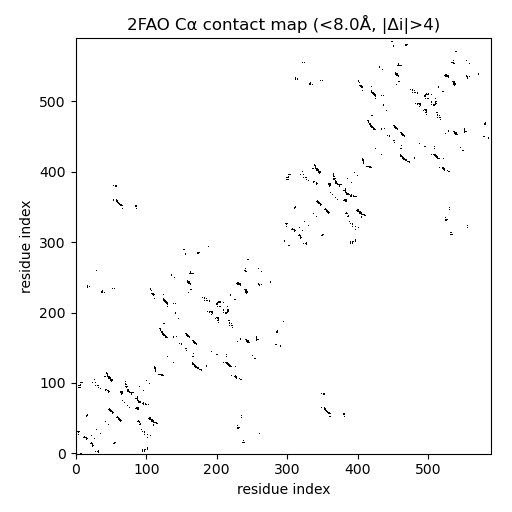 ? -1.368 22.430 13.826 1.00 11.86 721 TRP A CA 1
ATOM 1391 C C . TRP A 1 190 ? -1.714 23.895 14.052 1.00 11.91 721 TRP A C 1
ATOM 1392 O O . TRP A 1 190 ? -1.980 24.309 15.180 1.00 11.28 721 TRP A O 1
ATOM 1403 N N . ASP A 1 191 ? -1.713 24.681 12.979 1.00 13.32 722 ASP A N 1
ATOM 1404 C CA . ASP A 1 191 ? -2.026 26.100 13.093 1.00 13.75 722 ASP A CA 1
ATOM 1405 C C . ASP A 1 191 ? -3.435 26.353 13.608 1.00 13.25 722 ASP A C 1
ATOM 1406 O O . ASP A 1 191 ? -3.634 27.199 14.481 1.00 15.02 722 ASP A O 1
ATOM 1411 N N . GLU A 1 192 ? -4.409 25.620 13.076 1.00 13.31 723 GLU A N 1
ATOM 1412 C CA . GLU A 1 192 ? -5.795 25.801 13.499 1.00 13.12 723 GLU A CA 1
ATOM 1413 C C . GLU A 1 192 ? -5.948 25.557 14.996 1.00 12.25 723 GLU A C 1
ATOM 1414 O O . GLU A 1 192 ? -6.586 26.338 15.698 1.00 12.03 723 GLU A O 1
ATOM 1420 N N . VAL A 1 193 ? -5.348 24.478 15.488 1.00 10.79 724 VAL A N 1
ATOM 1421 C CA . VAL A 1 193 ? -5.453 24.149 16.901 1.00 10.41 724 VAL A CA 1
ATOM 1422 C C . VAL A 1 193 ? -4.732 25.160 17.785 1.00 10.35 724 VAL A C 1
ATOM 1423 O O . VAL A 1 193 ? -5.256 25.575 18.815 1.00 10.13 724 VAL A O 1
ATOM 1427 N N . LYS A 1 194 ? -3.531 25.563 17.389 1.00 10.81 725 LYS A N 1
ATOM 1428 C CA . LYS A 1 194 ? -2.785 26.534 18.174 1.00 10.26 725 LYS A CA 1
ATOM 1429 C C . LYS A 1 194 ? -3.533 27.865 18.228 1.00 11.02 725 LYS A C 1
ATOM 1430 O O . LYS A 1 194 ? -3.634 28.485 19.290 1.00 11.32 725 LYS A O 1
ATOM 1436 N N . ASP A 1 195 ? -4.059 28.302 17.086 1.00 10.87 726 ASP A N 1
ATOM 1437 C CA . ASP A 1 195 ? -4.795 29.564 17.038 1.00 13.59 726 ASP A CA 1
ATOM 1438 C C . ASP A 1 195 ? -6.036 29.518 17.929 1.00 13.00 726 ASP A C 1
ATOM 1439 O O . ASP A 1 195 ? -6.410 30.517 18.537 1.00 13.39 726 ASP A O 1
ATOM 1444 N N . PHE A 1 196 ? -6.670 28.352 18.003 1.00 12.47 727 PHE A N 1
ATOM 1445 C CA . PHE A 1 196 ? -7.856 28.178 18.834 1.00 12.08 727 PHE A CA 1
ATOM 1446 C C . PHE A 1 196 ? -7.457 28.320 20.301 1.00 11.13 727 PHE A C 1
ATOM 1447 O O . PHE A 1 196 ? -8.141 28.980 21.084 1.00 10.60 727 PHE A O 1
ATOM 1455 N N . ALA A 1 197 ? -6.347 27.688 20.672 1.00 10.43 728 ALA A N 1
ATOM 1456 C CA . ALA A 1 197 ? -5.863 27.768 22.038 1.00 10.08 728 ALA A CA 1
ATOM 1457 C C . ALA A 1 197 ? -5.511 29.214 22.376 1.00 10.63 728 ALA A C 1
ATOM 1458 O O . ALA A 1 197 ? -5.815 29.697 23.465 1.00 10.41 728 ALA A O 1
ATOM 1460 N N . GLN A 1 198 ? -4.872 29.907 21.438 1.00 11.61 729 GLN A N 1
ATOM 1461 C CA . GLN A 1 198 ? -4.512 31.303 21.662 1.00 11.56 729 GLN A CA 1
ATOM 1462 C C . GLN A 1 198 ? -5.788 32.127 21.847 1.00 11.80 729 GLN A C 1
ATOM 1463 O O . GLN A 1 198 ? -5.835 33.025 22.684 1.00 11.57 729 GLN A O 1
ATOM 1469 N N . ALA A 1 199 ? -6.826 31.799 21.080 1.00 12.09 730 ALA A N 1
ATOM 1470 C CA . ALA A 1 199 ? -8.102 32.509 21.166 1.00 12.19 730 ALA A CA 1
ATOM 1471 C C . ALA A 1 199 ? -8.723 32.357 22.555 1.00 12.10 730 ALA A C 1
ATOM 1472 O O . ALA A 1 199 ? -9.397 33.266 23.053 1.00 13.35 730 ALA A O 1
ATOM 1474 N N . ILE A 1 200 ? -8.500 31.209 23.185 1.00 10.67 731 ILE A N 1
ATOM 1475 C CA . ILE A 1 200 ? -9.027 30.980 24.523 1.00 10.67 731 ILE A CA 1
ATOM 1476 C C . ILE A 1 200 ? -8.252 31.851 25.506 1.00 11.25 731 ILE A C 1
ATOM 1477 O O . ILE A 1 200 ? -8.837 32.484 26.385 1.00 12.40 731 ILE A O 1
ATOM 1482 N N . SER A 1 201 ? -6.932 31.881 25.346 1.00 11.46 732 SER A N 1
ATOM 1483 C CA . SER A 1 201 ? -6.076 32.685 26.210 1.00 12.16 732 SER A CA 1
ATOM 1484 C C . SER A 1 201 ? -6.465 34.164 26.106 1.00 12.55 732 SER A C 1
ATOM 1485 O O . SER A 1 201 ? -6.647 34.840 27.120 1.00 11.32 732 SER A O 1
ATOM 1488 N N . GLN A 1 202 ? -6.606 34.659 24.880 1.00 13.38 733 GLN A N 1
ATOM 1489 C CA . GLN A 1 202 ? -6.972 36.056 24.666 1.00 13.54 733 GLN A CA 1
ATOM 1490 C C . GLN A 1 202 ? -8.354 36.373 25.229 1.00 14.11 733 GLN A C 1
ATOM 1491 O O . GLN A 1 202 ? -8.574 37.450 25.784 1.00 13.50 733 GLN A O 1
ATOM 1497 N N . HIS A 1 203 ? -9.283 35.432 25.088 1.00 13.69 734 HIS A N 1
ATOM 1498 C CA . HIS A 1 203 ? -10.638 35.623 25.595 1.00 14.01 734 HIS A CA 1
ATOM 1499 C C . HIS A 1 203 ? -10.610 35.833 27.106 1.00 13.89 734 HIS A C 1
ATOM 1500 O O . HIS A 1 203 ? -11.258 36.737 27.632 1.00 14.35 734 HIS A O 1
ATOM 1507 N N . LEU A 1 204 ? -9.848 34.999 27.805 1.00 13.47 735 LEU A N 1
ATOM 1508 C CA . LEU A 1 204 ? -9.737 35.115 29.254 1.00 12.73 735 LEU A CA 1
ATOM 1509 C C . LEU A 1 204 ? -9.056 36.427 29.640 1.00 13.04 735 LEU A C 1
ATOM 1510 O O . LEU A 1 204 ? -9.418 37.046 30.640 1.00 13.35 735 LEU A O 1
ATOM 1515 N N . ALA A 1 205 ? -8.083 36.847 28.832 1.00 13.27 736 ALA A N 1
ATOM 1516 C CA . ALA A 1 205 ? -7.338 38.078 29.080 1.00 14.55 736 ALA A CA 1
ATOM 1517 C C . ALA A 1 205 ? -8.214 39.317 28.917 1.00 15.89 736 ALA A C 1
ATOM 1518 O O . ALA A 1 205 ? -8.025 40.313 29.619 1.00 17.07 736 ALA A O 1
ATOM 1520 N N . ARG A 1 206 ? -9.162 39.259 27.987 1.00 16.67 737 ARG A N 1
ATOM 1521 C CA . ARG A 1 206 ? -10.060 40.384 27.757 1.00 17.97 737 ARG A CA 1
ATOM 1522 C C . ARG A 1 206 ? -11.145 40.430 28.825 1.00 18.90 737 ARG A C 1
ATOM 1523 O O . ARG A 1 206 ? -11.540 41.506 29.273 1.00 19.71 737 ARG A O 1
ATOM 1531 N N . LEU A 1 207 ? -11.627 39.263 29.235 1.00 19.90 738 LEU A N 1
ATOM 1532 C CA . LEU A 1 207 ? -12.669 39.201 30.253 1.00 20.83 738 LEU A CA 1
ATOM 1533 C C . LEU A 1 207 ? -12.174 39.652 31.624 1.00 20.92 738 LEU A C 1
ATOM 1534 O O . LEU A 1 207 ? -12.840 40.431 32.306 1.00 21.38 738 LEU A O 1
ATOM 1539 N N . MET A 1 208 ? -10.999 39.166 32.015 1.00 19.23 739 MET A N 1
ATOM 1540 C CA . MET A 1 208 ? -10.419 39.489 33.315 1.00 17.96 739 MET A CA 1
ATOM 1541 C C . MET A 1 208 ? -8.930 39.826 33.188 1.00 17.99 739 MET A C 1
ATOM 1542 O O . MET A 1 208 ? -8.066 39.030 33.558 1.00 17.78 739 MET A O 1
ATOM 1547 N N . PRO A 1 209 ? -8.611 41.026 32.675 1.00 17.84 740 PRO A N 1
ATOM 1548 C CA . PRO A 1 209 ? -7.219 41.456 32.501 1.00 18.46 740 PRO A CA 1
ATOM 1549 C C . PRO A 1 209 ? -6.412 41.563 33.791 1.00 19.01 740 PRO A C 1
ATOM 1550 O O . PRO A 1 209 ? -5.182 41.536 33.766 1.00 20.21 740 PRO A O 1
ATOM 1554 N N . GLU A 1 210 ? -7.098 41.682 34.921 1.00 19.72 741 GLU A N 1
ATOM 1555 C CA . GLU A 1 210 ? -6.403 41.793 36.196 1.00 20.52 741 GLU A CA 1
ATOM 1556 C C . GLU A 1 210 ? -5.953 40.418 36.696 1.00 20.34 741 GLU A C 1
ATOM 1557 O O . GLU A 1 210 ? -5.155 40.322 37.628 1.00 20.63 741 GLU A O 1
ATOM 1563 N N . ARG A 1 211 ? -6.462 39.361 36.068 1.00 18.57 742 ARG A N 1
ATOM 1564 C CA . ARG A 1 211 ? -6.118 37.993 36.454 1.00 18.34 742 ARG A CA 1
ATOM 1565 C C . ARG A 1 211 ? -5.320 37.246 35.391 1.00 16.70 742 ARG A C 1
ATOM 1566 O O . ARG A 1 211 ? -4.381 36.511 35.705 1.00 17.28 742 ARG A O 1
ATOM 1574 N N . PHE A 1 212 ? -5.703 37.439 34.133 1.00 15.99 743 PHE A N 1
ATOM 1575 C CA . PHE A 1 212 ? -5.084 36.730 33.018 1.00 15.46 743 PHE A CA 1
ATOM 1576 C C . PHE A 1 212 ? -4.309 37.555 32.000 1.00 15.25 743 PHE A C 1
ATOM 1577 O O . PHE A 1 212 ? -4.614 38.721 31.742 1.00 15.76 743 PHE A O 1
ATOM 1585 N N . SER A 1 213 ? -3.314 36.905 31.407 1.00 15.03 744 SER A N 1
ATOM 1586 C CA . SER A 1 213 ? -2.477 37.498 30.375 1.00 14.65 744 SER A CA 1
ATOM 1587 C C . SER A 1 213 ? -2.406 36.488 29.235 1.00 13.91 744 SER A C 1
ATOM 1588 O O . SER A 1 213 ? -2.361 35.279 29.478 1.00 14.25 744 SER A O 1
ATOM 1591 N N . ALA A 1 214 ? -2.413 36.985 28.001 1.00 14.62 745 ALA A N 1
ATOM 1592 C CA . ALA A 1 214 ? -2.341 36.133 26.822 1.00 14.00 745 ALA A CA 1
ATOM 1593 C C . ALA A 1 214 ? -1.036 36.384 26.069 1.00 14.22 745 ALA A C 1
ATOM 1594 O O . ALA A 1 214 ? -0.882 35.973 24.922 1.00 14.20 745 ALA A O 1
ATOM 1596 N N . VAL A 1 215 ? -0.104 37.065 26.731 1.00 15.01 746 VAL A N 1
ATOM 1597 C CA . VAL A 1 215 ? 1.198 37.380 26.147 1.00 16.48 746 VAL A CA 1
ATOM 1598 C C . VAL A 1 215 ? 2.312 36.768 26.987 1.00 15.44 746 VAL A C 1
ATOM 1599 O O . VAL A 1 215 ? 2.344 36.939 28.204 1.00 15.61 746 VAL A O 1
ATOM 1603 N N . SER A 1 216 ? 3.225 36.064 26.323 1.00 16.38 747 SER A N 1
ATOM 1604 C CA . SER A 1 216 ? 4.342 35.400 26.991 1.00 16.79 747 SER A CA 1
ATOM 1605 C C . SER A 1 216 ? 5.360 36.369 27.586 1.00 17.18 747 SER A C 1
ATOM 1606 O O . SER A 1 216 ? 5.410 37.544 27.222 1.00 17.58 747 SER A O 1
ATOM 1609 N N . GLY A 1 217 ? 6.177 35.857 28.500 1.00 17.81 748 GLY A N 1
ATOM 1610 C CA . GLY A 1 217 ? 7.192 36.680 29.132 1.00 18.41 748 GLY A CA 1
ATOM 1611 C C . GLY A 1 217 ? 6.805 37.117 30.530 1.00 18.51 748 GLY A C 1
ATOM 1612 O O . GLY A 1 217 ? 5.684 37.574 30.748 1.00 18.55 748 GLY A O 1
ATOM 1613 N N . PRO A 1 218 ? 7.717 36.985 31.504 1.00 20.25 749 PRO A N 1
ATOM 1614 C CA . PRO A 1 218 ? 7.468 37.369 32.896 1.00 20.59 749 PRO A CA 1
ATOM 1615 C C . PRO A 1 218 ? 7.015 38.820 33.049 1.00 20.92 749 PRO A C 1
ATOM 1616 O O . PRO A 1 218 ? 6.161 39.131 33.877 1.00 20.51 749 PRO A O 1
ATOM 1620 N N . ARG A 1 219 ? 7.588 39.711 32.249 1.00 21.29 750 ARG A N 1
ATOM 1621 C CA . ARG A 1 219 ? 7.229 41.122 32.335 1.00 21.69 750 ARG A CA 1
ATOM 1622 C C . ARG A 1 219 ? 5.822 41.398 31.814 1.00 21.16 750 ARG A C 1
ATOM 1623 O O . ARG A 1 219 ? 5.312 42.512 31.932 1.00 21.59 750 ARG A O 1
ATOM 1631 N N . ASN A 1 220 ? 5.185 40.369 31.262 1.00 20.43 751 ASN A N 1
ATOM 1632 C CA . ASN A 1 220 ? 3.839 40.505 30.723 1.00 19.35 751 ASN A CA 1
ATOM 1633 C C . ASN A 1 220 ? 2.785 39.799 31.572 1.00 19.27 751 ASN A C 1
ATOM 1634 O O . ASN A 1 220 ? 1.631 39.659 31.157 1.00 18.84 751 ASN A O 1
ATOM 1639 N N . ARG A 1 221 ? 3.186 39.357 32.760 1.00 18.24 752 ARG A N 1
ATOM 1640 C CA . ARG A 1 221 ? 2.266 38.691 33.674 1.00 19.10 752 ARG A CA 1
ATOM 1641 C C . ARG A 1 221 ? 2.562 39.038 35.130 1.00 19.42 752 ARG A C 1
ATOM 1642 O O . ARG A 1 221 ? 2.326 38.235 36.029 1.00 19.46 752 ARG A O 1
ATOM 1650 N N . VAL A 1 222 ? 3.081 40.239 35.369 1.00 20.52 753 VAL A N 1
ATOM 1651 C CA . VAL A 1 222 ? 3.381 40.652 36.735 1.00 20.48 753 VAL A CA 1
ATOM 1652 C C . VAL A 1 222 ? 2.091 40.667 37.558 1.00 20.88 753 VAL A C 1
ATOM 1653 O O . VAL A 1 222 ? 1.130 41.358 37.212 1.00 21.79 753 VAL A O 1
ATOM 1657 N N . GLY A 1 223 ? 2.076 39.896 38.641 1.00 21.03 754 GLY A N 1
ATOM 1658 C CA . GLY A 1 223 ? 0.901 39.822 39.490 1.00 21.30 754 GLY A CA 1
ATOM 1659 C C . GLY A 1 223 ? -0.289 39.197 38.786 1.00 21.47 754 GLY A C 1
ATOM 1660 O O . GLY A 1 223 ? -1.437 39.402 39.185 1.00 21.56 754 GLY A O 1
ATOM 1661 N N . LYS A 1 224 ? -0.016 38.426 37.737 1.00 20.26 755 LYS A N 1
ATOM 1662 C CA . LYS A 1 224 ? -1.072 37.777 36.966 1.00 18.87 755 LYS A CA 1
ATOM 1663 C C . LYS A 1 224 ? -0.662 36.370 36.550 1.00 16.47 755 LYS A C 1
ATOM 1664 O O . LYS A 1 224 ? 0.397 35.881 36.931 1.00 15.68 755 LYS A O 1
ATOM 1670 N N . ILE A 1 225 ? -1.513 35.729 35.758 1.00 15.21 756 ILE A N 1
ATOM 1671 C CA . ILE A 1 225 ? -1.253 34.384 35.276 1.00 14.01 756 ILE A CA 1
ATOM 1672 C C . ILE A 1 225 ? -1.349 34.362 33.756 1.00 12.99 756 ILE A C 1
ATOM 1673 O O . ILE A 1 225 ? -2.315 34.859 33.176 1.00 13.28 756 ILE A O 1
ATOM 1678 N N . PHE A 1 226 ? -0.329 33.804 33.117 1.00 11.39 757 PHE A N 1
ATOM 1679 C CA . PHE A 1 226 ? -0.292 33.703 31.666 1.00 10.96 757 PHE A CA 1
ATOM 1680 C C . PHE A 1 226 ? -0.903 32.378 31.233 1.00 11.44 757 PHE A C 1
ATOM 1681 O O . PHE A 1 226 ? -0.457 31.311 31.663 1.00 11.58 757 PHE A O 1
ATOM 1689 N N . VAL A 1 227 ? -1.950 32.456 30.416 1.00 11.23 758 VAL A N 1
ATOM 1690 C CA . VAL A 1 227 ? -2.595 31.259 29.892 1.00 11.56 758 VAL A CA 1
ATOM 1691 C C . VAL A 1 227 ? -1.736 30.913 28.688 1.00 10.72 758 VAL A C 1
ATOM 1692 O O . VAL A 1 227 ? -1.959 31.391 27.574 1.00 10.90 758 VAL A O 1
ATOM 1696 N N . ASP A 1 228 ? -0.728 30.091 28.943 1.00 10.81 759 ASP A N 1
ATOM 1697 C CA . ASP A 1 228 ? 0.232 29.698 27.927 1.00 9.97 759 ASP A CA 1
ATOM 1698 C C . ASP A 1 228 ? -0.335 28.718 26.908 1.00 10.98 759 ASP A C 1
ATOM 1699 O O . ASP A 1 228 ? -0.722 27.598 27.244 1.00 11.30 759 ASP A O 1
ATOM 1704 N N . TYR A 1 229 ? -0.356 29.151 25.655 1.00 9.48 760 TYR A N 1
ATOM 1705 C CA . TYR A 1 229 ? -0.861 28.357 24.538 1.00 10.25 760 TYR A CA 1
ATOM 1706 C C . TYR A 1 229 ? 0.273 27.954 23.592 1.00 10.23 760 TYR A C 1
ATOM 1707 O O . TYR A 1 229 ? 0.047 27.268 22.598 1.00 9.94 760 TYR A O 1
ATOM 1716 N N . LEU A 1 230 ? 1.491 28.384 23.909 1.00 11.11 761 LEU A N 1
ATOM 1717 C CA . LEU A 1 230 ? 2.649 28.113 23.061 1.00 12.25 761 LEU A CA 1
ATOM 1718 C C . LEU A 1 230 ? 3.105 26.657 22.967 1.00 11.86 761 LEU A C 1
ATOM 1719 O O . LEU A 1 230 ? 3.830 26.292 22.037 1.00 12.57 761 LEU A O 1
ATOM 1724 N N . ARG A 1 231 ? 2.687 25.822 23.914 1.00 11.55 762 ARG A N 1
ATOM 1725 C CA . ARG A 1 231 ? 3.080 24.415 23.881 1.00 11.29 762 ARG A CA 1
ATOM 1726 C C . ARG A 1 231 ? 2.317 23.670 22.786 1.00 11.03 762 ARG A C 1
ATOM 1727 O O . ARG A 1 231 ? 2.507 22.474 22.586 1.00 10.03 762 ARG A O 1
ATOM 1735 N N . ASN A 1 232 ? 1.454 24.390 22.074 1.00 8.99 763 ASN A N 1
ATOM 1736 C CA . ASN A 1 232 ? 0.675 23.790 20.999 1.00 9.22 763 ASN A CA 1
ATOM 1737 C C . ASN A 1 232 ? 1.347 23.978 19.647 1.00 9.95 763 ASN A C 1
ATOM 1738 O O . ASN A 1 232 ? 0.802 23.608 18.609 1.00 10.01 763 ASN A O 1
ATOM 1743 N N . SER A 1 233 ? 2.544 24.554 19.664 1.00 10.14 764 SER A N 1
ATOM 1744 C CA . SER A 1 233 ? 3.301 24.737 18.436 1.00 10.80 764 SER A CA 1
ATOM 1745 C C . SER A 1 233 ? 3.817 23.356 18.045 1.00 10.90 764 SER A C 1
ATOM 1746 O O . SER A 1 233 ? 4.120 22.546 18.915 1.00 10.46 764 SER A O 1
ATOM 1749 N N . ARG A 1 234 ? 3.915 23.082 16.748 1.00 9.60 765 ARG A N 1
ATOM 1750 C CA . ARG A 1 234 ? 4.426 21.791 16.307 1.00 10.69 765 ARG A CA 1
ATOM 1751 C C . ARG A 1 234 ? 5.871 21.693 16.775 1.00 10.10 765 ARG A C 1
ATOM 1752 O O . ARG A 1 234 ? 6.666 22.611 16.561 1.00 13.26 765 ARG A O 1
ATOM 1760 N N . GLY A 1 235 ? 6.202 20.584 17.426 1.00 11.09 766 GLY A N 1
ATOM 1761 C CA . GLY A 1 235 ? 7.552 20.402 17.926 1.00 10.25 766 GLY A CA 1
ATOM 1762 C C . GLY A 1 235 ? 7.652 20.680 19.415 1.00 9.46 766 GLY A C 1
ATOM 1763 O O . GLY A 1 235 ? 8.594 20.233 20.069 1.00 9.72 766 GLY A O 1
ATOM 1764 N N . ALA A 1 236 ? 6.689 21.424 19.951 1.00 8.01 767 ALA A N 1
ATOM 1765 C CA . ALA A 1 236 ? 6.677 21.737 21.372 1.00 7.70 767 ALA A CA 1
ATOM 1766 C C . ALA A 1 236 ? 6.143 20.528 22.125 1.00 7.91 767 ALA A C 1
ATOM 1767 O O . ALA A 1 236 ? 5.645 19.579 21.514 1.00 8.37 767 ALA A O 1
ATOM 1769 N N . SER A 1 237 ? 6.236 20.557 23.446 1.00 7.44 768 SER A N 1
ATOM 1770 C CA . SER A 1 237 ? 5.781 19.414 24.224 1.00 7.19 768 SER A CA 1
ATOM 1771 C C . SER A 1 237 ? 5.372 19.763 25.644 1.00 7.53 768 SER A C 1
ATOM 1772 O O . SER A 1 237 ? 5.657 20.856 26.141 1.00 9.53 768 SER A O 1
ATOM 1775 N N . THR A 1 238 ? 4.698 18.812 26.285 1.00 7.53 769 THR A N 1
ATOM 1776 C CA . THR A 1 238 ? 4.205 18.983 27.641 1.00 8.37 769 THR A CA 1
ATOM 1777 C C . THR A 1 238 ? 4.563 17.788 28.524 1.00 7.89 769 THR A C 1
ATOM 1778 O O . THR A 1 238 ? 4.443 16.635 28.111 1.00 7.88 769 THR A O 1
ATOM 1782 N N . VAL A 1 239 ? 5.017 18.091 29.738 1.00 7.04 770 VAL A N 1
ATOM 1783 C CA . VAL A 1 239 ? 5.378 17.101 30.750 1.00 7.33 770 VAL A CA 1
ATOM 1784 C C . VAL A 1 239 ? 4.292 16.018 30.800 1.00 6.46 770 VAL A C 1
ATOM 1785 O O . VAL A 1 239 ? 3.102 16.327 30.871 1.00 7.53 770 VAL A O 1
ATOM 1789 N N . ALA A 1 240 ? 4.702 14.754 30.762 1.00 5.74 771 ALA A N 1
ATOM 1790 C CA . ALA A 1 240 ? 3.764 13.633 30.798 1.00 5.95 771 ALA A CA 1
ATOM 1791 C C . ALA A 1 240 ? 3.139 13.448 32.172 1.00 6.52 771 ALA A C 1
ATOM 1792 O O . ALA A 1 240 ? 3.798 13.631 33.198 1.00 6.56 771 ALA A O 1
ATOM 1794 N N . ALA A 1 241 ? 1.857 13.097 32.192 1.00 6.60 772 ALA A N 1
ATOM 1795 C CA . ALA A 1 241 ? 1.192 12.827 33.456 1.00 6.25 772 ALA A CA 1
ATOM 1796 C C . ALA A 1 241 ? 1.966 11.691 34.133 1.00 5.83 772 ALA A C 1
ATOM 1797 O O . ALA A 1 241 ? 2.386 10.721 33.471 1.00 6.48 772 ALA A O 1
ATOM 1799 N N . TYR A 1 242 ? 2.156 11.842 35.442 1.00 6.66 773 TYR A N 1
ATOM 1800 C CA . TYR A 1 242 ? 2.868 10.893 36.288 1.00 7.35 773 TYR A CA 1
ATOM 1801 C C . TYR A 1 242 ? 4.385 10.910 36.167 1.00 7.66 773 TYR A C 1
ATOM 1802 O O . TYR A 1 242 ? 5.062 10.156 36.861 1.00 8.59 773 TYR A O 1
ATOM 1811 N N . SER A 1 243 ? 4.922 11.767 35.300 1.00 7.65 774 SER A N 1
ATOM 1812 C CA . SER A 1 243 ? 6.370 11.848 35.156 1.00 7.20 774 SER A CA 1
ATOM 1813 C C . SER A 1 243 ? 6.972 12.809 36.193 1.00 7.10 774 SER A C 1
ATOM 1814 O O . SER A 1 243 ? 6.255 13.547 36.877 1.00 8.11 774 SER A O 1
ATOM 1817 N N . VAL A 1 244 ? 8.295 12.785 36.297 1.00 6.85 775 VAL A N 1
ATOM 1818 C CA . VAL A 1 244 ? 9.042 13.562 37.281 1.00 8.30 775 VAL A CA 1
ATOM 1819 C C . VAL A 1 244 ? 9.607 14.877 36.760 1.00 6.63 775 VAL A C 1
ATOM 1820 O O . VAL A 1 244 ? 9.931 15.005 35.579 1.00 7.11 775 VAL A O 1
ATOM 1824 N N . ARG A 1 245 ? 9.714 15.860 37.648 1.00 6.16 776 ARG A N 1
ATOM 1825 C CA . ARG A 1 245 ? 10.302 17.145 37.281 1.00 6.89 776 ARG A CA 1
ATOM 1826 C C . ARG A 1 245 ? 11.703 17.215 37.890 1.00 8.31 776 ARG A C 1
ATOM 1827 O O . ARG A 1 245 ? 11.932 16.777 39.023 1.00 8.42 776 ARG A O 1
ATOM 1835 N N . ALA A 1 246 ? 12.637 17.764 37.121 1.00 8.78 777 ALA A N 1
ATOM 1836 C CA . ALA A 1 246 ? 14.021 17.913 37.557 1.00 8.89 777 ALA A CA 1
ATOM 1837 C C . ALA A 1 246 ? 14.117 19.142 38.461 1.00 10.53 777 ALA A C 1
ATOM 1838 O O . ALA A 1 246 ? 14.795 20.125 38.136 1.00 12.63 777 ALA A O 1
ATOM 1840 N N . ARG A 1 247 ? 13.429 19.061 39.599 1.00 10.53 778 ARG A N 1
ATOM 1841 C CA . ARG A 1 247 ? 13.366 20.144 40.580 1.00 12.27 778 ARG A CA 1
ATOM 1842 C C . ARG A 1 247 ? 13.507 19.590 41.995 1.00 11.46 778 ARG A C 1
ATOM 1843 O O . ARG A 1 247 ? 13.354 18.392 42.219 1.00 10.33 778 ARG A O 1
ATOM 1851 N N . GLU A 1 248 ? 13.789 20.465 42.954 1.00 13.53 779 GLU A N 1
ATOM 1852 C CA . GLU A 1 248 ? 13.961 20.038 44.337 1.00 13.90 779 GLU A CA 1
ATOM 1853 C C . GLU A 1 248 ? 12.771 19.206 44.815 1.00 13.05 779 GLU A C 1
ATOM 1854 O O . GLU A 1 248 ? 11.617 19.612 44.666 1.00 13.19 779 GLU A O 1
ATOM 1860 N N . GLY A 1 249 ? 13.067 18.036 45.378 1.00 12.20 780 GLY A N 1
ATOM 1861 C CA . GLY A 1 249 ? 12.029 17.147 45.876 1.00 11.61 780 GLY A CA 1
ATOM 1862 C C . GLY A 1 249 ? 11.489 16.183 44.832 1.00 10.24 780 GLY A C 1
ATOM 1863 O O . GLY A 1 249 ? 10.690 15.302 45.151 1.00 10.94 780 GLY A O 1
ATOM 1864 N N . LEU A 1 250 ? 11.949 16.339 43.592 1.00 9.98 781 LEU A N 1
ATOM 1865 C CA . LEU A 1 250 ? 11.512 15.518 42.462 1.00 9.31 781 LEU A CA 1
ATOM 1866 C C . LEU A 1 250 ? 9.988 15.380 42.418 1.00 9.40 781 LEU A C 1
ATOM 1867 O O . LEU A 1 250 ? 9.440 14.282 42.530 1.00 8.46 781 LEU A O 1
ATOM 1872 N N . PRO A 1 251 ? 9.286 16.509 42.258 1.00 9.04 782 PRO A N 1
ATOM 1873 C CA . PRO A 1 251 ? 7.821 16.521 42.193 1.00 9.35 782 PRO A CA 1
ATOM 1874 C C . PRO A 1 251 ? 7.340 15.759 40.962 1.00 9.63 782 PRO A C 1
ATOM 1875 O O . PRO A 1 251 ? 8.058 15.651 39.968 1.00 10.14 782 PRO A O 1
ATOM 1879 N N . VAL A 1 252 ? 6.122 15.237 41.036 1.00 7.70 783 VAL A N 1
ATOM 1880 C CA . VAL A 1 252 ? 5.523 14.515 39.922 1.00 8.73 783 VAL A CA 1
ATOM 1881 C C . VAL A 1 252 ? 4.316 15.302 39.409 1.00 8.17 783 VAL A C 1
ATOM 1882 O O . VAL A 1 252 ? 3.661 16.019 40.165 1.00 8.64 783 VAL A O 1
ATOM 1886 N N . SER A 1 253 ? 4.044 15.190 38.112 1.00 7.15 784 SER A N 1
ATOM 1887 C CA . SER A 1 253 ? 2.896 15.873 37.506 1.00 7.25 784 SER A CA 1
ATOM 1888 C C . SER A 1 253 ? 1.725 14.914 37.713 1.00 7.66 784 SER A C 1
ATOM 1889 O O . SER A 1 253 ? 1.722 13.802 37.181 1.00 8.87 784 SER A O 1
ATOM 1892 N N . VAL A 1 254 ? 0.716 15.350 38.458 1.00 6.85 785 VAL A N 1
ATOM 1893 C CA . VAL A 1 254 ? -0.386 14.464 38.817 1.00 7.52 785 VAL A CA 1
ATOM 1894 C C . VAL A 1 254 ? -1.808 14.810 38.377 1.00 7.43 785 VAL A C 1
ATOM 1895 O O . VAL A 1 254 ? -2.323 15.886 38.696 1.00 7.31 785 VAL A O 1
ATOM 1899 N N . PRO A 1 255 ? -2.466 13.895 37.642 1.00 7.21 786 PRO A N 1
ATOM 1900 C CA . PRO A 1 255 ? -3.841 14.152 37.207 1.00 7.25 786 PRO A CA 1
ATOM 1901 C C . PRO A 1 255 ? -4.711 14.324 38.456 1.00 6.09 786 PRO A C 1
ATOM 1902 O O . PRO A 1 255 ? -4.547 13.598 39.444 1.00 6.87 786 PRO A O 1
ATOM 1906 N N . VAL A 1 256 ? -5.629 15.282 38.426 1.00 6.25 787 VAL A N 1
ATOM 1907 C CA . VAL A 1 256 ? -6.503 15.502 39.571 1.00 7.28 787 VAL A CA 1
ATOM 1908 C C . VAL A 1 256 ? -7.947 15.729 39.148 1.00 7.17 787 VAL A C 1
ATOM 1909 O O . VAL A 1 256 ? -8.221 16.150 38.019 1.00 8.15 787 VAL A O 1
ATOM 1913 N N . PHE A 1 257 ? -8.862 15.430 40.065 1.00 8.95 788 PHE A N 1
ATOM 1914 C CA . PHE A 1 257 ? -10.289 15.628 39.833 1.00 9.79 788 PHE A CA 1
ATOM 1915 C C . PHE A 1 257 ? -10.567 17.114 40.004 1.00 11.09 788 PHE A C 1
ATOM 1916 O O . PHE A 1 257 ? -9.917 17.781 40.806 1.00 10.81 788 PHE A O 1
ATOM 1924 N N . ARG A 1 258 ? -11.535 17.633 39.265 1.00 12.09 789 ARG A N 1
ATOM 1925 C CA . ARG A 1 258 ? -11.881 19.035 39.399 1.00 13.92 789 ARG A CA 1
ATOM 1926 C C . ARG A 1 258 ? -12.407 19.291 40.813 1.00 15.38 789 ARG A C 1
ATOM 1927 O O . ARG A 1 258 ? -12.173 20.351 41.392 1.00 15.12 789 ARG A O 1
ATOM 1935 N N . GLU A 1 259 ? -13.104 18.307 41.374 1.00 16.97 790 GLU A N 1
ATOM 1936 C CA . GLU A 1 259 ? -13.678 18.448 42.708 1.00 19.00 790 GLU A CA 1
ATOM 1937 C C . GLU A 1 259 ? -12.658 18.594 43.830 1.00 18.99 790 GLU A C 1
ATOM 1938 O O . GLU A 1 259 ? -12.984 19.104 44.904 1.00 21.51 790 GLU A O 1
ATOM 1944 N N . GLU A 1 260 ? -11.426 18.151 43.598 1.00 18.17 791 GLU A N 1
ATOM 1945 C CA . GLU A 1 260 ? -10.405 18.263 44.629 1.00 17.89 791 GLU A CA 1
ATOM 1946 C C . GLU A 1 260 ? -9.474 19.438 44.370 1.00 17.87 791 GLU A C 1
ATOM 1947 O O . GLU A 1 260 ? -8.505 19.640 45.096 1.00 17.81 791 GLU A O 1
ATOM 1953 N N . LEU A 1 261 ? -9.787 20.223 43.345 1.00 17.26 792 LEU A N 1
ATOM 1954 C CA . LEU A 1 261 ? -8.965 21.371 42.983 1.00 18.92 792 LEU A CA 1
ATOM 1955 C C . LEU A 1 261 ? -8.758 22.353 44.130 1.00 19.31 792 LEU A C 1
ATOM 1956 O O . LEU A 1 261 ? -7.624 22.709 44.452 1.00 19.61 792 LEU A O 1
ATOM 1961 N N . ASP A 1 262 ? -9.844 22.791 44.757 1.00 19.88 793 ASP A N 1
ATOM 1962 C CA . ASP A 1 262 ? -9.718 23.751 45.844 1.00 21.71 793 ASP A CA 1
ATOM 1963 C C . ASP A 1 262 ? -9.063 23.178 47.096 1.00 21.75 793 ASP A C 1
ATOM 1964 O O . ASP A 1 262 ? -8.757 23.925 48.027 1.00 22.77 793 ASP A O 1
ATOM 1969 N N . SER A 1 263 ? -8.839 21.865 47.119 1.00 21.83 794 SER A N 1
ATOM 1970 C CA . SER A 1 263 ? -8.204 21.224 48.269 1.00 21.71 794 SER A CA 1
ATOM 1971 C C . SER A 1 263 ? -6.685 21.187 48.102 1.00 20.97 794 SER A C 1
ATOM 1972 O O . SER A 1 263 ? -5.956 20.922 49.058 1.00 20.89 794 SER A O 1
ATOM 1975 N N . LEU A 1 264 ? -6.211 21.442 46.886 1.00 19.21 795 LEU A N 1
ATOM 1976 C CA . LEU A 1 264 ? -4.776 21.436 46.612 1.00 19.68 795 LEU A CA 1
ATOM 1977 C C . LEU A 1 264 ? -4.104 22.637 47.262 1.00 20.53 795 LEU A C 1
ATOM 1978 O O . LEU A 1 264 ? -4.697 23.709 47.364 1.00 20.39 795 LEU A O 1
ATOM 1983 N N . GLN A 1 265 ? -2.859 22.460 47.686 1.00 20.99 796 GLN A N 1
ATOM 1984 C CA . GLN A 1 265 ? -2.122 23.540 48.333 1.00 22.37 796 GLN A CA 1
ATOM 1985 C C . GLN A 1 265 ? -0.934 23.997 47.497 1.00 21.47 796 GLN A C 1
ATOM 1986 O O . GLN A 1 265 ? -0.288 24.999 47.805 1.00 21.58 796 GLN A O 1
ATOM 1992 N N . GLY A 1 266 ? -0.653 23.258 46.432 1.00 20.28 797 GLY A N 1
ATOM 1993 C CA . GLY A 1 266 ? 0.457 23.607 45.570 1.00 20.14 797 GLY A CA 1
ATOM 1994 C C . GLY A 1 266 ? 0.433 22.749 44.325 1.00 20.49 797 GLY A C 1
ATOM 1995 O O . GLY A 1 266 ? -0.372 21.822 44.225 1.00 23.28 797 GLY A O 1
ATOM 1996 N N . ALA A 1 267 ? 1.312 23.058 43.379 1.00 19.06 798 ALA A N 1
ATOM 1997 C CA . ALA A 1 267 ? 1.395 22.311 42.133 1.00 19.28 798 ALA A CA 1
ATOM 1998 C C . ALA A 1 267 ? 2.464 21.230 42.234 1.00 18.27 798 ALA A C 1
ATOM 1999 O O . ALA A 1 267 ? 2.662 20.455 41.299 1.00 15.82 798 ALA A O 1
ATOM 2001 N N . ASN A 1 268 ? 3.146 21.178 43.375 1.00 17.93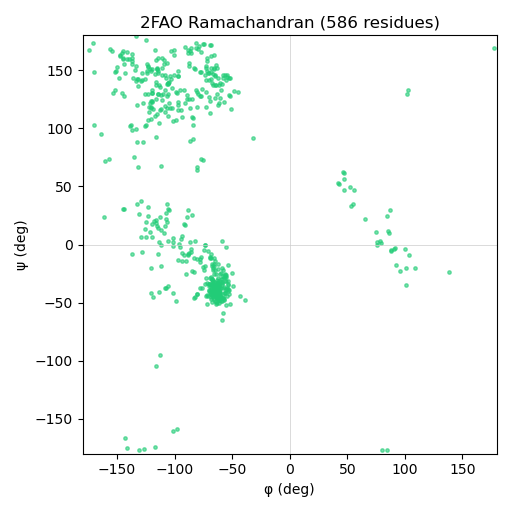 799 ASN A N 1
ATOM 2002 C CA . ASN A 1 268 ? 4.210 20.200 43.583 1.00 19.39 799 ASN A CA 1
ATOM 2003 C C . ASN A 1 268 ? 4.118 19.466 44.915 1.00 19.29 799 ASN A C 1
ATOM 2004 O O . ASN A 1 268 ? 5.141 19.125 45.510 1.00 22.02 799 ASN A O 1
ATOM 2009 N N . GLN A 1 269 ? 2.900 19.209 45.378 1.00 20.51 800 GLN A N 1
ATOM 2010 C CA . GLN A 1 269 ? 2.719 18.527 46.656 1.00 21.60 800 GLN A CA 1
ATOM 2011 C C . GLN A 1 269 ? 3.150 17.063 46.588 1.00 18.80 800 GLN A C 1
ATOM 2012 O O . GLN A 1 269 ? 3.655 16.517 47.566 1.00 21.54 800 GLN A O 1
ATOM 2018 N N . TRP A 1 270 ? 2.950 16.431 45.433 1.00 15.42 801 TRP A N 1
ATOM 2019 C CA . TRP A 1 270 ? 3.326 15.031 45.258 1.00 12.36 801 TRP A CA 1
ATOM 2020 C C . TRP A 1 270 ? 4.690 14.893 44.594 1.00 11.44 801 TRP A C 1
ATOM 2021 O O . TRP A 1 270 ? 5.044 15.687 43.722 1.00 10.46 801 TRP A O 1
ATOM 2032 N N . ASN A 1 271 ? 5.437 13.870 45.003 1.00 10.94 802 ASN A N 1
ATOM 2033 C CA . ASN A 1 271 ? 6.770 13.610 44.468 1.00 11.40 802 ASN A CA 1
ATOM 2034 C C . ASN A 1 271 ? 6.928 12.133 44.121 1.00 10.78 802 ASN A C 1
ATOM 2035 O O . ASN A 1 271 ? 6.003 11.348 44.326 1.00 10.14 802 ASN A O 1
ATOM 2040 N N . LEU A 1 272 ? 8.091 11.729 43.613 1.00 10.42 803 LEU A N 1
ATOM 2041 C CA . LEU A 1 272 ? 8.238 10.329 43.226 1.00 12.42 803 LEU A CA 1
ATOM 2042 C C . LEU A 1 272 ? 8.028 9.329 44.358 1.00 11.97 803 LEU A C 1
ATOM 2043 O O . LEU A 1 272 ? 7.663 8.187 44.106 1.00 14.46 803 LEU A O 1
ATOM 2048 N N . ARG A 1 273 ? 8.240 9.749 45.600 1.00 13.31 804 ARG A N 1
ATOM 2049 C CA . ARG A 1 273 ? 8.043 8.838 46.721 1.00 13.41 804 ARG A CA 1
ATOM 2050 C C . ARG A 1 273 ? 6.638 8.856 47.300 1.00 13.78 804 ARG A C 1
ATOM 2051 O O . ARG A 1 273 ? 6.204 7.872 47.896 1.00 14.76 804 ARG A O 1
ATOM 2059 N N . SER A 1 274 ? 5.925 9.965 47.133 1.00 13.71 805 SER A N 1
ATOM 2060 C CA . SER A 1 274 ? 4.570 10.048 47.662 1.00 12.61 805 SER A CA 1
ATOM 2061 C C . SER A 1 274 ? 3.525 9.611 46.640 1.00 13.23 805 SER A C 1
ATOM 2062 O O . SER A 1 274 ? 2.350 9.451 46.976 1.00 12.61 805 SER A O 1
ATOM 2065 N N . LEU A 1 275 ? 3.938 9.410 45.391 1.00 13.03 806 LEU A N 1
ATOM 2066 C CA . LEU A 1 275 ? 2.989 8.977 44.368 1.00 13.07 806 LEU A CA 1
ATOM 2067 C C . LEU A 1 275 ? 2.289 7.681 44.788 1.00 13.50 806 LEU A C 1
ATOM 2068 O O . LEU A 1 275 ? 1.084 7.536 44.596 1.00 13.07 806 LEU A O 1
ATOM 2073 N N . PRO A 1 276 ? 3.035 6.721 45.365 1.00 14.28 807 PRO A N 1
ATOM 2074 C CA . PRO A 1 276 ? 2.397 5.469 45.785 1.00 15.29 807 PRO A CA 1
ATOM 2075 C C . PRO A 1 276 ? 1.227 5.718 46.740 1.00 15.85 807 PRO A C 1
ATOM 2076 O O . PRO A 1 276 ? 0.195 5.052 46.657 1.00 16.47 807 PRO A O 1
ATOM 2080 N N . GLN A 1 277 ? 1.395 6.678 47.647 1.00 16.15 808 GLN A N 1
ATOM 2081 C CA . GLN A 1 277 ? 0.354 7.016 48.614 1.00 15.67 808 GLN A CA 1
ATOM 2082 C C . GLN A 1 277 ? -0.848 7.604 47.881 1.00 14.79 808 GLN A C 1
ATOM 2083 O O . GLN A 1 277 ? -1.994 7.307 48.212 1.00 14.54 808 GLN A O 1
ATOM 2089 N N . ARG A 1 278 ? -0.576 8.437 46.881 1.00 13.03 809 ARG A N 1
ATOM 2090 C CA . ARG A 1 278 ? -1.626 9.059 46.084 1.00 13.30 809 ARG A CA 1
ATOM 2091 C C . ARG A 1 278 ? -2.440 7.979 45.381 1.00 12.65 809 ARG A C 1
ATOM 2092 O O . ARG A 1 278 ? -3.673 7.996 45.415 1.00 13.50 809 ARG A O 1
ATOM 2100 N N . LEU A 1 279 ? -1.748 7.031 44.758 1.00 12.33 810 LEU A N 1
ATOM 2101 C CA . LEU A 1 279 ? -2.417 5.952 44.042 1.00 13.55 810 LEU A CA 1
ATOM 2102 C C . LEU A 1 279 ? -3.207 5.064 44.993 1.00 15.71 810 LEU A C 1
ATOM 2103 O O . LEU A 1 279 ? -4.292 4.592 44.651 1.00 17.04 810 LEU A O 1
ATOM 2108 N N . ASP A 1 280 ? -2.671 4.842 46.189 1.00 17.17 811 ASP A N 1
ATOM 2109 C CA . ASP A 1 280 ? -3.363 4.016 47.172 1.00 18.93 811 ASP A CA 1
ATOM 2110 C C . ASP A 1 280 ? -4.610 4.713 47.709 1.00 19.04 811 ASP A C 1
ATOM 2111 O O . ASP A 1 280 ? -5.642 4.076 47.917 1.00 19.11 811 ASP A O 1
ATOM 2116 N N . GLU A 1 281 ? -4.514 6.021 47.928 1.00 18.61 812 GLU A N 1
ATOM 2117 C CA . GLU A 1 281 ? -5.650 6.790 48.430 1.00 19.68 812 GLU A CA 1
ATOM 2118 C C . GLU A 1 281 ? -6.779 6.793 47.402 1.00 19.86 812 GLU A C 1
ATOM 2119 O O . GLU A 1 281 ? -7.958 6.734 47.759 1.00 21.02 812 GLU A O 1
ATOM 2125 N N . LEU A 1 282 ? -6.419 6.865 46.124 1.00 18.42 813 LEU A N 1
ATOM 2126 C CA . LEU A 1 282 ? -7.421 6.861 45.061 1.00 18.06 813 LEU A CA 1
ATOM 2127 C C . LEU A 1 282 ? -8.086 5.496 44.983 1.00 19.06 813 LEU A C 1
ATOM 2128 O O . LEU A 1 282 ? -9.281 5.391 44.712 1.00 20.82 813 LEU A O 1
ATOM 2133 N N . ALA A 1 283 ? -7.293 4.454 45.212 1.00 20.04 814 ALA A N 1
ATOM 2134 C CA . ALA A 1 283 ? -7.776 3.080 45.186 1.00 22.06 814 ALA A CA 1
ATOM 2135 C C . ALA A 1 283 ? -8.641 2.800 43.963 1.00 22.12 814 ALA A C 1
ATOM 2136 O O . ALA A 1 283 ? -9.796 2.384 44.087 1.00 24.12 814 ALA A O 1
ATOM 2138 N N . GLY A 1 284 ? -8.082 3.034 42.781 1.00 20.81 815 GLY A N 1
ATOM 2139 C CA . GLY A 1 284 ? -8.825 2.779 41.561 1.00 19.73 815 GLY A CA 1
ATOM 2140 C C . GLY A 1 284 ? -9.422 4.004 40.898 1.00 18.53 815 GLY A C 1
ATOM 2141 O O . GLY A 1 284 ? -9.504 4.057 39.672 1.00 18.41 815 GLY A O 1
ATOM 2142 N N . ASP A 1 285 ? -9.856 4.978 41.693 1.00 17.25 816 ASP A N 1
ATOM 2143 C CA . ASP A 1 285 ? -10.439 6.200 41.142 1.00 15.92 816 ASP A CA 1
ATOM 2144 C C . ASP A 1 285 ? -9.437 6.845 40.199 1.00 14.13 816 ASP A C 1
ATOM 2145 O O . ASP A 1 285 ? -8.316 7.154 40.602 1.00 13.62 816 ASP A O 1
ATOM 2150 N N . ASP A 1 286 ? -9.846 7.048 38.950 1.00 11.47 817 ASP A N 1
ATOM 2151 C CA . ASP A 1 286 ? -8.975 7.649 37.943 1.00 10.87 817 ASP A CA 1
ATOM 2152 C C . ASP A 1 286 ? -9.527 8.998 37.498 1.00 9.63 817 ASP A C 1
ATOM 2153 O O . ASP A 1 286 ? -10.580 9.069 36.868 1.00 9.63 817 ASP A O 1
ATOM 2158 N N . PRO A 1 287 ? -8.819 10.091 37.824 1.00 9.53 818 PRO A N 1
ATOM 2159 C CA . PRO A 1 287 ? -9.250 11.440 37.447 1.00 10.73 818 PRO A CA 1
ATOM 2160 C C . PRO A 1 287 ? -9.466 11.594 35.943 1.00 8.64 818 PRO A C 1
ATOM 2161 O O . PRO A 1 287 ? -10.308 12.373 35.497 1.00 10.13 818 PRO A O 1
ATOM 2165 N N . TRP A 1 288 ? -8.694 10.845 35.166 1.00 9.00 819 TRP A N 1
ATOM 2166 C CA . TRP A 1 288 ? -8.764 10.924 33.714 1.00 8.58 819 TRP A CA 1
ATOM 2167 C C . TRP A 1 288 ? -9.420 9.709 33.070 1.00 9.75 819 TRP A C 1
ATOM 2168 O O . TRP A 1 288 ? -9.152 9.386 31.917 1.00 10.25 819 TRP A O 1
ATOM 2179 N N . ALA A 1 289 ? -10.297 9.050 33.815 1.00 8.89 820 ALA A N 1
ATOM 2180 C CA . ALA A 1 289 ? -10.990 7.865 33.321 1.00 11.09 820 ALA A CA 1
ATOM 2181 C C . ALA A 1 289 ? -11.699 8.094 31.989 1.00 11.97 820 ALA A C 1
ATOM 2182 O O . ALA A 1 289 ? -11.776 7.184 31.158 1.00 13.79 820 ALA A O 1
ATOM 2184 N N . ASP A 1 290 ? -12.212 9.301 31.773 1.00 11.78 821 ASP A N 1
ATOM 2185 C CA . ASP A 1 290 ? -12.938 9.587 30.541 1.00 13.72 821 ASP A CA 1
ATOM 2186 C C . ASP A 1 290 ? -12.120 10.198 29.407 1.00 12.99 821 ASP A C 1
ATOM 2187 O O . ASP A 1 290 ? -12.677 10.573 28.379 1.00 14.09 821 ASP A O 1
ATOM 2192 N N . TYR A 1 291 ? -10.806 10.280 29.577 1.00 12.81 822 TYR A N 1
ATOM 2193 C CA . TYR A 1 291 ? -9.955 10.868 28.550 1.00 13.24 822 TYR A CA 1
ATOM 2194 C C . TYR A 1 291 ? -10.018 10.179 27.191 1.00 14.88 822 TYR A C 1
ATOM 2195 O O . TYR A 1 291 ? -10.442 10.771 26.199 1.00 14.29 822 TYR A O 1
ATOM 2204 N N . ALA A 1 292 ? -9.571 8.931 27.147 1.00 16.18 823 ALA A N 1
ATOM 2205 C CA . ALA A 1 292 ? -9.537 8.175 25.902 1.00 17.28 823 ALA A CA 1
ATOM 2206 C C . ALA A 1 292 ? -10.877 8.084 25.177 1.00 17.92 823 ALA A C 1
ATOM 2207 O O . ALA A 1 292 ? -10.907 7.966 23.952 1.00 18.38 823 ALA A O 1
ATOM 2209 N N . GLY A 1 293 ? -11.976 8.154 25.923 1.00 18.00 824 GLY A N 1
ATOM 2210 C CA . GLY A 1 293 ? -13.292 8.058 25.309 1.00 18.56 824 GLY A CA 1
ATOM 2211 C C . GLY A 1 293 ? -13.889 9.375 24.843 1.00 18.32 824 GLY A C 1
ATOM 2212 O O . GLY A 1 293 ? -14.925 9.393 24.174 1.00 20.00 824 GLY A O 1
ATOM 2213 N N . THR A 1 294 ? -13.242 10.481 25.190 1.00 16.43 825 THR A N 1
ATOM 2214 C CA . THR A 1 294 ? -13.734 11.797 24.808 1.00 15.98 825 THR A CA 1
ATOM 2215 C C . THR A 1 294 ? -13.601 12.062 23.313 1.00 16.34 825 THR A C 1
ATOM 2216 O O . THR A 1 294 ? -12.520 11.937 22.737 1.00 16.59 825 THR A O 1
ATOM 2220 N N . ARG A 1 295 ? -14.718 12.439 22.699 1.00 16.56 826 ARG A N 1
ATOM 2221 C CA . ARG A 1 295 ? -14.763 12.737 21.274 1.00 15.73 826 ARG A CA 1
ATOM 2222 C C . ARG A 1 295 ? -15.320 14.142 21.077 1.00 16.17 826 ARG A C 1
ATOM 2223 O O . ARG A 1 295 ? -16.524 14.362 21.186 1.00 16.56 826 ARG A O 1
ATOM 2231 N N . GLN A 1 296 ? -14.440 15.095 20.795 1.00 14.09 827 GLN A N 1
ATOM 2232 C CA . GLN A 1 296 ? -14.861 16.478 20.591 1.00 13.62 827 GLN A CA 1
ATOM 2233 C C . GLN A 1 296 ? -14.010 17.140 19.519 1.00 13.74 827 GLN A C 1
ATOM 2234 O O . GLN A 1 296 ? -12.908 16.685 19.221 1.00 13.64 827 GLN A O 1
ATOM 2240 N N . ARG A 1 297 ? -14.528 18.216 18.937 1.00 14.39 828 ARG A N 1
ATOM 2241 C CA . ARG A 1 297 ? -13.817 18.928 17.885 1.00 14.85 828 ARG A CA 1
ATOM 2242 C C . ARG A 1 297 ? -14.089 20.421 17.990 1.00 14.47 828 ARG A C 1
ATOM 2243 O O . ARG A 1 297 ? -15.004 20.839 18.698 1.00 15.57 828 ARG A O 1
ATOM 2251 N N . ILE A 1 298 ? -13.293 21.218 17.285 1.00 13.79 829 ILE A N 1
ATOM 2252 C CA . ILE A 1 298 ? -13.481 22.663 17.289 1.00 15.05 829 ILE A CA 1
ATOM 2253 C C . ILE A 1 298 ? -14.650 22.985 16.364 1.00 15.34 829 ILE A C 1
ATOM 2254 O O . ILE A 1 298 ? -14.670 22.562 15.204 1.00 17.83 829 ILE A O 1
ATOM 2259 N N . SER A 1 299 ? -15.617 23.738 16.881 1.00 15.05 830 SER A N 1
ATOM 2260 C CA . SER A 1 299 ? -16.807 24.092 16.117 1.00 15.94 830 SER A CA 1
ATOM 2261 C C . SER A 1 299 ? -16.945 25.587 15.879 1.00 16.72 830 SER A C 1
ATOM 2262 O O . SER A 1 299 ? -16.253 26.402 16.492 1.00 16.56 830 SER A O 1
ATOM 2265 N N . ALA A 1 300 ? -17.862 25.937 14.982 1.00 18.10 831 ALA A N 1
ATOM 2266 C CA . ALA A 1 300 ? -18.131 27.331 14.664 1.00 18.62 831 ALA A CA 1
ATOM 2267 C C . ALA A 1 300 ? -18.707 28.018 15.899 1.00 17.70 831 ALA A C 1
ATOM 2268 O O . ALA A 1 300 ? -18.403 29.180 16.168 1.00 19.10 831 ALA A O 1
ATOM 2270 N N . ALA A 1 301 ? -19.537 27.294 16.648 1.00 17.29 832 ALA A N 1
ATOM 2271 C CA . ALA A 1 301 ? -20.145 27.839 17.860 1.00 16.48 832 ALA A CA 1
ATOM 2272 C C . ALA A 1 301 ? -19.071 28.225 18.877 1.00 15.89 832 ALA A C 1
ATOM 2273 O O . ALA A 1 301 ? -19.181 29.247 19.546 1.00 16.49 832 ALA A O 1
ATOM 2275 N N . MET A 1 302 ? -18.035 27.401 18.987 1.00 15.15 833 MET A N 1
ATOM 2276 C CA . MET A 1 302 ? -16.942 27.684 19.902 1.00 14.97 833 MET A CA 1
ATOM 2277 C C . MET A 1 302 ? -16.234 28.955 19.491 1.00 15.12 833 MET A C 1
ATOM 2278 O O . MET A 1 302 ? -15.881 29.776 20.338 1.00 14.49 833 MET A O 1
ATOM 2283 N N . ARG A 1 303 ? -16.033 29.130 18.190 1.00 15.68 834 ARG A N 1
ATOM 2284 C CA . ARG A 1 303 ? -15.366 30.330 17.712 1.00 17.86 834 ARG A CA 1
ATOM 2285 C C . ARG A 1 303 ? -16.217 31.577 17.929 1.00 17.92 834 ARG A C 1
ATOM 2286 O O . ARG A 1 303 ? -15.680 32.670 18.116 1.00 19.00 834 ARG A O 1
ATOM 2294 N N . ARG A 1 304 ? -17.538 31.414 17.904 1.00 18.29 835 ARG A N 1
ATOM 2295 C CA . ARG A 1 304 ? -18.445 32.534 18.124 1.00 19.00 835 ARG A CA 1
ATOM 2296 C C . ARG A 1 304 ? -18.342 33.003 19.568 1.00 18.58 835 ARG A C 1
ATOM 2297 O O . ARG A 1 304 ? -18.328 34.206 19.844 1.00 18.65 835 ARG A O 1
ATOM 2305 N N . GLN A 1 305 ? -18.282 32.045 20.488 1.00 18.51 836 GLN A N 1
ATOM 2306 C CA . GLN A 1 305 ? -18.200 32.354 21.908 1.00 19.67 836 GLN A CA 1
ATOM 2307 C C . GLN A 1 305 ? -16.887 33.029 22.272 1.00 19.93 836 GLN A C 1
ATOM 2308 O O . GLN A 1 305 ? -16.838 33.845 23.190 1.00 21.44 836 GLN A O 1
ATOM 2314 N N . LEU A 1 306 ? -15.825 32.684 21.553 1.00 21.18 837 LEU A N 1
ATOM 2315 C CA . LEU A 1 306 ? -14.514 33.267 21.808 1.00 21.45 837 LEU A CA 1
ATOM 2316 C C . LEU A 1 306 ? -14.363 34.623 21.128 1.00 23.56 837 LEU A C 1
ATOM 2317 O O . LEU A 1 306 ? -13.737 35.510 21.745 1.00 25.56 837 LEU A O 1
ATOM 2322 N N . ARG B 1 12 ? 47.926 10.374 17.209 1.00 26.80 543 ARG B N 1
ATOM 2323 C CA . ARG B 1 12 ? 47.012 11.354 17.865 1.00 25.57 543 ARG B CA 1
ATOM 2324 C C . ARG B 1 12 ? 47.714 12.689 18.066 1.00 25.02 543 ARG B C 1
ATOM 2325 O O . ARG B 1 12 ? 47.261 13.529 18.840 1.00 24.62 543 ARG B O 1
ATOM 2333 N N . ALA B 1 13 ? 48.826 12.879 17.364 1.00 24.90 544 ALA B N 1
ATOM 2334 C CA . ALA B 1 13 ? 49.591 14.113 17.475 1.00 23.94 544 ALA B CA 1
ATOM 2335 C C . ALA B 1 13 ? 48.770 15.318 17.029 1.00 22.43 544 ALA B C 1
ATOM 2336 O O . ALA B 1 13 ? 48.947 16.423 17.542 1.00 24.72 544 ALA B O 1
ATOM 2338 N N . ALA B 1 14 ? 47.870 15.101 16.075 1.00 20.00 545 ALA B N 1
ATOM 2339 C CA . ALA B 1 14 ? 47.036 16.178 15.558 1.00 17.91 545 ALA B CA 1
ATOM 2340 C C . ALA B 1 14 ? 45.894 16.535 16.502 1.00 15.77 545 ALA B C 1
ATOM 2341 O O . ALA B 1 14 ? 45.223 17.547 16.311 1.00 15.24 545 ALA B O 1
ATOM 2343 N N . THR B 1 15 ? 45.677 15.705 17.517 1.00 15.01 546 THR B N 1
ATOM 2344 C CA . THR B 1 15 ? 44.613 15.955 18.487 1.00 13.73 546 THR B CA 1
ATOM 2345 C C . THR B 1 15 ? 45.128 16.040 19.923 1.00 13.87 546 THR B C 1
ATOM 2346 O O . THR B 1 15 ? 44.431 15.671 20.866 1.00 13.41 546 THR B O 1
ATOM 2350 N N . ALA B 1 16 ? 46.353 16.531 20.081 1.00 15.10 547 ALA B N 1
ATOM 2351 C CA . ALA B 1 16 ? 46.959 16.681 21.399 1.00 15.28 547 ALA B CA 1
ATOM 2352 C C . ALA B 1 16 ? 46.966 15.377 22.194 1.00 16.10 547 ALA B C 1
ATOM 2353 O O . ALA B 1 16 ? 46.815 15.382 23.418 1.00 16.73 547 ALA B O 1
ATOM 2355 N N . GLY B 1 17 ? 47.134 14.263 21.487 1.00 16.51 548 GLY B N 1
ATOM 2356 C CA . GLY B 1 17 ? 47.175 12.961 22.132 1.00 17.01 548 GLY B CA 1
ATOM 2357 C C . GLY B 1 17 ? 45.838 12.401 22.580 1.00 17.71 548 GLY B C 1
ATOM 2358 O O . GLY B 1 17 ? 45.778 11.322 23.173 1.00 19.21 548 GLY B O 1
ATOM 2359 N N . VAL B 1 18 ? 44.761 13.127 22.297 1.00 16.39 549 VAL B N 1
ATOM 2360 C CA . VAL B 1 18 ? 43.427 12.694 22.691 1.00 16.18 549 VAL B CA 1
ATOM 2361 C C . VAL B 1 18 ? 42.774 11.820 21.623 1.00 15.42 549 VAL B C 1
ATOM 2362 O O . VAL B 1 18 ? 42.724 12.188 20.448 1.00 15.82 549 VAL B O 1
ATOM 2366 N N . ARG B 1 19 ? 42.282 10.656 22.034 1.00 16.45 550 ARG B N 1
ATOM 2367 C CA . ARG B 1 19 ? 41.624 9.754 21.100 1.00 16.53 550 ARG B CA 1
ATOM 2368 C C . ARG B 1 19 ? 40.218 10.277 20.829 1.00 16.22 550 ARG B C 1
ATOM 2369 O O . ARG B 1 19 ? 39.454 10.543 21.758 1.00 16.99 550 ARG B O 1
ATOM 2377 N N . ILE B 1 20 ? 39.888 10.425 19.550 1.00 14.88 551 ILE B N 1
ATOM 2378 C CA . ILE B 1 20 ? 38.584 10.932 19.144 1.00 13.70 551 ILE B CA 1
ATOM 2379 C C . ILE B 1 20 ? 37.671 9.800 18.682 1.00 14.17 551 ILE B C 1
ATOM 2380 O O . ILE B 1 20 ? 37.968 9.125 17.696 1.00 15.07 551 ILE B O 1
ATOM 2385 N N . SER B 1 21 ? 36.566 9.599 19.396 1.00 12.91 552 SER B N 1
ATOM 2386 C CA . SER B 1 21 ? 35.596 8.563 19.044 1.00 13.26 552 SER B CA 1
ATOM 2387 C C . SER B 1 21 ? 34.687 9.114 17.944 1.00 14.23 552 SER B C 1
ATOM 2388 O O . SER B 1 21 ? 34.458 10.325 17.876 1.00 13.09 552 SER B O 1
ATOM 2391 N N . HIS B 1 22 ? 34.173 8.228 17.090 1.00 14.56 553 HIS B N 1
ATOM 2392 C CA . HIS B 1 22 ? 33.313 8.627 15.970 1.00 14.86 553 HIS B CA 1
ATOM 2393 C C . HIS B 1 22 ? 33.869 9.891 15.302 1.00 13.52 553 HIS B C 1
ATOM 2394 O O . HIS B 1 22 ? 33.155 10.877 15.110 1.00 12.02 553 HIS B O 1
ATOM 2401 N N . PRO B 1 23 ? 35.154 9.858 14.916 1.00 13.36 554 PRO B N 1
ATOM 2402 C CA . PRO B 1 23 ? 35.819 10.997 14.276 1.00 12.72 554 PRO B CA 1
ATOM 2403 C C . PRO B 1 23 ? 35.151 11.534 13.014 1.00 13.76 554 PRO B C 1
ATOM 2404 O O . PRO B 1 23 ? 35.292 12.713 12.685 1.00 13.43 554 PRO B O 1
ATOM 2408 N N . GLN B 1 24 ? 34.417 10.674 12.318 1.00 13.74 555 GLN B N 1
ATOM 2409 C CA . GLN B 1 24 ? 33.763 11.077 11.085 1.00 14.22 555 GLN B CA 1
ATOM 2410 C C . GLN B 1 24 ? 32.369 11.667 11.215 1.00 13.12 555 GLN B C 1
ATOM 2411 O O . GLN B 1 24 ? 31.832 12.180 10.231 1.00 12.75 555 GLN B O 1
ATOM 2417 N N . ARG B 1 25 ? 31.767 11.609 12.402 1.00 11.61 556 ARG B N 1
ATOM 2418 C CA . ARG B 1 25 ? 30.427 12.170 12.521 1.00 11.13 556 ARG B CA 1
ATOM 2419 C C . ARG B 1 25 ? 30.506 13.659 12.229 1.00 10.11 556 ARG B C 1
ATOM 2420 O O . ARG B 1 25 ? 31.484 14.327 12.565 1.00 11.37 556 ARG B O 1
ATOM 2428 N N . LEU B 1 26 ? 29.475 14.172 11.576 1.00 10.46 557 LEU B N 1
ATOM 2429 C CA . LEU B 1 26 ? 29.464 15.565 11.168 1.00 10.52 557 LEU B CA 1
ATOM 2430 C C . LEU B 1 26 ? 28.982 16.565 12.202 1.00 10.05 557 LEU B C 1
ATOM 2431 O O . LEU B 1 26 ? 27.894 16.443 12.767 1.00 10.47 557 LEU B O 1
ATOM 2436 N N . ILE B 1 27 ? 29.824 17.554 12.461 1.00 8.87 558 ILE B N 1
ATOM 2437 C CA . ILE B 1 27 ? 29.475 18.614 13.388 1.00 8.87 558 ILE B CA 1
ATOM 2438 C C . ILE B 1 27 ? 28.603 19.573 12.589 1.00 9.00 558 ILE B C 1
ATOM 2439 O O . ILE B 1 27 ? 27.575 20.048 13.074 1.00 8.02 558 ILE B O 1
ATOM 2444 N N . ASP B 1 28 ? 29.016 19.838 11.350 1.00 8.83 559 ASP B N 1
ATOM 2445 C CA . ASP B 1 28 ? 28.275 20.735 10.464 1.00 9.62 559 ASP B CA 1
ATOM 2446 C C . ASP B 1 28 ? 28.212 20.120 9.073 1.00 10.19 559 ASP B C 1
ATOM 2447 O O . ASP B 1 28 ? 29.156 20.228 8.289 1.00 9.60 559 ASP B O 1
ATOM 2452 N N . PRO B 1 29 ? 27.093 19.466 8.744 1.00 10.08 560 PRO B N 1
ATOM 2453 C CA . PRO B 1 29 ? 26.979 18.850 7.422 1.00 11.79 560 PRO B CA 1
ATOM 2454 C C . PRO B 1 29 ? 26.997 19.832 6.254 1.00 11.42 560 PRO B C 1
ATOM 2455 O O . PRO B 1 29 ? 27.395 19.466 5.148 1.00 14.36 560 PRO B O 1
ATOM 2459 N N . SER B 1 30 ? 26.591 21.077 6.493 1.00 10.59 561 SER B N 1
ATOM 2460 C CA . SER B 1 30 ? 26.557 22.073 5.416 1.00 11.10 561 SER B CA 1
ATOM 2461 C C . SER B 1 30 ? 27.928 22.335 4.796 1.00 12.03 561 SER B C 1
ATOM 2462 O O . SER B 1 30 ? 28.020 22.747 3.637 1.00 12.44 561 SER B O 1
ATOM 2465 N N . ILE B 1 31 ? 28.992 22.097 5.557 1.00 10.93 562 ILE B N 1
ATOM 2466 C CA . ILE B 1 31 ? 30.345 22.305 5.046 1.00 11.49 562 ILE B CA 1
ATOM 2467 C C . ILE B 1 31 ? 31.193 21.045 5.215 1.00 10.91 562 ILE B C 1
ATOM 2468 O O . ILE B 1 31 ? 32.414 21.079 5.051 1.00 11.45 562 ILE B O 1
ATOM 2473 N N . GLN B 1 32 ? 30.528 19.932 5.517 1.00 9.57 563 GLN B N 1
ATOM 2474 C CA . GLN B 1 32 ? 31.190 18.652 5.727 1.00 10.44 563 GLN B CA 1
ATOM 2475 C C . GLN B 1 32 ? 32.317 18.752 6.751 1.00 11.05 563 GLN B C 1
ATOM 2476 O O . GLN B 1 32 ? 33.438 18.298 6.507 1.00 13.22 563 GLN B O 1
ATOM 2482 N N . ALA B 1 33 ? 32.008 19.357 7.897 1.00 9.41 564 ALA B N 1
ATOM 2483 C CA . ALA B 1 33 ? 32.978 19.506 8.980 1.00 9.59 564 ALA B CA 1
ATOM 2484 C C . ALA B 1 33 ? 32.756 18.377 9.980 1.00 9.17 564 ALA B C 1
ATOM 2485 O O . ALA B 1 33 ? 31.699 18.297 10.612 1.00 9.17 564 ALA B O 1
ATOM 2487 N N . SER B 1 34 ? 33.758 17.515 10.115 1.00 9.32 565 SER B N 1
ATOM 2488 C CA . SER B 1 34 ? 33.695 16.369 11.014 1.00 8.86 565 SER B CA 1
ATOM 2489 C C . SER B 1 34 ? 34.165 16.690 12.429 1.00 8.53 565 SER B C 1
ATOM 2490 O O . SER B 1 34 ? 34.811 17.714 12.670 1.00 8.85 565 SER B O 1
ATOM 2493 N N . LYS B 1 35 ? 33.838 15.794 13.353 1.00 8.10 566 LYS B N 1
ATOM 2494 C CA . LYS B 1 35 ? 34.243 15.938 14.742 1.00 8.85 566 LYS B CA 1
ATOM 2495 C C . LYS B 1 35 ? 35.775 15.960 14.812 1.00 9.43 566 LYS B C 1
ATOM 2496 O O . LYS B 1 35 ? 36.357 16.740 15.571 1.00 9.15 566 LYS B O 1
ATOM 2502 N N . LEU B 1 36 ? 36.425 15.101 14.025 1.00 9.37 567 LEU B N 1
ATOM 2503 C CA . LEU B 1 36 ? 37.884 15.049 14.009 1.00 10.10 567 LEU B CA 1
ATOM 2504 C C . LEU B 1 36 ? 38.454 16.390 13.562 1.00 9.72 567 LEU B C 1
ATOM 2505 O O . LEU B 1 36 ? 39.425 16.878 14.141 1.00 10.18 567 LEU B O 1
ATOM 2510 N N . GLU B 1 37 ? 37.859 16.993 12.537 1.00 9.19 568 GLU B N 1
ATOM 2511 C CA . GLU B 1 37 ? 38.346 18.283 12.073 1.00 9.78 568 GLU B CA 1
ATOM 2512 C C . GLU B 1 37 ? 38.224 19.317 13.185 1.00 9.00 568 GLU B C 1
ATOM 2513 O O . GLU B 1 37 ? 39.133 20.122 13.401 1.00 8.79 568 GLU B O 1
ATOM 2519 N N . LEU B 1 38 ? 37.107 19.293 13.904 1.00 8.11 569 LEU B N 1
ATOM 2520 C CA . LEU B 1 38 ? 36.901 20.236 14.995 1.00 8.40 569 LEU B CA 1
ATOM 2521 C C . LEU B 1 38 ? 37.953 20.008 16.081 1.00 8.20 569 LEU B C 1
ATOM 2522 O O . LEU B 1 38 ? 38.508 20.959 16.636 1.00 7.36 569 LEU B O 1
ATOM 2527 N N . ALA B 1 39 ? 38.246 18.748 16.375 1.00 8.21 570 ALA B N 1
ATOM 2528 C CA . ALA B 1 39 ? 39.244 18.416 17.385 1.00 8.92 570 ALA B CA 1
ATOM 2529 C C . ALA B 1 39 ? 40.625 18.914 16.966 1.00 9.24 570 ALA B C 1
ATOM 2530 O O . ALA B 1 39 ? 41.353 19.508 17.765 1.00 9.64 570 ALA B O 1
ATOM 2532 N N . GLU B 1 40 ? 40.987 18.673 15.709 1.00 9.23 571 GLU B N 1
ATOM 2533 C CA . GLU B 1 40 ? 42.290 19.096 15.207 1.00 9.98 571 GLU B CA 1
ATOM 2534 C C . GLU B 1 40 ? 42.440 20.615 15.231 1.00 10.07 571 GLU B C 1
ATOM 2535 O O . GLU B 1 40 ? 43.537 21.134 15.451 1.00 10.55 571 GLU B O 1
ATOM 2541 N N . PHE B 1 41 ? 41.336 21.323 15.009 1.00 9.02 572 PHE B N 1
ATOM 2542 C CA . PHE B 1 41 ? 41.342 22.782 15.039 1.00 8.40 572 PHE B CA 1
ATOM 2543 C C . PHE B 1 41 ? 41.720 23.240 16.445 1.00 8.57 572 PHE B C 1
ATOM 2544 O O . PHE B 1 41 ? 42.550 24.134 16.624 1.00 8.30 572 PHE B O 1
ATOM 2552 N N . HIS B 1 42 ? 41.105 22.631 17.452 1.00 8.43 573 HIS B N 1
ATOM 2553 C CA . HIS B 1 42 ? 41.394 23.028 18.818 1.00 8.31 573 HIS B CA 1
ATOM 2554 C C . HIS B 1 42 ? 42.810 22.681 19.258 1.00 8.89 573 HIS B C 1
ATOM 2555 O O . HIS B 1 42 ? 43.391 23.391 20.082 1.00 9.13 573 HIS B O 1
ATOM 2562 N N . ALA B 1 43 ? 43.385 21.621 18.698 1.00 8.79 574 ALA B N 1
ATOM 2563 C CA . ALA B 1 43 ? 44.755 21.266 19.044 1.00 8.94 574 ALA B CA 1
ATOM 2564 C C . ALA B 1 43 ? 45.695 22.282 18.392 1.00 9.53 574 ALA B C 1
ATOM 2565 O O . ALA B 1 43 ? 46.633 22.763 19.025 1.00 10.99 574 ALA B O 1
ATOM 2567 N N . ARG B 1 44 ? 45.437 22.608 17.128 1.00 8.75 575 ARG B N 1
ATOM 2568 C CA . ARG B 1 44 ? 46.276 23.552 16.392 1.00 9.79 575 ARG B CA 1
ATOM 2569 C C . ARG B 1 44 ? 46.251 24.970 16.952 1.00 10.53 575 ARG B C 1
ATOM 2570 O O . ARG B 1 44 ? 47.283 25.649 16.988 1.00 13.09 575 ARG B O 1
ATOM 2578 N N . TYR B 1 45 ? 45.081 25.422 17.387 1.00 9.14 576 TYR B N 1
ATOM 2579 C CA . TYR B 1 45 ? 44.954 26.777 17.906 1.00 9.24 576 TYR B CA 1
ATOM 2580 C C . TYR B 1 45 ? 44.653 26.866 19.394 1.00 8.44 576 TYR B C 1
ATOM 2581 O O . TYR B 1 45 ? 44.120 27.869 19.866 1.00 8.82 576 TYR B O 1
ATOM 2590 N N . ALA B 1 46 ? 45.004 25.821 20.134 1.00 8.23 577 ALA B N 1
ATOM 2591 C CA . ALA B 1 46 ? 44.766 25.818 21.571 1.00 8.01 577 ALA B CA 1
ATOM 2592 C C . ALA B 1 46 ? 45.370 27.057 22.230 1.00 9.09 577 ALA B C 1
ATOM 2593 O O . ALA B 1 46 ? 44.770 27.636 23.134 1.00 10.13 577 ALA B O 1
ATOM 2595 N N . ASP B 1 47 ? 46.547 27.479 21.770 1.00 8.17 578 ASP B N 1
ATOM 2596 C CA . ASP B 1 47 ? 47.192 28.652 22.352 1.00 9.19 578 ASP B CA 1
ATOM 2597 C C . ASP B 1 47 ? 46.331 29.904 22.237 1.00 8.27 578 ASP B C 1
ATOM 2598 O O . ASP B 1 47 ? 46.301 30.729 23.146 1.00 9.69 578 ASP B O 1
ATOM 2603 N N . LEU B 1 48 ? 45.620 30.043 21.124 1.00 7.98 579 LEU B N 1
ATOM 2604 C CA . LEU B 1 48 ? 44.769 31.212 20.930 1.00 8.47 579 LEU B CA 1
ATOM 2605 C C . LEU B 1 48 ? 43.597 31.218 21.908 1.00 8.58 579 LEU B C 1
ATOM 2606 O O . LEU B 1 48 ? 43.349 32.229 22.570 1.00 9.48 579 LEU B O 1
ATOM 2611 N N . LEU B 1 49 ? 42.877 30.103 22.008 1.00 8.88 580 LEU B N 1
ATOM 2612 C CA . LEU B 1 49 ? 41.750 30.040 22.937 1.00 8.67 580 LEU B CA 1
ATOM 2613 C C . LEU B 1 49 ? 42.213 30.148 24.382 1.00 8.77 580 LEU B C 1
ATOM 2614 O O . LEU B 1 49 ? 41.542 30.765 25.205 1.00 8.31 580 LEU B O 1
ATOM 2619 N N . LEU B 1 50 ? 43.362 29.557 24.689 1.00 8.50 581 LEU B N 1
ATOM 2620 C CA . LEU B 1 50 ? 43.869 29.601 26.055 1.00 8.65 581 LEU B CA 1
ATOM 2621 C C . LEU B 1 50 ? 44.242 31.008 26.515 1.00 8.78 581 LEU B C 1
ATOM 2622 O O . LEU B 1 50 ? 44.377 31.256 27.709 1.00 9.89 581 LEU B O 1
ATOM 2627 N N . ARG B 1 51 ? 44.408 31.939 25.581 1.00 8.90 582 ARG B N 1
ATOM 2628 C CA . ARG B 1 51 ? 44.723 33.309 25.977 1.00 9.74 582 ARG B CA 1
ATOM 2629 C C . ARG B 1 51 ? 43.601 33.809 26.880 1.00 10.94 582 ARG B C 1
ATOM 2630 O O . ARG B 1 51 ? 43.827 34.613 27.787 1.00 12.83 582 ARG B O 1
ATOM 2638 N N . ASP B 1 52 ? 42.388 33.325 26.626 1.00 11.01 583 ASP B N 1
ATOM 2639 C CA . ASP B 1 52 ? 41.221 33.724 27.405 1.00 11.19 583 ASP B CA 1
ATOM 2640 C C . ASP B 1 52 ? 40.831 32.669 28.442 1.00 10.60 583 ASP B C 1
ATOM 2641 O O . ASP B 1 52 ? 40.498 33.001 29.579 1.00 10.76 583 ASP B O 1
ATOM 2646 N N . LEU B 1 53 ? 40.887 31.402 28.046 1.00 9.05 584 LEU B N 1
ATOM 2647 C CA . LEU B 1 53 ? 40.496 30.296 28.918 1.00 9.35 584 LEU B CA 1
ATOM 2648 C C . LEU B 1 53 ? 41.410 29.891 30.069 1.00 9.75 584 LEU B C 1
ATOM 2649 O O . LEU B 1 53 ? 40.929 29.472 31.117 1.00 9.99 584 LEU B O 1
ATOM 2654 N N . ARG B 1 54 ? 42.719 30.012 29.877 1.00 10.39 585 ARG B N 1
ATOM 2655 C CA . ARG B 1 54 ? 43.690 29.573 30.877 1.00 11.03 585 ARG B CA 1
ATOM 2656 C C . ARG B 1 54 ? 43.398 29.905 32.344 1.00 10.93 585 ARG B C 1
ATOM 2657 O O . ARG B 1 54 ? 43.543 29.044 33.212 1.00 10.74 585 ARG B O 1
ATOM 2665 N N . GLU B 1 55 ? 42.977 31.133 32.628 1.00 10.59 586 GLU B N 1
ATOM 2666 C CA . GLU B 1 55 ? 42.722 31.518 34.012 1.00 10.42 586 GLU B CA 1
ATOM 2667 C C . GLU B 1 55 ? 41.271 31.877 34.340 1.00 11.04 586 GLU B C 1
ATOM 2668 O O . GLU B 1 55 ? 41.007 32.553 35.337 1.00 11.62 586 GLU B O 1
ATOM 2674 N N . ARG B 1 56 ? 40.327 31.414 33.527 1.00 9.68 587 ARG B N 1
ATOM 2675 C CA . ARG B 1 56 ? 38.912 31.720 33.766 1.00 8.74 587 ARG B CA 1
ATOM 2676 C C . ARG B 1 56 ? 37.998 30.501 33.795 1.00 8.87 587 ARG B C 1
ATOM 2677 O O . ARG B 1 56 ? 38.254 29.503 33.117 1.00 9.43 587 ARG B O 1
ATOM 2685 N N . PRO B 1 57 ? 36.927 30.556 34.603 1.00 8.54 588 PRO B N 1
ATOM 2686 C CA . PRO B 1 57 ? 36.003 29.420 34.642 1.00 7.35 588 PRO B CA 1
ATOM 2687 C C . PRO B 1 57 ? 35.368 29.408 33.254 1.00 7.87 588 PRO B C 1
ATOM 2688 O O . PRO B 1 57 ? 35.167 30.473 32.658 1.00 7.87 588 PRO B O 1
ATOM 2692 N N . VAL B 1 58 ? 35.046 28.225 32.747 1.00 7.02 589 VAL B N 1
ATOM 2693 C CA . VAL B 1 58 ? 34.477 28.122 31.413 1.00 6.57 589 VAL B CA 1
ATOM 2694 C C . VAL B 1 58 ? 33.192 27.297 31.381 1.00 6.42 589 VAL B C 1
ATOM 2695 O O . VAL B 1 58 ? 33.057 26.300 32.091 1.00 7.30 589 VAL B O 1
ATOM 2699 N N . SER B 1 59 ? 32.241 27.746 30.573 1.00 6.02 590 SER B N 1
ATOM 2700 C CA . SER B 1 59 ? 30.982 27.043 30.388 1.00 5.34 590 SER B CA 1
ATOM 2701 C C . SER B 1 59 ? 31.106 26.414 29.014 1.00 6.78 590 SER B C 1
ATOM 2702 O O . SER B 1 59 ? 31.622 27.038 28.086 1.00 7.61 590 SER B O 1
ATOM 2705 N N . LEU B 1 60 ? 30.638 25.178 28.892 1.00 6.71 591 LEU B N 1
ATOM 2706 C CA . LEU B 1 60 ? 30.735 24.446 27.637 1.00 6.96 591 LEU B CA 1
ATOM 2707 C C . LEU B 1 60 ? 29.402 24.406 26.910 1.00 7.89 591 LEU B C 1
ATOM 2708 O O . LEU B 1 60 ? 28.346 24.329 27.538 1.00 9.02 591 LEU B O 1
ATOM 2713 N N . VAL B 1 61 ? 29.445 24.503 25.587 1.00 6.45 592 VAL B N 1
ATOM 2714 C CA . VAL B 1 61 ? 28.236 24.376 24.781 1.00 7.63 592 VAL B CA 1
ATOM 2715 C C . VAL B 1 61 ? 28.506 23.080 24.014 1.00 6.74 592 VAL B C 1
ATOM 2716 O O . VAL B 1 61 ? 29.318 23.039 23.084 1.00 6.27 592 VAL B O 1
ATOM 2720 N N . ARG B 1 62 ? 27.840 22.016 24.443 1.00 6.24 593 ARG B N 1
ATOM 2721 C CA . ARG B 1 62 ? 28.029 20.695 23.858 1.00 6.37 593 ARG B CA 1
ATOM 2722 C C . ARG B 1 62 ? 26.894 20.327 22.904 1.00 7.42 593 ARG B C 1
ATOM 2723 O O . ARG B 1 62 ? 25.713 20.549 23.203 1.00 8.25 593 ARG B O 1
ATOM 2731 N N . GLY B 1 63 ? 27.262 19.787 21.744 1.00 6.45 594 GLY B N 1
ATOM 2732 C CA . GLY B 1 63 ? 26.284 19.370 20.748 1.00 7.12 594 GLY B CA 1
ATOM 2733 C C . GLY B 1 63 ? 26.606 17.931 20.382 1.00 7.50 594 GLY B C 1
ATOM 2734 O O . GLY B 1 63 ? 27.328 17.686 19.417 1.00 7.72 594 GLY B O 1
ATOM 2735 N N . PRO B 1 64 ? 26.058 16.952 21.120 1.00 7.37 595 PRO B N 1
ATOM 2736 C CA . PRO B 1 64 ? 26.326 15.536 20.851 1.00 6.82 595 PRO B CA 1
ATOM 2737 C C . PRO B 1 64 ? 25.947 15.031 19.465 1.00 6.62 595 PRO B C 1
ATOM 2738 O O . PRO B 1 64 ? 26.474 14.007 19.015 1.00 8.09 595 PRO B O 1
ATOM 2742 N N . ASP B 1 65 ? 25.060 15.756 18.787 1.00 7.34 596 ASP B N 1
ATOM 2743 C CA . ASP B 1 65 ? 24.597 15.371 17.459 1.00 8.11 596 ASP B CA 1
ATOM 2744 C C . ASP B 1 65 ? 24.919 16.426 16.408 1.00 8.00 596 ASP B C 1
ATOM 2745 O O . ASP B 1 65 ? 24.339 16.430 15.324 1.00 10.41 596 ASP B O 1
ATOM 2750 N N . GLY B 1 66 ? 25.850 17.319 16.725 1.00 8.20 597 GLY B N 1
ATOM 2751 C CA . GLY B 1 66 ? 26.216 18.355 15.777 1.00 8.42 597 GLY B CA 1
ATOM 2752 C C . GLY B 1 66 ? 25.277 19.543 15.852 1.00 8.44 597 GLY B C 1
ATOM 2753 O O . GLY B 1 66 ? 24.359 19.560 16.671 1.00 8.68 597 GLY B O 1
ATOM 2754 N N . ILE B 1 67 ? 25.473 20.534 14.989 1.00 8.57 598 ILE B N 1
ATOM 2755 C CA . ILE B 1 67 ? 24.626 21.723 15.047 1.00 9.16 598 ILE B CA 1
ATOM 2756 C C . ILE B 1 67 ? 23.164 21.528 14.651 1.00 8.50 598 ILE B C 1
ATOM 2757 O O . ILE B 1 67 ? 22.340 22.410 14.888 1.00 10.31 598 ILE B O 1
ATOM 2762 N N . GLY B 1 68 ? 22.841 20.378 14.062 1.00 8.29 599 GLY B N 1
ATOM 2763 C CA . GLY B 1 68 ? 21.467 20.103 13.669 1.00 8.28 599 GLY B CA 1
ATOM 2764 C C . GLY B 1 68 ? 20.694 19.484 14.820 1.00 9.18 599 GLY B C 1
ATOM 2765 O O . GLY B 1 68 ? 19.484 19.271 14.742 1.00 10.02 599 GLY B O 1
ATOM 2766 N N . GLY B 1 69 ? 21.418 19.166 15.886 1.00 9.03 600 GLY B N 1
ATOM 2767 C CA . GLY B 1 69 ? 20.796 18.601 17.063 1.00 8.57 600 GLY B CA 1
ATOM 2768 C C . GLY B 1 69 ? 20.670 19.721 18.074 1.00 9.28 600 GLY B C 1
ATOM 2769 O O . GLY B 1 69 ? 20.727 20.900 17.710 1.00 10.02 600 GLY B O 1
ATOM 2770 N N . GLU B 1 70 ? 20.511 19.366 19.342 1.00 7.06 601 GLU B N 1
ATOM 2771 C CA . GLU B 1 70 ? 20.367 20.370 20.383 1.00 6.79 601 GLU B CA 1
ATOM 2772 C C . GLU B 1 70 ? 21.672 20.590 21.136 1.00 6.52 601 GLU B C 1
ATOM 2773 O O . GLU B 1 70 ? 22.603 19.779 21.065 1.00 7.25 601 GLU B O 1
ATOM 2779 N N . LEU B 1 71 ? 21.728 21.707 21.846 1.00 7.75 602 LEU B N 1
ATOM 2780 C CA . LEU B 1 71 ? 22.912 22.083 22.593 1.00 7.49 602 LEU B CA 1
ATOM 2781 C C . LEU B 1 71 ? 22.693 22.070 24.091 1.00 6.09 602 LEU B C 1
ATOM 2782 O O . LEU B 1 71 ? 21.666 22.527 24.590 1.00 8.18 602 LEU B O 1
ATOM 2787 N N . PHE B 1 72 ? 23.685 21.536 24.791 1.00 6.52 603 PHE B N 1
ATOM 2788 C CA . PHE B 1 72 ? 23.689 21.449 26.246 1.00 6.19 603 PHE B CA 1
ATOM 2789 C C . PHE B 1 72 ? 24.654 22.528 26.729 1.00 6.44 603 PHE B C 1
ATOM 2790 O O . PHE B 1 72 ? 25.823 22.538 26.334 1.00 7.88 603 PHE B O 1
ATOM 2798 N N . PHE B 1 73 ? 24.156 23.448 27.548 1.00 5.94 604 PHE B N 1
ATOM 2799 C CA . PHE B 1 73 ? 24.975 24.532 28.090 1.00 6.05 604 PHE B CA 1
ATOM 2800 C C . PHE B 1 73 ? 25.367 24.072 29.486 1.00 6.64 604 PHE B C 1
ATOM 2801 O O . PHE B 1 73 ? 24.538 24.055 30.407 1.00 7.24 604 PHE B O 1
ATOM 2809 N N . GLN B 1 74 ? 26.631 23.697 29.639 1.00 7.15 605 GLN B N 1
ATOM 2810 C CA . GLN B 1 74 ? 27.105 23.154 30.898 1.00 7.01 605 GLN B CA 1
ATOM 2811 C C . GLN B 1 74 ? 28.084 24.013 31.685 1.00 7.78 605 GLN B C 1
ATOM 2812 O O . GLN B 1 74 ? 29.103 24.465 31.154 1.00 7.35 605 GLN B O 1
ATOM 2818 N N . LYS B 1 75 ? 27.769 24.213 32.964 1.00 6.76 606 LYS B N 1
ATOM 2819 C CA . LYS B 1 75 ? 28.598 25.016 33.866 1.00 7.33 606 LYS B CA 1
ATOM 2820 C C . LYS B 1 75 ? 29.352 24.153 34.874 1.00 7.61 606 LYS B C 1
ATOM 2821 O O . LYS B 1 75 ? 30.495 24.454 35.229 1.00 7.85 606 LYS B O 1
ATOM 2827 N N . HIS B 1 76 ? 28.697 23.093 35.345 1.00 6.27 607 HIS B N 1
ATOM 2828 C CA . HIS B 1 76 ? 29.269 22.221 36.369 1.00 6.52 607 HIS B CA 1
ATOM 2829 C C . HIS B 1 76 ? 29.320 20.761 35.934 1.00 7.11 607 HIS B C 1
ATOM 2830 O O . HIS B 1 76 ? 28.520 20.330 35.103 1.00 8.10 607 HIS B O 1
ATOM 2837 N N . ALA B 1 77 ? 30.234 19.996 36.526 1.00 7.41 608 ALA B N 1
ATOM 2838 C CA . ALA B 1 77 ? 30.359 18.570 36.220 1.00 8.28 608 ALA B CA 1
ATOM 2839 C C . ALA B 1 77 ? 30.960 17.838 37.414 1.00 9.52 608 ALA B C 1
ATOM 2840 O O . ALA B 1 77 ? 31.980 18.256 37.961 1.00 9.88 608 ALA B O 1
ATOM 2842 N N . ALA B 1 78 ? 30.315 16.751 37.821 1.00 10.05 609 ALA B N 1
ATOM 2843 C CA . ALA B 1 78 ? 30.782 15.952 38.947 1.00 12.83 609 ALA B CA 1
ATOM 2844 C C . ALA B 1 78 ? 31.875 14.980 38.519 1.00 15.72 609 ALA B C 1
ATOM 2845 O O . ALA B 1 78 ? 32.891 14.837 39.202 1.00 17.91 609 ALA B O 1
ATOM 2847 N N . ARG B 1 79 ? 31.652 14.314 37.389 1.00 18.53 610 ARG B N 1
ATOM 2848 C CA . ARG B 1 79 ? 32.600 13.348 36.844 1.00 22.73 610 ARG B CA 1
ATOM 2849 C C . ARG B 1 79 ? 33.119 13.810 35.487 1.00 24.60 610 ARG B C 1
ATOM 2850 O O . ARG B 1 79 ? 32.395 14.431 34.711 1.00 25.70 610 ARG B O 1
ATOM 2858 N N . LEU B 1 80 ? 34.375 13.493 35.198 1.00 26.33 611 LEU B N 1
ATOM 2859 C CA . LEU B 1 80 ? 34.979 13.907 33.940 1.00 28.29 611 LEU B CA 1
ATOM 2860 C C . LEU B 1 80 ? 35.543 12.723 33.171 1.00 29.55 611 LEU B C 1
ATOM 2861 O O . LEU B 1 80 ? 35.534 11.589 33.647 1.00 30.37 611 LEU B O 1
ATOM 2866 N N . LYS B 1 81 ? 36.040 13.013 31.976 1.00 30.90 612 LYS B N 1
ATOM 2867 C CA . LYS B 1 81 ? 36.650 12.013 31.120 1.00 31.29 612 LYS B CA 1
ATOM 2868 C C . LYS B 1 81 ? 37.478 12.784 30.105 1.00 31.83 612 LYS B C 1
ATOM 2869 O O . LYS B 1 81 ? 37.766 12.300 29.010 1.00 33.97 612 LYS B O 1
ATOM 2875 N N . ILE B 1 82 ? 37.848 14.002 30.497 1.00 31.80 613 ILE B N 1
ATOM 2876 C CA . ILE B 1 82 ? 38.657 14.897 29.674 1.00 30.49 613 ILE B CA 1
ATOM 2877 C C . ILE B 1 82 ? 40.019 15.033 30.349 1.00 31.01 613 ILE B C 1
ATOM 2878 O O . ILE B 1 82 ? 40.367 16.106 30.844 1.00 33.32 613 ILE B O 1
ATOM 2883 N N . PRO B 1 83 ? 40.808 13.946 30.375 1.00 30.75 614 PRO B N 1
ATOM 2884 C CA . PRO B 1 83 ? 42.132 13.955 31.001 1.00 30.13 614 PRO B CA 1
ATOM 2885 C C . PRO B 1 83 ? 42.844 15.301 30.916 1.00 29.60 614 PRO B C 1
ATOM 2886 O O . PRO B 1 83 ? 43.549 15.585 29.944 1.00 31.78 614 PRO B O 1
ATOM 2890 N N . GLY B 1 84 ? 42.651 16.127 31.942 1.00 27.03 615 GLY B N 1
ATOM 2891 C CA . GLY B 1 84 ? 43.287 17.429 31.964 1.00 23.50 615 GLY B CA 1
ATOM 2892 C C . GLY B 1 84 ? 42.419 18.576 32.449 1.00 20.68 615 GLY B C 1
ATOM 2893 O O . GLY B 1 84 ? 42.942 19.582 32.916 1.00 19.30 615 GLY B O 1
ATOM 2894 N N . ILE B 1 85 ? 41.100 18.445 32.346 1.00 19.90 616 ILE B N 1
ATOM 2895 C CA . ILE B 1 85 ? 40.220 19.528 32.781 1.00 18.76 616 ILE B CA 1
ATOM 2896 C C . ILE B 1 85 ? 40.234 19.667 34.300 1.00 17.32 616 ILE B C 1
ATOM 2897 O O . ILE B 1 85 ? 40.293 18.673 35.026 1.00 18.50 616 ILE B O 1
ATOM 2902 N N . VAL B 1 86 ? 40.192 20.909 34.774 1.00 13.20 617 VAL B N 1
ATOM 2903 C CA . VAL B 1 86 ? 40.219 21.174 36.205 1.00 12.18 617 VAL B CA 1
ATOM 2904 C C . VAL B 1 86 ? 38.832 21.411 36.792 1.00 10.54 617 VAL B C 1
ATOM 2905 O O . VAL B 1 86 ? 38.041 22.201 36.268 1.00 10.35 617 VAL B O 1
ATOM 2909 N N . GLN B 1 87 ? 38.539 20.705 37.879 1.00 10.81 618 GLN B N 1
ATOM 2910 C CA . GLN B 1 87 ? 37.276 20.873 38.582 1.00 10.30 618 GLN B CA 1
ATOM 2911 C C . GLN B 1 87 ? 37.592 21.835 39.716 1.00 10.42 618 GLN B C 1
ATOM 2912 O O . GLN B 1 87 ? 38.446 21.561 40.559 1.00 12.77 618 GLN B O 1
ATOM 2918 N N . LEU B 1 88 ? 36.915 22.973 39.722 1.00 8.72 619 LEU B N 1
ATOM 2919 C CA . LEU B 1 88 ? 37.156 23.985 40.735 1.00 10.09 619 LEU B CA 1
ATOM 2920 C C . LEU B 1 88 ? 36.509 23.639 42.071 1.00 10.26 619 LEU B C 1
ATOM 2921 O O . LEU B 1 88 ? 35.669 22.743 42.164 1.00 10.25 619 LEU B O 1
ATOM 2926 N N . ASP B 1 89 ? 36.926 24.351 43.109 1.00 10.80 620 ASP B N 1
ATOM 2927 C CA . ASP B 1 89 ? 36.406 24.142 44.452 1.00 11.03 620 ASP B CA 1
ATOM 2928 C C . ASP B 1 89 ? 34.903 24.385 44.496 1.00 9.53 620 ASP B C 1
ATOM 2929 O O . ASP B 1 89 ? 34.419 25.432 44.071 1.00 9.74 620 ASP B O 1
ATOM 2934 N N . PRO B 1 90 ? 34.139 23.403 45.001 1.00 9.75 621 PRO B N 1
ATOM 2935 C CA . PRO B 1 90 ? 32.682 23.525 45.099 1.00 10.82 621 PRO B CA 1
ATOM 2936 C C . PRO B 1 90 ? 32.241 24.748 45.900 1.00 11.55 621 PRO B C 1
ATOM 2937 O O . PRO B 1 90 ? 31.134 25.255 45.717 1.00 11.66 621 PRO B O 1
ATOM 2941 N N . ALA B 1 91 ? 33.100 25.215 46.801 1.00 11.54 622 ALA B N 1
ATOM 2942 C CA . ALA B 1 91 ? 32.758 26.371 47.613 1.00 12.81 622 ALA B CA 1
ATOM 2943 C C . ALA B 1 91 ? 32.611 27.631 46.767 1.00 13.74 622 ALA B C 1
ATOM 2944 O O . ALA B 1 91 ? 32.071 28.633 47.229 1.00 15.31 622 ALA B O 1
ATOM 2946 N N . LEU B 1 92 ? 33.082 27.579 45.525 1.00 11.66 623 LEU B N 1
ATOM 2947 C CA . LEU B 1 92 ? 32.969 28.728 44.635 1.00 13.00 623 LEU B CA 1
ATOM 2948 C C . LEU B 1 92 ? 31.558 28.841 44.060 1.00 13.17 623 LEU B C 1
ATOM 2949 O O . LEU B 1 92 ? 31.195 29.862 43.478 1.00 15.16 623 LEU B O 1
ATOM 2954 N N . ASP B 1 93 ? 30.759 27.793 44.230 1.00 13.10 624 ASP B N 1
ATOM 2955 C CA . ASP B 1 93 ? 29.383 27.795 43.734 1.00 11.64 624 ASP B CA 1
ATOM 2956 C C . ASP B 1 93 ? 28.646 26.712 44.515 1.00 12.05 624 ASP B C 1
ATOM 2957 O O . ASP B 1 93 ? 28.325 25.651 43.983 1.00 10.97 624 ASP B O 1
ATOM 2962 N N . PRO B 1 94 ? 28.371 26.967 45.804 1.00 11.25 625 PRO B N 1
ATOM 2963 C CA . PRO B 1 94 ? 27.677 25.990 46.647 1.00 11.57 625 PRO B CA 1
ATOM 2964 C C . PRO B 1 94 ? 26.358 25.461 46.098 1.00 10.52 625 PRO B C 1
ATOM 2965 O O . PRO B 1 94 ? 25.592 26.193 45.470 1.00 11.72 625 PRO B O 1
ATOM 2969 N N . GLY B 1 95 ? 26.109 24.177 46.343 1.00 9.79 626 GLY B N 1
ATOM 2970 C CA . GLY B 1 95 ? 24.879 23.554 45.891 1.00 10.57 626 GLY B CA 1
ATOM 2971 C C . GLY B 1 95 ? 24.937 23.051 44.467 1.00 9.84 626 GLY B C 1
ATOM 2972 O O . GLY B 1 95 ? 23.913 22.691 43.884 1.00 11.00 626 GLY B O 1
ATOM 2973 N N . HIS B 1 96 ? 26.137 23.024 43.904 1.00 8.96 627 HIS B N 1
ATOM 2974 C CA . HIS B 1 96 ? 26.328 22.563 42.535 1.00 8.56 627 HIS B CA 1
ATOM 2975 C C . HIS B 1 96 ? 27.619 21.771 42.459 1.00 8.63 627 HIS B C 1
ATOM 2976 O O . HIS B 1 96 ? 28.484 21.894 43.329 1.00 9.08 627 HIS B O 1
ATOM 2983 N N . PRO B 1 97 ? 27.762 20.925 41.424 1.00 8.61 628 PRO B N 1
ATOM 2984 C CA . PRO B 1 97 ? 28.994 20.149 41.272 1.00 7.94 628 PRO B CA 1
ATOM 2985 C C . PRO B 1 97 ? 30.050 21.196 40.913 1.00 7.00 628 PRO B C 1
ATOM 2986 O O . PRO B 1 97 ? 29.713 22.353 40.652 1.00 8.63 628 PRO B O 1
ATOM 2990 N N . PRO B 1 98 ? 31.328 20.806 40.878 1.00 8.02 629 PRO B N 1
ATOM 2991 C CA . PRO B 1 98 ? 32.410 21.739 40.550 1.00 7.95 629 PRO B CA 1
ATOM 2992 C C . PRO B 1 98 ? 32.286 22.500 39.240 1.00 7.90 629 PRO B C 1
ATOM 2993 O O . PRO B 1 98 ? 31.793 21.975 38.238 1.00 7.38 629 PRO B O 1
ATOM 2997 N N . LEU B 1 99 ? 32.743 23.748 39.264 1.00 7.70 630 LEU B N 1
ATOM 2998 C CA . LEU B 1 99 ? 32.791 24.553 38.055 1.00 8.48 630 LEU B CA 1
ATOM 2999 C C . LEU B 1 99 ? 33.990 23.988 37.294 1.00 8.66 630 LEU B C 1
ATOM 3000 O O . LEU B 1 99 ? 34.747 23.171 37.831 1.00 7.98 630 LEU B O 1
ATOM 3005 N N . LEU B 1 100 ? 34.172 24.442 36.059 1.00 8.16 631 LEU B N 1
ATOM 3006 C CA . LEU B 1 100 ? 35.228 23.932 35.197 1.00 7.96 631 LEU B CA 1
ATOM 3007 C C . LEU B 1 100 ? 36.254 24.947 34.704 1.00 6.21 631 LEU B C 1
ATOM 3008 O O . LEU B 1 100 ? 35.938 26.115 34.502 1.00 7.37 631 LEU B O 1
ATOM 3013 N N . GLN B 1 101 ? 37.480 24.474 34.493 1.00 8.03 632 GLN B N 1
ATOM 3014 C CA . GLN B 1 101 ? 38.558 25.307 33.979 1.00 8.31 632 GLN B CA 1
ATOM 3015 C C . GLN B 1 101 ? 39.454 24.500 33.036 1.00 8.40 632 GLN B C 1
ATOM 3016 O O . GLN B 1 101 ? 39.920 23.414 33.380 1.00 9.40 632 GLN B O 1
ATOM 3022 N N . ILE B 1 102 ? 39.672 25.044 31.841 1.00 7.60 633 ILE B N 1
ATOM 3023 C CA . ILE B 1 102 ? 40.506 24.418 30.815 1.00 7.98 633 ILE B CA 1
ATOM 3024 C C . ILE B 1 102 ? 41.790 25.235 30.710 1.00 8.19 633 ILE B C 1
ATOM 3025 O O . ILE B 1 102 ? 41.749 26.430 30.397 1.00 9.12 633 ILE B O 1
ATOM 3030 N N . ARG B 1 103 ? 42.924 24.587 30.980 1.00 9.34 634 ARG B N 1
ATOM 3031 C CA . ARG B 1 103 ? 44.215 25.274 30.978 1.00 9.77 634 ARG B CA 1
ATOM 3032 C C . ARG B 1 103 ? 45.263 24.654 30.057 1.00 11.07 634 ARG B C 1
ATOM 3033 O O . ARG B 1 103 ? 46.422 25.079 30.062 1.00 12.54 634 ARG B O 1
ATOM 3041 N N . SER B 1 104 ? 44.865 23.664 29.264 1.00 9.46 635 SER B N 1
ATOM 3042 C CA . SER B 1 104 ? 45.803 22.993 28.370 1.00 10.11 635 SER B CA 1
ATOM 3043 C C . SER B 1 104 ? 45.130 22.526 27.093 1.00 9.56 635 SER B C 1
ATOM 3044 O O . SER B 1 104 ? 43.904 22.408 27.035 1.00 9.60 635 SER B O 1
ATOM 3047 N N . ALA B 1 105 ? 45.941 22.248 26.075 1.00 9.39 636 ALA B N 1
ATOM 3048 C CA . ALA B 1 105 ? 45.426 21.770 24.798 1.00 9.40 636 ALA B CA 1
ATOM 3049 C C . ALA B 1 105 ? 44.760 20.409 24.997 1.00 10.40 636 ALA B C 1
ATOM 3050 O O . ALA B 1 105 ? 43.726 20.122 24.398 1.00 10.57 636 ALA B O 1
ATOM 3052 N N . GLU B 1 106 ? 45.361 19.570 25.836 1.00 10.45 637 GLU B N 1
ATOM 3053 C CA . GLU B 1 106 ? 44.805 18.252 26.113 1.00 12.10 637 GLU B CA 1
ATOM 3054 C C . GLU B 1 106 ? 43.388 18.381 26.671 1.00 10.61 637 GLU B C 1
ATOM 3055 O O . GLU B 1 106 ? 42.475 17.680 26.233 1.00 9.75 637 GLU B O 1
ATOM 3061 N N . ALA B 1 107 ? 43.202 19.281 27.631 1.00 10.25 638 ALA B N 1
ATOM 3062 C CA . ALA B 1 107 ? 41.880 19.476 28.227 1.00 9.28 638 ALA B CA 1
ATOM 3063 C C . ALA B 1 107 ? 40.905 20.072 27.212 1.00 9.53 638 ALA B C 1
ATOM 3064 O O . ALA B 1 107 ? 39.730 19.701 27.172 1.00 9.70 638 ALA B O 1
ATOM 3066 N N . LEU B 1 108 ? 41.396 20.992 26.391 1.00 8.08 639 LEU B N 1
ATOM 3067 C CA . LEU B 1 108 ? 40.559 21.627 25.380 1.00 7.89 639 LEU B CA 1
ATOM 3068 C C . LEU B 1 108 ? 40.060 20.607 24.358 1.00 8.40 639 LEU B C 1
ATOM 3069 O O . LEU B 1 108 ? 38.862 20.544 24.066 1.00 7.55 639 LEU B O 1
ATOM 3074 N N . VAL B 1 109 ? 40.976 19.812 23.812 1.00 8.34 640 VAL B N 1
ATOM 3075 C CA . VAL B 1 109 ? 40.597 18.805 22.826 1.00 7.63 640 VAL B CA 1
ATOM 3076 C C . VAL B 1 109 ? 39.733 17.729 23.487 1.00 7.82 640 VAL B C 1
ATOM 3077 O O . VAL B 1 109 ? 38.812 17.198 22.868 1.00 8.63 640 VAL B O 1
ATOM 3081 N N . GLY B 1 110 ? 40.019 17.426 24.752 1.00 8.40 641 GLY B N 1
ATOM 3082 C CA . GLY B 1 110 ? 39.226 16.436 25.459 1.00 8.23 641 GLY B CA 1
ATOM 3083 C C . GLY B 1 110 ? 37.783 16.898 25.566 1.00 8.64 641 GLY B C 1
ATOM 3084 O O . GLY B 1 110 ? 36.854 16.091 25.491 1.00 9.08 641 GLY B O 1
ATOM 3085 N N . ALA B 1 111 ? 37.589 18.202 25.743 1.00 7.17 642 ALA B N 1
ATOM 3086 C CA . ALA B 1 111 ? 36.242 18.752 25.839 1.00 6.40 642 ALA B CA 1
ATOM 3087 C C . ALA B 1 111 ? 35.519 18.541 24.507 1.00 7.90 642 ALA B C 1
ATOM 3088 O O . ALA B 1 111 ? 34.332 18.205 24.481 1.00 7.24 642 ALA B O 1
ATOM 3090 N N . VAL B 1 112 ? 36.238 18.743 23.406 1.00 6.40 643 VAL B N 1
ATOM 3091 C CA . VAL B 1 112 ? 35.665 18.554 22.081 1.00 7.37 643 VAL B CA 1
ATOM 3092 C C . VAL B 1 112 ? 35.330 17.070 21.884 1.00 7.88 643 VAL B C 1
ATOM 3093 O O . VAL B 1 112 ? 34.305 16.729 21.291 1.00 6.87 643 VAL B O 1
ATOM 3097 N N . GLN B 1 113 ? 36.186 16.191 22.395 1.00 8.52 644 GLN B N 1
ATOM 3098 C CA . GLN B 1 113 ? 35.949 14.757 22.299 1.00 8.79 644 GLN B CA 1
ATOM 3099 C C . GLN B 1 113 ? 34.642 14.424 23.017 1.00 8.51 644 GLN B C 1
ATOM 3100 O O . GLN B 1 113 ? 33.918 13.517 22.615 1.00 9.53 644 GLN B O 1
ATOM 3106 N N . MET B 1 114 ? 34.328 15.176 24.065 1.00 8.02 645 MET B N 1
ATOM 3107 C CA . MET B 1 114 ? 33.103 14.939 24.807 1.00 9.29 645 MET B CA 1
ATOM 3108 C C . MET B 1 114 ? 31.910 15.754 24.327 1.00 8.97 645 MET B C 1
ATOM 3109 O O . MET B 1 114 ? 30.921 15.902 25.041 1.00 10.93 645 MET B O 1
ATOM 3114 N N . GLY B 1 115 ? 32.010 16.286 23.112 1.00 7.85 646 GLY B N 1
ATOM 3115 C CA . GLY B 1 115 ? 30.893 17.016 22.541 1.00 7.36 646 GLY B CA 1
ATOM 3116 C C . GLY B 1 115 ? 30.934 18.526 22.503 1.00 6.31 646 GLY B C 1
ATOM 3117 O O . GLY B 1 115 ? 30.075 19.136 21.866 1.00 7.34 646 GLY B O 1
ATOM 3118 N N . SER B 1 116 ? 31.910 19.145 23.157 1.00 6.81 647 SER B N 1
ATOM 3119 C CA . SER B 1 116 ? 31.971 20.606 23.153 1.00 6.64 647 SER B CA 1
ATOM 3120 C C . SER B 1 116 ? 32.236 21.210 21.786 1.00 6.26 647 SER B C 1
ATOM 3121 O O . SER B 1 116 ? 33.081 20.730 21.030 1.00 7.21 647 SER B O 1
ATOM 3124 N N . ILE B 1 117 ? 31.505 22.276 21.486 1.00 6.17 648 ILE B N 1
ATOM 3125 C CA . ILE B 1 117 ? 31.681 23.011 20.245 1.00 6.72 648 ILE B CA 1
ATOM 3126 C C . ILE B 1 117 ? 32.085 24.445 20.602 1.00 5.98 648 ILE B C 1
ATOM 3127 O O . ILE B 1 117 ? 33.018 24.984 20.010 1.00 7.07 648 ILE B O 1
ATOM 3132 N N . GLU B 1 118 ? 31.404 25.047 21.580 1.00 6.87 649 GLU B N 1
ATOM 3133 C CA . GLU B 1 118 ? 31.713 26.415 22.016 1.00 6.22 649 GLU B CA 1
ATOM 3134 C C . GLU B 1 118 ? 32.217 26.466 23.452 1.00 6.37 649 GLU B C 1
ATOM 3135 O O . GLU B 1 118 ? 31.842 25.632 24.285 1.00 7.30 649 GLU B O 1
ATOM 3141 N N . PHE B 1 119 ? 33.043 27.476 23.726 1.00 6.86 650 PHE B N 1
ATOM 3142 C CA . PHE B 1 119 ? 33.618 27.709 25.045 1.00 6.38 650 PHE B CA 1
ATOM 3143 C C . PHE B 1 119 ? 33.326 29.157 25.419 1.00 7.23 650 PHE B C 1
ATOM 3144 O O . PHE B 1 119 ? 33.694 30.075 24.683 1.00 7.09 650 PHE B O 1
ATOM 3152 N N . HIS B 1 120 ? 32.643 29.358 26.546 1.00 6.44 651 HIS B N 1
ATOM 3153 C CA . HIS B 1 120 ? 32.297 30.702 27.013 1.00 6.05 651 HIS B CA 1
ATOM 3154 C C . HIS B 1 120 ? 32.932 30.924 28.381 1.00 8.32 651 HIS B C 1
ATOM 3155 O O . HIS B 1 120 ? 32.778 30.099 29.283 1.00 9.46 651 HIS B O 1
ATOM 3162 N N . THR B 1 121 ? 33.627 32.042 28.548 1.00 6.54 652 THR B N 1
ATOM 3163 C CA . THR B 1 121 ? 34.295 32.325 29.813 1.00 7.19 652 THR B CA 1
ATOM 3164 C C . THR B 1 121 ? 33.645 33.404 30.668 1.00 6.22 652 THR B C 1
ATOM 3165 O O . THR B 1 121 ? 32.934 34.280 30.171 1.00 7.22 652 THR B O 1
ATOM 3169 N N . TRP B 1 122 ? 33.917 33.324 31.967 1.00 7.41 653 TRP B N 1
ATOM 3170 C CA . TRP B 1 122 ? 33.425 34.294 32.945 1.00 7.60 653 TRP B CA 1
ATOM 3171 C C . TRP B 1 122 ? 34.163 35.617 32.780 1.00 9.07 653 TRP B C 1
ATOM 3172 O O . TRP B 1 122 ? 35.259 35.664 32.223 1.00 9.75 653 TRP B O 1
ATOM 3183 N N . ASN B 1 123 ? 33.561 36.678 33.310 1.00 8.73 654 ASN B N 1
ATOM 3184 C CA . ASN B 1 123 ? 34.163 38.005 33.290 1.00 8.82 654 ASN B CA 1
ATOM 3185 C C . ASN B 1 123 ? 35.042 38.187 34.527 1.00 10.47 654 ASN B C 1
ATOM 3186 O O . ASN B 1 123 ? 35.182 39.303 35.045 1.00 9.72 654 ASN B O 1
ATOM 3191 N N . ALA B 1 124 ? 35.601 37.085 35.017 1.00 9.90 655 ALA B N 1
ATOM 3192 C CA . ALA B 1 124 ? 36.481 37.110 36.179 1.00 9.61 655 ALA B CA 1
ATOM 3193 C C . ALA B 1 124 ? 37.482 35.974 36.038 1.00 10.35 655 ALA B C 1
ATOM 3194 O O . ALA B 1 124 ? 37.207 34.966 35.381 1.00 10.11 655 ALA B O 1
ATOM 3196 N N . SER B 1 125 ? 38.651 36.155 36.645 1.00 10.01 656 SER B N 1
ATOM 3197 C CA . SER B 1 125 ? 39.707 35.152 36.603 1.00 10.21 656 SER B CA 1
ATOM 3198 C C . SER B 1 125 ? 39.882 34.531 37.986 1.00 11.79 656 SER B C 1
ATOM 3199 O O . SER B 1 125 ? 39.465 35.117 38.989 1.00 12.42 656 SER B O 1
ATOM 3202 N N . LEU B 1 126 ? 40.503 33.355 38.036 1.00 12.53 657 LEU B N 1
ATOM 3203 C CA . LEU B 1 126 ? 40.710 32.640 39.294 1.00 15.23 657 LEU B CA 1
ATOM 3204 C C . LEU B 1 126 ? 41.397 33.436 40.397 1.00 15.59 657 LEU B C 1
ATOM 3205 O O . LEU B 1 126 ? 41.327 33.059 41.566 1.00 16.32 657 LEU B O 1
ATOM 3210 N N . ALA B 1 127 ? 42.060 34.527 40.028 1.00 15.75 658 ALA B N 1
ATOM 3211 C CA . ALA B 1 127 ? 42.735 35.365 41.012 1.00 17.11 658 ALA B CA 1
ATOM 3212 C C . ALA B 1 127 ? 41.711 35.857 42.031 1.00 17.79 658 ALA B C 1
ATOM 3213 O O . ALA B 1 127 ? 42.022 36.022 43.213 1.00 19.00 658 ALA B O 1
ATOM 3215 N N . ASN B 1 128 ? 40.488 36.088 41.561 1.00 16.86 659 ASN B N 1
ATOM 3216 C CA . ASN B 1 128 ? 39.410 36.552 42.423 1.00 16.47 659 ASN B CA 1
ATOM 3217 C C . ASN B 1 128 ? 38.084 36.495 41.670 1.00 15.52 659 ASN B C 1
ATOM 3218 O O . ASN B 1 128 ? 37.802 37.351 40.831 1.00 15.19 659 ASN B O 1
ATOM 3223 N N . LEU B 1 129 ? 37.271 35.486 41.966 1.00 14.65 660 LEU B N 1
ATOM 3224 C CA . LEU B 1 129 ? 35.986 35.344 41.295 1.00 13.69 660 LEU B CA 1
ATOM 3225 C C . LEU B 1 129 ? 34.888 36.213 41.898 1.00 14.39 660 LEU B C 1
ATOM 3226 O O . LEU B 1 129 ? 33.741 36.161 41.461 1.00 14.41 660 LEU B O 1
ATOM 3231 N N . GLU B 1 130 ? 35.237 37.015 42.899 1.00 15.15 661 GLU B N 1
ATOM 3232 C CA . GLU B 1 130 ? 34.251 37.887 43.525 1.00 17.23 661 GLU B CA 1
ATOM 3233 C C . GLU B 1 130 ? 34.386 39.317 43.021 1.00 16.75 661 GLU B C 1
ATOM 3234 O O . GLU B 1 130 ? 33.624 40.202 43.417 1.00 16.67 661 GLU B O 1
ATOM 3240 N N . ARG B 1 131 ? 35.361 39.538 42.146 1.00 15.88 662 ARG B N 1
ATOM 3241 C CA . ARG B 1 131 ? 35.588 40.858 41.574 1.00 15.66 662 ARG B CA 1
ATOM 3242 C C . ARG B 1 131 ? 35.890 40.708 40.091 1.00 15.30 662 ARG B C 1
ATOM 3243 O O . ARG B 1 131 ? 36.997 40.333 39.707 1.00 15.98 662 ARG B O 1
ATOM 3251 N N . PRO B 1 132 ? 34.906 41.005 39.233 1.00 13.54 663 PRO B N 1
ATOM 3252 C CA . PRO B 1 132 ? 35.152 40.866 37.795 1.00 13.80 663 PRO B CA 1
ATOM 3253 C C . PRO B 1 132 ? 36.323 41.694 37.278 1.00 13.33 663 PRO B C 1
ATOM 3254 O O . PRO B 1 132 ? 36.592 42.788 37.780 1.00 14.14 663 PRO B O 1
ATOM 3258 N N . ASP B 1 133 ? 37.036 41.161 36.288 1.00 12.02 664 ASP B N 1
ATOM 3259 C CA . ASP B 1 133 ? 38.159 41.892 35.715 1.00 11.41 664 ASP B CA 1
ATOM 3260 C C . ASP B 1 133 ? 37.834 42.451 34.333 1.00 10.29 664 ASP B C 1
ATOM 3261 O O . ASP B 1 133 ? 38.729 42.791 33.557 1.00 11.44 664 ASP B O 1
ATOM 3266 N N . ARG B 1 134 ? 36.538 42.552 34.048 1.00 11.47 665 ARG B N 1
ATOM 3267 C CA . ARG B 1 134 ? 36.044 43.122 32.800 1.00 11.03 665 ARG B CA 1
ATOM 3268 C C . ARG B 1 134 ? 34.534 43.050 32.719 1.00 10.63 665 ARG B C 1
ATOM 3269 O O . ARG B 1 134 ? 33.878 42.417 33.545 1.00 10.85 665 ARG B O 1
ATOM 3277 N N . PHE B 1 135 ? 33.982 43.739 31.734 1.00 11.41 666 PHE B N 1
ATOM 3278 C CA . PHE B 1 135 ? 32.562 43.665 31.494 1.00 10.36 666 PHE B CA 1
ATOM 3279 C C . PHE B 1 135 ? 32.446 43.566 29.984 1.00 10.66 666 PHE B C 1
ATOM 3280 O O . PHE B 1 135 ? 33.404 43.862 29.257 1.00 10.91 666 PHE B O 1
ATOM 3288 N N . VAL B 1 136 ? 31.302 43.089 29.519 1.00 10.70 667 VAL B N 1
ATOM 3289 C CA . VAL B 1 136 ? 31.089 42.922 28.097 1.00 11.23 667 VAL B CA 1
ATOM 3290 C C . VAL B 1 136 ? 29.828 43.627 27.642 1.00 12.34 667 VAL B C 1
ATOM 3291 O O . VAL B 1 136 ? 28.824 43.667 28.353 1.00 12.33 667 VAL B O 1
ATOM 3295 N N . LEU B 1 137 ? 29.909 44.204 26.452 1.00 10.78 668 LEU B N 1
ATOM 3296 C CA . LEU B 1 137 ? 28.777 44.858 25.824 1.00 11.60 668 LEU B CA 1
ATOM 3297 C C . LEU B 1 137 ? 28.612 44.075 24.530 1.00 11.57 668 LEU B C 1
ATOM 3298 O O . LEU B 1 137 ? 29.520 44.041 23.698 1.00 11.63 668 LEU B O 1
ATOM 3303 N N . ASP B 1 138 ? 27.467 43.420 24.390 1.00 10.77 669 ASP B N 1
ATOM 3304 C CA . ASP B 1 138 ? 27.157 42.621 23.210 1.00 11.66 669 ASP B CA 1
ATOM 3305 C C . ASP B 1 138 ? 26.101 43.367 22.407 1.00 12.36 669 ASP B C 1
ATOM 3306 O O . ASP B 1 138 ? 24.982 43.561 22.878 1.00 11.25 669 ASP B O 1
ATOM 3311 N N . LEU B 1 139 ? 26.469 43.817 21.211 1.00 11.91 670 LEU B N 1
ATOM 3312 C CA . LEU B 1 139 ? 25.532 44.523 20.344 1.00 11.71 670 LEU B CA 1
ATOM 3313 C C . LEU B 1 139 ? 24.732 43.469 19.588 1.00 12.67 670 LEU B C 1
ATOM 3314 O O . LEU B 1 139 ? 25.230 42.857 18.636 1.00 12.40 670 LEU B O 1
ATOM 3319 N N . ASP B 1 140 ? 23.496 43.260 20.034 1.00 12.19 671 ASP B N 1
ATOM 3320 C CA . ASP B 1 140 ? 22.590 42.267 19.455 1.00 14.04 671 ASP B CA 1
ATOM 3321 C C . ASP B 1 140 ? 21.579 42.967 18.549 1.00 14.72 671 ASP B C 1
ATOM 3322 O O . ASP B 1 140 ? 20.643 43.611 19.023 1.00 14.80 671 ASP B O 1
ATOM 3327 N N . PRO B 1 141 ? 21.748 42.828 17.227 1.00 14.94 672 PRO B N 1
ATOM 3328 C CA . PRO B 1 141 ? 20.873 43.451 16.232 1.00 16.41 672 PRO B CA 1
ATOM 3329 C C . PRO B 1 141 ? 19.610 42.702 15.836 1.00 18.53 672 PRO B C 1
ATOM 3330 O O . PRO B 1 141 ? 19.446 41.512 16.107 1.00 17.97 672 PRO B O 1
ATOM 3334 N N . ASP B 1 142 ? 18.717 43.436 15.184 1.00 20.86 673 ASP B N 1
ATOM 3335 C CA . ASP B 1 142 ? 17.483 42.875 14.669 1.00 21.69 673 ASP B CA 1
ATOM 3336 C C . ASP B 1 142 ? 17.953 42.050 13.473 1.00 22.68 673 ASP B C 1
ATOM 3337 O O . ASP B 1 142 ? 18.718 42.541 12.645 1.00 24.05 673 ASP B O 1
ATOM 3342 N N . PRO B 1 143 ? 17.509 40.787 13.373 1.00 23.90 674 PRO B N 1
ATOM 3343 C CA . PRO B 1 143 ? 17.877 39.878 12.281 1.00 25.63 674 PRO B CA 1
ATOM 3344 C C . PRO B 1 143 ? 17.574 40.413 10.881 1.00 27.15 674 PRO B C 1
ATOM 3345 O O . PRO B 1 143 ? 17.869 39.753 9.882 1.00 30.08 674 PRO B O 1
ATOM 3349 N N . ALA B 1 144 ? 16.984 41.602 10.811 1.00 26.14 675 ALA B N 1
ATOM 3350 C CA . ALA B 1 144 ? 16.644 42.210 9.531 1.00 26.63 675 ALA B CA 1
ATOM 3351 C C . ALA B 1 144 ? 17.256 43.598 9.403 1.00 26.65 675 ALA B C 1
ATOM 3352 O O . ALA B 1 144 ? 16.817 44.407 8.586 1.00 28.72 675 ALA B O 1
ATOM 3354 N N . LEU B 1 145 ? 18.272 43.873 10.213 1.00 25.60 676 LEU B N 1
ATOM 3355 C CA . LEU B 1 145 ? 18.928 45.174 10.179 1.00 25.73 676 LEU B CA 1
ATOM 3356 C C . LEU B 1 145 ? 20.169 45.136 9.287 1.00 25.19 676 LEU B C 1
ATOM 3357 O O . LEU B 1 145 ? 20.978 44.212 9.373 1.00 24.89 676 LEU B O 1
ATOM 3362 N N . PRO B 1 146 ? 20.326 46.137 8.406 1.00 24.89 677 PRO B N 1
ATOM 3363 C CA . PRO B 1 146 ? 21.481 46.200 7.504 1.00 24.31 677 PRO B CA 1
ATOM 3364 C C . PRO B 1 146 ? 22.797 46.152 8.274 1.00 23.71 677 PRO B C 1
ATOM 3365 O O . PRO B 1 146 ? 22.915 46.741 9.348 1.00 23.88 677 PRO B O 1
ATOM 3369 N N . TRP B 1 147 ? 23.782 45.453 7.720 1.00 23.02 678 TRP B N 1
ATOM 3370 C CA . TRP B 1 147 ? 25.085 45.335 8.363 1.00 21.79 678 TRP B CA 1
ATOM 3371 C C . TRP B 1 147 ? 25.733 46.691 8.641 1.00 21.53 678 TRP B C 1
ATOM 3372 O O . TRP B 1 147 ? 26.386 46.874 9.666 1.00 20.28 678 TRP B O 1
ATOM 3383 N N . LYS B 1 148 ? 25.551 47.649 7.737 1.00 21.08 679 LYS B N 1
ATOM 3384 C CA . LYS B 1 148 ? 26.147 48.965 7.932 1.00 20.97 679 LYS B CA 1
ATOM 3385 C C . LYS B 1 148 ? 25.673 49.580 9.245 1.00 19.30 679 LYS B C 1
ATOM 3386 O O . LYS B 1 148 ? 26.372 50.396 9.846 1.00 19.16 679 LYS B O 1
ATOM 3392 N N . ARG B 1 149 ? 24.482 49.182 9.686 1.00 18.95 680 ARG B N 1
ATOM 3393 C CA . ARG B 1 149 ? 23.920 49.680 10.939 1.00 18.72 680 ARG B CA 1
ATOM 3394 C C . ARG B 1 149 ? 24.787 49.233 12.110 1.00 17.17 680 ARG B C 1
ATOM 3395 O O . ARG B 1 149 ? 25.052 50.006 13.034 1.00 16.18 680 ARG B O 1
ATOM 3403 N N . MET B 1 150 ? 25.216 47.974 12.067 1.00 15.70 681 MET B N 1
ATOM 3404 C CA . MET B 1 150 ? 26.053 47.416 13.122 1.00 14.18 681 MET B CA 1
ATOM 3405 C C . MET B 1 150 ? 27.415 48.094 13.144 1.00 13.71 681 MET B C 1
ATOM 3406 O O . MET B 1 150 ? 27.952 48.382 14.210 1.00 13.50 681 MET B O 1
ATOM 3411 N N . LEU B 1 151 ? 27.974 48.356 11.967 1.00 13.92 682 LEU B N 1
ATOM 3412 C CA . LEU B 1 151 ? 29.273 49.012 11.894 1.00 14.63 682 LEU B CA 1
ATOM 3413 C C . LEU B 1 151 ? 29.208 50.396 12.524 1.00 13.63 682 LEU B C 1
ATOM 3414 O O . LEU B 1 151 ? 30.054 50.763 13.331 1.00 13.33 682 LEU B O 1
ATOM 3419 N N . GLU B 1 152 ? 28.191 51.166 12.157 1.00 14.75 683 GLU B N 1
ATOM 3420 C CA . GLU B 1 152 ? 28.041 52.506 12.703 1.00 14.52 683 GLU B CA 1
ATOM 3421 C C . GLU B 1 152 ? 27.780 52.453 14.203 1.00 13.18 683 GLU B C 1
ATOM 3422 O O . GLU B 1 152 ? 28.332 53.244 14.963 1.00 12.75 683 GLU B O 1
ATOM 3428 N N . ALA B 1 153 ? 26.951 51.505 14.630 1.00 13.52 684 ALA B N 1
ATOM 3429 C CA . ALA B 1 153 ? 26.630 51.372 16.047 1.00 14.14 684 ALA B CA 1
ATOM 3430 C C . ALA B 1 153 ? 27.863 51.011 16.871 1.00 13.43 684 ALA B C 1
ATOM 3431 O O . ALA B 1 153 ? 28.023 51.473 17.999 1.00 13.09 684 ALA B O 1
ATOM 3433 N N . THR B 1 154 ? 28.732 50.179 16.308 1.00 14.06 685 THR B N 1
ATOM 3434 C CA . THR B 1 154 ? 29.943 49.776 17.005 1.00 12.15 685 THR B CA 1
ATOM 3435 C C . THR B 1 154 ? 30.872 50.980 17.133 1.00 12.28 685 THR B C 1
ATOM 3436 O O . THR B 1 154 ? 31.460 51.216 18.185 1.00 11.94 685 THR B O 1
ATOM 3440 N N . GLN B 1 155 ? 30.990 51.749 16.055 1.00 13.38 686 GLN B N 1
ATOM 3441 C CA . GLN B 1 155 ? 31.830 52.939 16.061 1.00 14.15 686 GLN B CA 1
ATOM 3442 C C . GLN B 1 155 ? 31.317 53.920 17.118 1.00 13.56 686 GLN B C 1
ATOM 3443 O O . GLN B 1 155 ? 32.091 54.458 17.909 1.00 13.13 686 GLN B O 1
ATOM 3449 N N . LEU B 1 156 ? 30.004 54.142 17.129 1.00 13.52 687 LEU B N 1
ATOM 3450 C CA . LEU B 1 156 ? 29.384 55.056 18.084 1.00 15.02 687 LEU B CA 1
ATOM 3451 C C . LEU B 1 156 ? 29.608 54.592 19.523 1.00 15.10 687 LEU B C 1
ATOM 3452 O O . LEU B 1 156 ? 29.844 55.405 20.413 1.00 15.12 687 LEU B O 1
ATOM 3457 N N . SER B 1 157 ? 29.540 53.282 19.745 1.00 14.15 688 SER B N 1
ATOM 3458 C CA . SER B 1 157 ? 29.751 52.730 21.079 1.00 13.95 688 SER B CA 1
ATOM 3459 C C . SER B 1 157 ? 31.183 52.984 21.541 1.00 14.62 688 SER B C 1
ATOM 3460 O O . SER B 1 157 ? 31.424 53.331 22.697 1.00 14.59 688 SER B O 1
ATOM 3463 N N . LEU B 1 158 ? 32.135 52.807 20.629 1.00 14.39 689 LEU B N 1
ATOM 3464 C CA . LEU B 1 158 ? 33.543 53.028 20.946 1.00 15.39 689 LEU B CA 1
ATOM 3465 C C . LEU B 1 158 ? 33.803 54.494 21.272 1.00 16.01 689 LEU B C 1
ATOM 3466 O O . LEU B 1 158 ? 34.610 54.809 22.143 1.00 16.94 689 LEU B O 1
ATOM 3471 N N . THR B 1 159 ? 33.114 55.383 20.564 1.00 17.23 690 THR B N 1
ATOM 3472 C CA . THR B 1 159 ? 33.265 56.815 20.785 1.00 18.97 690 THR B CA 1
ATOM 3473 C C . THR B 1 159 ? 32.880 57.146 22.224 1.00 18.59 690 THR B C 1
ATOM 3474 O O . THR B 1 159 ? 33.579 57.895 22.910 1.00 19.06 690 THR B O 1
ATOM 3478 N N . LEU B 1 160 ? 31.767 56.579 22.682 1.00 17.03 691 LEU B N 1
ATOM 3479 C CA . LEU B 1 160 ? 31.312 56.811 24.047 1.00 15.71 691 LEU B CA 1
ATOM 3480 C C . LEU B 1 160 ? 32.337 56.263 25.026 1.00 15.84 691 LEU B C 1
ATOM 3481 O O . LEU B 1 160 ? 32.646 56.894 26.033 1.00 17.41 691 LEU B O 1
ATOM 3486 N N . LEU B 1 161 ? 32.869 55.082 24.734 1.00 16.35 692 LEU B N 1
ATOM 3487 C CA . LEU B 1 161 ? 33.866 54.497 25.616 1.00 16.19 692 LEU B CA 1
ATOM 3488 C C . LEU B 1 161 ? 35.109 55.380 25.680 1.00 17.72 692 LEU B C 1
ATOM 3489 O O . LEU B 1 161 ? 35.751 55.474 26.725 1.00 17.23 692 LEU B O 1
ATOM 3494 N N . ASP B 1 162 ? 35.445 56.038 24.573 1.00 18.58 693 ASP B N 1
ATOM 3495 C CA . ASP B 1 162 ? 36.609 56.923 24.564 1.00 19.40 693 ASP B CA 1
ATOM 3496 C C . ASP B 1 162 ? 36.368 58.139 25.451 1.00 18.78 693 ASP B C 1
ATOM 3497 O O . ASP B 1 162 ? 37.270 58.587 26.157 1.00 18.63 693 ASP B O 1
ATOM 3502 N N . GLU B 1 163 ? 35.152 58.677 25.402 1.00 19.41 694 GLU B N 1
ATOM 3503 C CA . GLU B 1 163 ? 34.803 59.845 26.205 1.00 19.17 694 GLU B CA 1
ATOM 3504 C C . GLU B 1 163 ? 34.936 59.489 27.680 1.00 18.67 694 GLU B C 1
ATOM 3505 O O . GLU B 1 163 ? 35.363 60.309 28.497 1.00 20.11 694 GLU B O 1
ATOM 3511 N N . LEU B 1 164 ? 34.576 58.253 28.015 1.00 17.63 695 LEU B N 1
ATOM 3512 C CA . LEU B 1 164 ? 34.662 57.773 29.390 1.00 17.35 695 LEU B CA 1
ATOM 3513 C C . LEU B 1 164 ? 36.104 57.488 29.789 1.00 16.22 695 LEU B C 1
ATOM 3514 O O . LEU B 1 164 ? 36.429 57.452 30.974 1.00 18.52 695 LEU B O 1
ATOM 3519 N N . GLY B 1 165 ? 36.961 57.275 28.798 1.00 16.37 696 GLY B N 1
ATOM 3520 C CA . GLY B 1 165 ? 38.354 56.989 29.085 1.00 17.06 696 GLY B CA 1
ATOM 3521 C C . GLY B 1 165 ? 38.619 55.514 29.313 1.00 17.44 696 GLY B C 1
ATOM 3522 O O . GLY B 1 165 ? 39.526 55.145 30.056 1.00 18.85 696 GLY B O 1
ATOM 3523 N N . LEU B 1 166 ? 37.824 54.663 28.675 1.00 16.76 697 LEU B N 1
ATOM 3524 C CA . LEU B 1 166 ? 37.989 53.222 28.817 1.00 16.20 697 LEU B CA 1
ATOM 3525 C C . LEU B 1 166 ? 38.416 52.571 27.507 1.00 14.74 697 LEU B C 1
ATOM 3526 O O . LEU B 1 166 ? 37.811 52.800 26.456 1.00 15.69 697 LEU B O 1
ATOM 3531 N N . ARG B 1 167 ? 39.471 51.768 27.585 1.00 14.93 698 ARG B N 1
ATOM 3532 C CA . ARG B 1 167 ? 40.001 51.046 26.432 1.00 15.16 698 ARG B CA 1
ATOM 3533 C C . ARG B 1 167 ? 39.123 49.808 26.241 1.00 14.31 698 ARG B C 1
ATOM 3534 O O . ARG B 1 167 ? 38.844 49.086 27.199 1.00 14.78 698 ARG B O 1
ATOM 3542 N N . ALA B 1 168 ? 38.678 49.573 25.011 1.00 13.15 699 ALA B N 1
ATOM 3543 C CA . ALA B 1 168 ? 37.828 48.423 24.723 1.00 13.35 699 ALA B CA 1
ATOM 3544 C C . ALA B 1 168 ? 38.454 47.549 23.648 1.00 13.10 699 ALA B C 1
ATOM 3545 O O . ALA B 1 168 ? 39.218 48.018 22.806 1.00 13.53 699 ALA B O 1
ATOM 3547 N N . PHE B 1 169 ? 38.124 46.265 23.686 1.00 11.47 700 PHE B N 1
ATOM 3548 C CA . PHE B 1 169 ? 38.652 45.313 22.723 1.00 11.49 700 PHE B CA 1
ATOM 3549 C C . PHE B 1 169 ? 37.490 44.667 21.996 1.00 11.14 700 PHE B C 1
ATOM 3550 O O . PHE B 1 169 ? 36.603 44.069 22.609 1.00 12.08 700 PHE B O 1
ATOM 3558 N N . LEU B 1 170 ? 37.507 44.812 20.679 1.00 10.38 701 LEU B N 1
ATOM 3559 C CA . LEU B 1 170 ? 36.442 44.317 19.825 1.00 10.55 701 LEU B CA 1
ATOM 3560 C C . LEU B 1 170 ? 36.683 42.968 19.170 1.00 10.62 701 LEU B C 1
ATOM 3561 O O . LEU B 1 170 ? 37.814 42.619 18.826 1.00 9.71 701 LEU B O 1
ATOM 3566 N N . LYS B 1 171 ? 35.609 42.202 19.020 1.00 8.78 702 LYS B N 1
ATOM 3567 C CA . LYS B 1 171 ? 35.686 40.930 18.320 1.00 8.66 702 LYS B CA 1
ATOM 3568 C C . LYS B 1 171 ? 34.332 40.635 17.705 1.00 7.62 702 LYS B C 1
ATOM 3569 O O . LYS B 1 171 ? 33.292 41.072 18.211 1.00 7.69 702 LYS B O 1
ATOM 3575 N N . THR B 1 172 ? 34.347 39.945 16.573 1.00 8.01 703 THR B N 1
ATOM 3576 C CA . THR B 1 172 ? 33.104 39.566 15.938 1.00 8.17 703 THR B CA 1
ATOM 3577 C C . THR B 1 172 ? 32.566 38.456 16.832 1.00 8.44 703 THR B C 1
ATOM 3578 O O . THR B 1 172 ? 33.340 37.764 17.500 1.00 9.54 703 THR B O 1
ATOM 3582 N N . SER B 1 173 ? 31.250 38.297 16.864 1.00 9.98 704 SER B N 1
ATOM 3583 C CA . SER B 1 173 ? 30.632 37.276 17.704 1.00 10.98 704 SER B CA 1
ATOM 3584 C C . SER B 1 173 ? 30.620 35.914 17.035 1.00 13.29 704 SER B C 1
ATOM 3585 O O . SER B 1 173 ? 30.543 34.882 17.708 1.00 12.81 704 SER B O 1
ATOM 3588 N N . GLY B 1 174 ? 30.692 35.920 15.710 1.00 13.14 705 GLY B N 1
ATOM 3589 C CA . GLY B 1 174 ? 30.641 34.683 14.959 1.00 14.88 705 GLY B CA 1
ATOM 3590 C C . GLY B 1 174 ? 29.182 34.438 14.625 1.00 16.65 705 GLY B C 1
ATOM 3591 O O . GLY B 1 174 ? 28.836 33.474 13.939 1.00 16.45 705 GLY B O 1
ATOM 3592 N N . GLY B 1 175 ? 28.328 35.328 15.127 1.00 16.84 706 GLY B N 1
ATOM 3593 C CA . GLY B 1 175 ? 26.901 35.224 14.892 1.00 19.31 706 GLY B CA 1
ATOM 3594 C C . GLY B 1 175 ? 26.367 36.396 14.092 1.00 20.11 706 GLY B C 1
ATOM 3595 O O . GLY B 1 175 ? 26.587 36.482 12.885 1.00 21.67 706 GLY B O 1
ATOM 3596 N N . LYS B 1 176 ? 25.677 37.311 14.765 1.00 21.53 707 LYS B N 1
ATOM 3597 C CA . LYS B 1 176 ? 25.097 38.472 14.097 1.00 21.18 707 LYS B CA 1
ATOM 3598 C C . LYS B 1 176 ? 25.601 39.808 14.641 1.00 19.58 707 LYS B C 1
ATOM 3599 O O . LYS B 1 176 ? 25.505 40.833 13.966 1.00 21.42 707 LYS B O 1
ATOM 3605 N N . GLY B 1 177 ? 26.140 39.798 15.856 1.00 17.83 708 GLY B N 1
ATOM 3606 C CA . GLY B 1 177 ? 26.612 41.036 16.449 1.00 16.01 708 GLY B CA 1
ATOM 3607 C C . GLY B 1 177 ? 28.094 41.153 16.756 1.00 14.39 708 GLY B C 1
ATOM 3608 O O . GLY B 1 177 ? 28.895 40.281 16.417 1.00 14.29 708 GLY B O 1
ATOM 3609 N N . MET B 1 178 ? 28.444 42.256 17.412 1.00 12.33 709 MET B N 1
ATOM 3610 C CA . MET B 1 178 ? 29.817 42.545 17.792 1.00 10.28 709 MET B CA 1
ATOM 3611 C C . MET B 1 178 ? 29.967 42.554 19.310 1.00 10.42 709 MET B C 1
ATOM 3612 O O . MET B 1 178 ? 29.037 42.919 20.032 1.00 10.42 709 MET B O 1
ATOM 3617 N N . HIS B 1 179 ? 31.142 42.146 19.783 1.00 8.89 710 HIS B N 1
ATOM 3618 C CA . HIS B 1 179 ? 31.430 42.105 21.214 1.00 9.47 710 HIS B CA 1
ATOM 3619 C C . HIS B 1 179 ? 32.482 43.122 21.602 1.00 10.34 710 HIS B C 1
ATOM 3620 O O . HIS B 1 179 ? 33.507 43.261 20.931 1.00 10.25 710 HIS B O 1
ATOM 3627 N N . LEU B 1 180 ? 32.217 43.824 22.697 1.00 9.97 711 LEU B N 1
ATOM 3628 C CA . LEU B 1 180 ? 33.138 44.807 23.234 1.00 10.71 711 LEU B CA 1
ATOM 3629 C C . LEU B 1 180 ? 33.522 44.353 24.633 1.00 10.69 711 LEU B C 1
ATOM 3630 O O . LEU B 1 180 ? 32.663 44.237 25.510 1.00 12.21 711 LEU B O 1
ATOM 3635 N N . LEU B 1 181 ? 34.804 44.058 24.826 1.00 9.00 712 LEU B N 1
ATOM 3636 C CA . LEU B 1 181 ? 35.303 43.641 26.131 1.00 9.17 712 LEU B CA 1
ATOM 3637 C C . LEU B 1 181 ? 36.089 44.795 26.718 1.00 10.40 712 LEU B C 1
ATOM 3638 O O . LEU B 1 181 ? 36.994 45.339 26.081 1.00 10.94 712 LEU B O 1
ATOM 3643 N N . VAL B 1 182 ? 35.738 45.166 27.940 1.00 10.65 713 VAL B N 1
ATOM 3644 C CA . VAL B 1 182 ? 36.400 46.273 28.609 1.00 10.54 713 VAL B CA 1
ATOM 3645 C C . VAL B 1 182 ? 37.035 45.793 29.909 1.00 11.55 713 VAL B C 1
ATOM 3646 O O . VAL B 1 182 ? 36.332 45.492 30.874 1.00 11.70 713 VAL B O 1
ATOM 3650 N N . PRO B 1 183 ? 38.375 45.695 29.941 1.00 12.34 714 PRO B N 1
ATOM 3651 C CA . PRO B 1 183 ? 39.100 45.246 31.135 1.00 13.11 714 PRO B CA 1
ATOM 3652 C C . PRO B 1 183 ? 38.885 46.205 32.302 1.00 14.05 714 PRO B C 1
ATOM 3653 O O . PRO B 1 183 ? 38.655 47.398 32.102 1.00 15.05 714 PRO B O 1
ATOM 3657 N N . LEU B 1 184 ? 38.963 45.676 33.517 1.00 14.09 715 LEU B N 1
ATOM 3658 C CA . LEU B 1 184 ? 38.809 46.484 34.719 1.00 13.93 715 LEU B CA 1
ATOM 3659 C C . LEU B 1 184 ? 39.657 45.922 35.846 1.00 15.23 715 LEU B C 1
ATOM 3660 O O . LEU B 1 184 ? 39.819 44.707 35.976 1.00 14.87 715 LEU B O 1
ATOM 3665 N N . GLU B 1 185 ? 40.215 46.818 36.651 1.00 15.62 716 GLU B N 1
ATOM 3666 C CA . GLU B 1 185 ? 41.011 46.411 37.792 1.00 16.22 716 GLU B CA 1
ATOM 3667 C C . GLU B 1 185 ? 40.033 45.773 38.771 1.00 14.94 716 GLU B C 1
ATOM 3668 O O . GLU B 1 185 ? 38.866 46.159 38.816 1.00 15.52 716 GLU B O 1
ATOM 3674 N N . ARG B 1 186 ? 40.499 44.791 39.535 1.00 15.41 717 ARG B N 1
ATOM 3675 C CA . ARG B 1 186 ? 39.638 44.099 40.491 1.00 16.71 717 ARG B CA 1
ATOM 3676 C C . ARG B 1 186 ? 39.391 44.923 41.750 1.00 18.08 717 ARG B C 1
ATOM 3677 O O . ARG B 1 186 ? 39.924 44.622 42.817 1.00 19.19 717 ARG B O 1
ATOM 3685 N N . ARG B 1 187 ? 38.566 45.955 41.614 1.00 19.47 718 ARG B N 1
ATOM 3686 C CA . ARG B 1 187 ? 38.241 46.850 42.721 1.00 20.91 718 ARG B CA 1
ATOM 3687 C C . ARG B 1 187 ? 36.737 47.015 42.905 1.00 21.25 718 ARG B C 1
ATOM 3688 O O . ARG B 1 187 ? 36.287 47.645 43.865 1.00 21.79 718 ARG B O 1
ATOM 3696 N N . HIS B 1 188 ? 35.965 46.452 41.983 1.00 20.09 719 HIS B N 1
ATOM 3697 C CA . HIS B 1 188 ? 34.512 46.573 42.021 1.00 19.83 719 HIS B CA 1
ATOM 3698 C C . HIS B 1 188 ? 33.833 45.224 42.224 1.00 18.63 719 HIS B C 1
ATOM 3699 O O . HIS B 1 188 ? 34.416 44.178 41.949 1.00 19.32 719 HIS B O 1
ATOM 3706 N N . GLY B 1 189 ? 32.591 45.258 42.698 1.00 17.69 720 GLY B N 1
ATOM 3707 C CA . GLY B 1 189 ? 31.841 44.032 42.895 1.00 16.34 720 GLY B CA 1
ATOM 3708 C C . GLY B 1 189 ? 31.060 43.725 41.632 1.00 14.98 720 GLY B C 1
ATOM 3709 O O . GLY B 1 189 ? 30.979 44.562 40.735 1.00 14.57 720 GLY B O 1
ATOM 3710 N N . TRP B 1 190 ? 30.475 42.535 41.552 1.00 14.22 721 TRP B N 1
ATOM 3711 C CA . TRP B 1 190 ? 29.709 42.164 40.372 1.00 14.52 721 TRP B CA 1
ATOM 3712 C C . TRP B 1 190 ? 28.544 43.098 40.058 1.00 14.45 721 TRP B C 1
ATOM 3713 O O . TRP B 1 190 ? 28.384 43.529 38.917 1.00 14.59 721 TRP B O 1
ATOM 3724 N N . ASP B 1 191 ? 27.722 43.412 41.055 1.00 15.74 722 ASP B N 1
ATOM 3725 C CA . ASP B 1 191 ? 26.581 44.290 40.816 1.00 16.80 722 ASP B CA 1
ATOM 3726 C C . ASP B 1 191 ? 27.013 45.682 40.386 1.00 16.23 722 ASP B C 1
ATOM 3727 O O . ASP B 1 191 ? 26.390 46.296 39.517 1.00 15.60 722 ASP B O 1
ATOM 3732 N N . GLU B 1 192 ? 28.082 46.174 41.001 1.00 16.18 723 GLU B N 1
ATOM 3733 C CA . GLU B 1 192 ? 28.609 47.497 40.693 1.00 17.58 723 GLU B CA 1
ATOM 3734 C C . GLU B 1 192 ? 29.002 47.567 39.220 1.00 16.44 723 GLU B C 1
ATOM 3735 O O . GLU B 1 192 ? 28.681 48.527 38.522 1.00 16.99 723 GLU B O 1
ATOM 3741 N N . VAL B 1 193 ? 29.694 46.537 38.749 1.00 15.00 724 VAL B N 1
ATOM 3742 C CA . VAL B 1 193 ? 30.128 46.495 37.359 1.00 14.27 724 VAL B CA 1
ATOM 3743 C C . VAL B 1 193 ? 28.952 46.316 36.410 1.00 14.44 724 VAL B C 1
ATOM 3744 O O . VAL B 1 193 ? 28.893 46.950 35.357 1.00 13.94 724 VAL B O 1
ATOM 3748 N N . LYS B 1 194 ? 28.010 45.458 36.782 1.00 14.09 725 LYS B N 1
ATOM 3749 C CA . LYS B 1 194 ? 26.846 45.232 35.942 1.00 15.27 725 LYS B CA 1
ATOM 3750 C C . LYS B 1 194 ? 26.014 46.502 35.806 1.00 15.40 725 LYS B C 1
ATOM 3751 O O . LYS B 1 194 ? 25.515 46.807 34.722 1.00 14.71 725 LYS B O 1
ATOM 3757 N N . ASP B 1 195 ? 25.860 47.244 36.900 1.00 14.80 726 ASP B N 1
ATOM 3758 C CA . ASP B 1 195 ? 25.083 48.478 36.848 1.00 15.58 726 ASP B CA 1
ATOM 3759 C C . ASP B 1 195 ? 25.766 49.508 35.957 1.00 14.31 726 ASP B C 1
ATOM 3760 O O . ASP B 1 195 ? 25.102 50.291 35.279 1.00 14.97 726 ASP B O 1
ATOM 3765 N N . PHE B 1 196 ? 27.094 49.504 35.961 1.00 15.16 727 PHE B N 1
ATOM 3766 C CA . PHE B 1 196 ? 27.859 50.429 35.138 1.00 14.60 727 PHE B CA 1
ATOM 3767 C C . PHE B 1 196 ? 27.621 50.091 33.665 1.00 13.94 727 PHE B C 1
ATOM 3768 O O . PHE B 1 196 ? 27.362 50.981 32.852 1.00 14.91 727 PHE B O 1
ATOM 3776 N N . ALA B 1 197 ? 27.703 48.804 33.326 1.00 13.65 728 ALA B N 1
ATOM 3777 C CA . ALA B 1 197 ? 27.478 48.371 31.953 1.00 12.97 728 ALA B CA 1
ATOM 3778 C C . ALA B 1 197 ? 26.056 48.712 31.526 1.00 12.28 728 ALA B C 1
ATOM 3779 O O . ALA B 1 197 ? 25.822 49.129 30.393 1.00 11.49 728 ALA B O 1
ATOM 3781 N N . GLN B 1 198 ? 25.101 48.537 32.434 1.00 11.77 729 GLN B N 1
ATOM 3782 C CA . GLN B 1 198 ? 23.717 48.850 32.116 1.00 13.06 729 GLN B CA 1
ATOM 3783 C C . GLN B 1 198 ? 23.559 50.352 31.882 1.00 12.92 729 GLN B C 1
ATOM 3784 O O . GLN B 1 198 ? 22.800 50.770 31.014 1.00 12.58 729 GLN B O 1
ATOM 3790 N N . ALA B 1 199 ? 24.286 51.156 32.654 1.00 13.05 730 ALA B N 1
ATOM 3791 C CA . ALA B 1 199 ? 24.229 52.607 32.509 1.00 13.93 730 ALA B CA 1
ATOM 3792 C C . ALA B 1 199 ? 24.723 53.025 31.128 1.00 14.49 730 ALA B C 1
ATOM 3793 O O . ALA B 1 199 ? 24.208 53.971 30.527 1.00 14.40 730 ALA B O 1
ATOM 3795 N N . ILE B 1 200 ? 25.730 52.323 30.622 1.00 13.55 731 ILE B N 1
ATOM 3796 C CA . ILE B 1 200 ? 26.256 52.633 29.302 1.00 13.35 731 ILE B CA 1
ATOM 3797 C C . ILE B 1 200 ? 25.189 52.308 28.260 1.00 13.02 731 ILE B C 1
ATOM 3798 O O . ILE B 1 200 ? 24.929 53.096 27.353 1.00 12.01 731 ILE B O 1
ATOM 3803 N N . SER B 1 201 ? 24.566 51.142 28.403 1.00 12.65 732 SER B N 1
ATOM 3804 C CA . SER B 1 201 ? 23.517 50.724 27.483 1.00 12.73 732 SER B CA 1
ATOM 3805 C C . SER B 1 201 ? 22.392 51.758 27.457 1.00 13.18 732 SER B C 1
ATOM 3806 O O . SER B 1 201 ? 21.934 52.170 26.389 1.00 12.57 732 SER B O 1
ATOM 3809 N N . GLN B 1 202 ? 21.956 52.182 28.637 1.00 13.72 733 GLN B N 1
ATOM 3810 C CA . GLN B 1 202 ? 20.880 53.160 28.739 1.00 13.77 733 GLN B CA 1
ATOM 3811 C C . GLN B 1 202 ? 21.287 54.522 28.187 1.00 14.52 733 GLN B C 1
ATOM 3812 O O . GLN B 1 202 ? 20.460 55.251 27.642 1.00 14.31 733 GLN B O 1
ATOM 3818 N N . HIS B 1 203 ? 22.564 54.861 28.325 1.00 14.53 734 HIS B N 1
ATOM 3819 C CA . HIS B 1 203 ? 23.076 56.134 27.828 1.00 14.95 734 HIS B CA 1
ATOM 3820 C C . HIS B 1 203 ? 22.971 56.183 26.301 1.00 14.98 734 HIS B C 1
ATOM 3821 O O . HIS B 1 203 ? 22.484 57.158 25.731 1.00 13.82 734 HIS B O 1
ATOM 3828 N N . LEU B 1 204 ? 23.429 55.123 25.643 1.00 13.82 735 LEU B N 1
ATOM 3829 C CA . LEU B 1 204 ? 23.377 55.046 24.186 1.00 14.84 735 LEU B CA 1
ATOM 3830 C C . LEU B 1 204 ? 21.938 55.052 23.673 1.00 14.14 735 LEU B C 1
ATOM 3831 O O . LEU B 1 204 ? 21.641 55.654 22.642 1.00 14.70 735 LEU B O 1
ATOM 3836 N N . ALA B 1 205 ? 21.049 54.379 24.398 1.00 14.19 736 ALA B N 1
ATOM 3837 C CA . ALA B 1 205 ? 19.647 54.308 24.014 1.00 13.37 736 ALA B CA 1
ATOM 3838 C C . ALA B 1 205 ? 18.963 55.658 24.193 1.00 14.31 736 ALA B C 1
ATOM 3839 O O . ALA B 1 205 ? 18.068 56.020 23.427 1.00 14.49 736 ALA B O 1
ATOM 3841 N N . ARG B 1 206 ? 19.387 56.407 25.203 1.00 13.99 737 ARG B N 1
ATOM 3842 C CA . ARG B 1 206 ? 18.793 57.710 25.458 1.00 16.05 737 ARG B CA 1
ATOM 3843 C C . ARG B 1 206 ? 19.212 58.738 24.410 1.00 16.21 737 ARG B C 1
ATOM 3844 O O . ARG B 1 206 ? 18.383 59.510 23.926 1.00 16.97 737 ARG B O 1
ATOM 3852 N N . LEU B 1 207 ? 20.494 58.740 24.054 1.00 16.09 738 LEU B N 1
ATOM 3853 C CA . LEU B 1 207 ? 21.010 59.682 23.065 1.00 16.46 738 LEU B CA 1
ATOM 3854 C C . LEU B 1 207 ? 20.647 59.333 21.625 1.00 16.30 738 LEU B C 1
ATOM 3855 O O . LEU B 1 207 ? 20.383 60.222 20.813 1.00 15.66 738 LEU B O 1
ATOM 3860 N N . MET B 1 208 ? 20.637 58.042 21.307 1.00 14.55 739 MET B N 1
ATOM 3861 C CA . MET B 1 208 ? 20.326 57.584 19.954 1.00 14.11 739 MET B CA 1
ATOM 3862 C C . MET B 1 208 ? 19.299 56.451 19.992 1.00 14.81 739 MET B C 1
ATOM 3863 O O . MET B 1 208 ? 19.594 55.309 19.632 1.00 13.17 739 MET B O 1
ATOM 3868 N N . PRO B 1 209 ? 18.063 56.765 20.409 1.00 14.38 740 PRO B N 1
ATOM 3869 C CA . PRO B 1 209 ? 16.984 55.777 20.501 1.00 14.29 740 PRO B CA 1
ATOM 3870 C C . PRO B 1 209 ? 16.656 55.037 19.204 1.00 15.01 740 PRO B C 1
ATOM 3871 O O . PRO B 1 209 ? 16.186 53.903 19.240 1.00 16.11 740 PRO B O 1
ATOM 3875 N N . GLU B 1 210 ? 16.904 55.667 18.060 1.00 15.41 741 GLU B N 1
ATOM 3876 C CA . GLU B 1 210 ? 16.609 55.016 16.791 1.00 16.64 741 GLU B CA 1
ATOM 3877 C C . GLU B 1 210 ? 17.628 53.929 16.444 1.00 16.08 741 GLU B C 1
ATOM 3878 O O . GLU B 1 210 ? 17.346 53.042 15.637 1.00 16.86 741 GLU B O 1
ATOM 3884 N N . ARG B 1 211 ? 18.802 53.985 17.069 1.00 15.69 742 ARG B N 1
ATOM 3885 C CA . ARG B 1 211 ? 19.850 52.995 16.814 1.00 15.77 742 ARG B CA 1
ATOM 3886 C C . ARG B 1 211 ? 20.015 51.982 17.943 1.00 15.67 742 ARG B C 1
ATOM 3887 O O . ARG B 1 211 ? 20.301 50.808 17.695 1.00 16.08 742 ARG B O 1
ATOM 3895 N N . PHE B 1 212 ? 19.831 52.443 19.177 1.00 15.06 743 PHE B N 1
ATOM 3896 C CA . PHE B 1 212 ? 20.032 51.603 20.356 1.00 14.87 743 PHE B CA 1
ATOM 3897 C C . PHE B 1 212 ? 18.838 51.379 21.280 1.00 14.46 743 PHE B C 1
ATOM 3898 O O . PHE B 1 212 ? 17.963 52.234 21.417 1.00 14.99 743 PHE B O 1
ATOM 3906 N N . SER B 1 213 ? 18.845 50.219 21.932 1.00 15.07 744 SER B N 1
ATOM 3907 C CA . SER B 1 213 ? 17.829 49.836 22.904 1.00 15.09 744 SER B CA 1
ATOM 3908 C C . SER B 1 213 ? 18.563 49.307 24.136 1.00 14.13 744 SER B C 1
ATOM 3909 O O . SER B 1 213 ? 19.588 48.636 24.006 1.00 15.59 744 SER B O 1
ATOM 3912 N N . ALA B 1 214 ? 18.051 49.611 25.326 1.00 14.17 745 ALA B N 1
ATOM 3913 C CA . ALA B 1 214 ? 18.676 49.143 26.558 1.00 14.77 745 ALA B CA 1
ATOM 3914 C C . ALA B 1 214 ? 17.786 48.119 27.255 1.00 14.48 745 ALA B C 1
ATOM 3915 O O . ALA B 1 214 ? 18.020 47.761 28.413 1.00 14.74 745 ALA B O 1
ATOM 3917 N N . VAL B 1 215 ? 16.768 47.650 26.536 1.00 15.24 746 VAL B N 1
ATOM 3918 C CA . VAL B 1 215 ? 15.834 46.661 27.063 1.00 15.68 746 VAL B CA 1
ATOM 3919 C C . VAL B 1 215 ? 15.940 45.376 26.249 1.00 15.89 746 VAL B C 1
ATOM 3920 O O . VAL B 1 215 ? 15.802 45.395 25.024 1.00 15.83 746 VAL B O 1
ATOM 3924 N N . SER B 1 216 ? 16.179 44.266 26.941 1.00 17.62 747 SER B N 1
ATOM 3925 C CA . SER B 1 216 ? 16.328 42.963 26.303 1.00 18.05 747 SER B CA 1
ATOM 3926 C C . SER B 1 216 ? 15.045 42.467 25.647 1.00 18.45 747 SER B C 1
ATOM 3927 O O . SER B 1 216 ? 13.952 42.962 25.927 1.00 17.54 747 SER B O 1
ATOM 3930 N N . GLY B 1 217 ? 15.187 41.479 24.772 1.00 18.28 748 GLY B N 1
ATOM 3931 C CA . GLY B 1 217 ? 14.028 40.926 24.099 1.00 19.40 748 GLY B CA 1
ATOM 3932 C C . GLY B 1 217 ? 13.888 41.427 22.679 1.00 19.55 748 GLY B C 1
ATOM 3933 O O . GLY B 1 217 ? 13.926 42.633 22.438 1.00 18.39 748 GLY B O 1
ATOM 3934 N N . PRO B 1 218 ? 13.709 40.521 21.709 1.00 20.22 749 PRO B N 1
ATOM 3935 C CA . PRO B 1 218 ? 13.569 40.937 20.312 1.00 20.90 749 PRO B CA 1
ATOM 3936 C C . PRO B 1 218 ? 12.435 41.933 20.088 1.00 20.97 749 PRO B C 1
ATOM 3937 O O . PRO B 1 218 ? 12.491 42.746 19.170 1.00 21.89 749 PRO B O 1
ATOM 3941 N N . ARG B 1 219 ? 11.411 41.876 20.934 1.00 21.18 750 ARG B N 1
ATOM 3942 C CA . ARG B 1 219 ? 10.278 42.784 20.799 1.00 21.44 750 ARG B CA 1
ATOM 3943 C C . ARG B 1 219 ? 10.612 44.195 21.264 1.00 20.72 750 ARG B C 1
ATOM 3944 O O . ARG B 1 219 ? 9.802 45.113 21.119 1.00 21.35 750 ARG B O 1
ATOM 3952 N N . ASN B 1 220 ? 11.813 44.370 21.805 1.00 19.51 751 ASN B N 1
ATOM 3953 C CA . ASN B 1 220 ? 12.241 45.677 22.284 1.00 18.41 751 ASN B CA 1
ATOM 3954 C C . ASN B 1 220 ? 13.427 46.241 21.503 1.00 18.24 751 ASN B C 1
ATOM 3955 O O . ASN B 1 220 ? 14.080 47.184 21.950 1.00 17.82 751 ASN B O 1
ATOM 3960 N N . ARG B 1 221 ? 13.693 45.668 20.331 1.00 17.78 752 ARG B N 1
ATOM 3961 C CA . ARG B 1 221 ? 14.787 46.135 19.480 1.00 17.68 752 ARG B CA 1
ATOM 3962 C C . ARG B 1 221 ? 14.453 46.017 17.996 1.00 18.78 752 ARG B C 1
ATOM 3963 O O . ARG B 1 221 ? 15.339 45.814 17.164 1.00 18.11 752 ARG B O 1
ATOM 3971 N N . VAL B 1 222 ? 13.173 46.150 17.662 1.00 19.57 753 VAL B N 1
ATOM 3972 C CA . VAL B 1 222 ? 12.752 46.059 16.270 1.00 20.29 753 VAL B CA 1
ATOM 3973 C C . VAL B 1 222 ? 13.386 47.177 15.446 1.00 20.78 753 VAL B C 1
ATOM 3974 O O . VAL B 1 222 ? 13.186 48.358 15.728 1.00 21.90 753 VAL B O 1
ATOM 3978 N N . GLY B 1 223 ? 14.158 46.790 14.435 1.00 20.55 754 GLY B N 1
ATOM 3979 C CA . GLY B 1 223 ? 14.809 47.763 13.580 1.00 19.52 754 GLY B CA 1
ATOM 3980 C C . GLY B 1 223 ? 16.000 48.445 14.223 1.00 19.50 754 GLY B C 1
ATOM 3981 O O . GLY B 1 223 ? 16.524 49.422 13.682 1.00 19.61 754 GLY B O 1
ATOM 3982 N N . LYS B 1 224 ? 16.438 47.940 15.374 1.00 18.31 755 LYS B N 1
ATOM 3983 C CA . LYS B 1 224 ? 17.577 48.537 16.059 1.00 17.28 755 LYS B CA 1
ATOM 3984 C C . LYS B 1 224 ? 18.487 47.510 16.733 1.00 15.39 755 LYS B C 1
ATOM 3985 O O . LYS B 1 224 ? 18.381 46.307 16.475 1.00 15.34 755 LYS B O 1
ATOM 3991 N N . ILE B 1 225 ? 19.378 47.996 17.593 1.00 14.22 756 ILE B N 1
ATOM 3992 C CA . ILE B 1 225 ? 20.343 47.140 18.279 1.00 13.79 756 ILE B CA 1
ATOM 3993 C C . ILE B 1 225 ? 20.279 47.241 19.798 1.00 13.11 756 ILE B C 1
ATOM 3994 O O . ILE B 1 225 ? 20.320 48.334 20.361 1.00 13.92 756 ILE B O 1
ATOM 3999 N N . PHE B 1 226 ? 20.196 46.090 20.455 1.00 11.42 757 PHE B N 1
ATOM 4000 C CA . PHE B 1 226 ? 20.162 46.041 21.906 1.00 11.26 757 PHE B CA 1
ATOM 4001 C C . PHE B 1 226 ? 21.593 45.965 22.428 1.00 11.95 757 PHE B C 1
ATOM 4002 O O . PHE B 1 226 ? 22.367 45.098 22.015 1.00 11.30 757 PHE B O 1
ATOM 4010 N N . VAL B 1 227 ? 21.948 46.894 23.313 1.00 12.20 758 VAL B N 1
ATOM 4011 C CA . VAL B 1 227 ? 23.280 46.908 23.911 1.00 12.70 758 VAL B CA 1
ATOM 4012 C C . VAL B 1 227 ? 23.161 45.983 25.115 1.00 12.42 758 VAL B C 1
ATOM 4013 O O . VAL B 1 227 ? 22.835 46.419 26.221 1.00 13.28 758 VAL B O 1
ATOM 4017 N N . ASP B 1 228 ? 23.417 44.699 24.872 1.00 11.49 759 ASP B N 1
ATOM 4018 C CA . ASP B 1 228 ? 23.295 43.655 25.882 1.00 11.86 759 ASP B CA 1
ATOM 4019 C C . ASP B 1 228 ? 24.345 43.721 26.985 1.00 12.39 759 ASP B C 1
ATOM 4020 O O . ASP B 1 228 ? 25.532 43.490 26.754 1.00 12.17 759 ASP B O 1
ATOM 4025 N N . TYR B 1 229 ? 23.882 44.012 28.195 1.00 11.03 760 TYR B N 1
ATOM 4026 C CA . TYR B 1 229 ? 24.736 44.127 29.372 1.00 11.67 760 TYR B CA 1
ATOM 4027 C C . TYR B 1 229 ? 24.419 43.012 30.365 1.00 12.29 760 TYR B C 1
ATOM 4028 O O . TYR B 1 229 ? 25.001 42.955 31.447 1.00 13.19 760 TYR B O 1
ATOM 4037 N N . LEU B 1 230 ? 23.497 42.134 29.990 1.00 13.73 761 LEU B N 1
ATOM 4038 C CA . LEU B 1 230 ? 23.054 41.057 30.869 1.00 14.52 761 LEU B CA 1
ATOM 4039 C C . LEU B 1 230 ? 24.060 39.966 31.213 1.00 15.53 761 LEU B C 1
ATOM 4040 O O . LEU B 1 230 ? 23.888 39.267 32.212 1.00 19.03 761 LEU B O 1
ATOM 4045 N N . ARG B 1 231 ? 25.108 39.808 30.415 1.00 13.65 762 ARG B N 1
ATOM 4046 C CA . ARG B 1 231 ? 26.073 38.757 30.710 1.00 14.62 762 ARG B CA 1
ATOM 4047 C C . ARG B 1 231 ? 27.199 39.205 31.635 1.00 14.42 762 ARG B C 1
ATOM 4048 O O . ARG B 1 231 ? 28.277 38.613 31.663 1.00 14.42 762 ARG B O 1
ATOM 4056 N N . ASN B 1 232 ? 26.927 40.239 32.422 1.00 13.18 763 ASN B N 1
ATOM 4057 C CA . ASN B 1 232 ? 27.919 40.761 33.357 1.00 13.95 763 ASN B CA 1
ATOM 4058 C C . ASN B 1 232 ? 27.628 40.399 34.800 1.00 15.61 763 ASN B C 1
ATOM 4059 O O . ASN B 1 232 ? 27.947 41.147 35.718 1.00 18.84 763 ASN B O 1
ATOM 4064 N N . SER B 1 233 ? 27.008 39.248 35.002 1.00 15.27 764 SER B N 1
ATOM 4065 C CA . SER B 1 233 ? 26.716 38.805 36.351 1.00 15.56 764 SER B CA 1
ATOM 4066 C C . SER B 1 233 ? 27.626 37.626 36.655 1.00 14.07 764 SER B C 1
ATOM 4067 O O . SER B 1 233 ? 28.143 36.978 35.740 1.00 12.34 764 SER B O 1
ATOM 4070 N N . ARG B 1 234 ? 27.835 37.356 37.938 1.00 13.15 765 ARG B N 1
ATOM 4071 C CA . ARG B 1 234 ? 28.684 36.244 38.331 1.00 12.74 765 ARG B CA 1
ATOM 4072 C C . ARG B 1 234 ? 28.091 34.957 37.770 1.00 12.39 765 ARG B C 1
ATOM 4073 O O . ARG B 1 234 ? 26.884 34.721 37.875 1.00 13.64 765 ARG B O 1
ATOM 4081 N N . GLY B 1 235 ? 28.935 34.134 37.153 1.00 12.77 766 GLY B N 1
ATOM 4082 C CA . GLY B 1 235 ? 28.456 32.878 36.602 1.00 11.96 766 GLY B CA 1
ATOM 4083 C C . GLY B 1 235 ? 28.042 32.960 35.146 1.00 12.06 766 GLY B C 1
ATOM 4084 O O . GLY B 1 235 ? 27.912 31.932 34.479 1.00 11.01 766 GLY B O 1
ATOM 4085 N N . ALA B 1 236 ? 27.814 34.176 34.657 1.00 9.93 767 ALA B N 1
ATOM 4086 C CA . ALA B 1 236 ? 27.430 34.382 33.268 1.00 9.08 767 ALA B CA 1
ATOM 4087 C C . ALA B 1 236 ? 28.700 34.293 32.439 1.00 8.41 767 ALA B C 1
ATOM 4088 O O . ALA B 1 236 ? 29.804 34.300 32.986 1.00 8.88 767 ALA B O 1
ATOM 4090 N N . SER B 1 237 ? 28.558 34.220 31.120 1.00 8.39 768 SER B N 1
ATOM 4091 C CA . SER B 1 237 ? 29.737 34.108 30.275 1.00 8.29 768 SER B CA 1
ATOM 4092 C C . SER B 1 237 ? 29.525 34.597 28.852 1.00 8.79 768 SER B C 1
ATOM 4093 O O . SER B 1 237 ? 28.401 34.841 28.425 1.00 9.88 768 SER B O 1
ATOM 4096 N N . THR B 1 238 ? 30.630 34.742 28.130 1.00 9.00 769 THR B N 1
ATOM 4097 C CA . THR B 1 238 ? 30.598 35.176 26.744 1.00 9.73 769 THR B CA 1
ATOM 4098 C C . THR B 1 238 ? 31.565 34.304 25.953 1.00 8.77 769 THR B C 1
ATOM 4099 O O . THR B 1 238 ? 32.616 33.919 26.458 1.00 9.44 769 THR B O 1
ATOM 4103 N N . VAL B 1 239 ? 31.188 33.979 24.718 1.00 8.47 770 VAL B N 1
ATOM 4104 C CA . VAL B 1 239 ? 32.016 33.152 23.847 1.00 9.86 770 VAL B CA 1
ATOM 4105 C C . VAL B 1 239 ? 33.451 33.686 23.839 1.00 9.55 770 VAL B C 1
ATOM 4106 O O . VAL B 1 239 ? 33.680 34.892 23.706 1.00 10.00 770 VAL B O 1
ATOM 4110 N N . ALA B 1 240 ? 34.416 32.791 24.010 1.00 8.38 771 ALA B N 1
ATOM 4111 C CA . ALA B 1 240 ? 35.820 33.181 24.048 1.00 8.92 771 ALA B CA 1
ATOM 4112 C C . ALA B 1 240 ? 36.363 33.584 22.685 1.00 8.30 771 ALA B C 1
ATOM 4113 O O . ALA B 1 240 ? 35.915 33.082 21.656 1.00 9.16 771 ALA B O 1
ATOM 4115 N N . ALA B 1 241 ? 37.323 34.503 22.671 1.00 8.00 772 ALA B N 1
ATOM 4116 C CA . ALA B 1 241 ? 37.935 34.891 21.410 1.00 7.36 772 ALA B CA 1
ATOM 4117 C C . ALA B 1 241 ? 38.590 33.643 20.819 1.00 8.36 772 ALA B C 1
ATOM 4118 O O . ALA B 1 241 ? 39.229 32.873 21.541 1.00 9.18 772 ALA B O 1
ATOM 4120 N N . TYR B 1 242 ? 38.407 33.465 19.510 1.00 8.12 773 TYR B N 1
ATOM 4121 C CA . TYR B 1 242 ? 38.943 32.346 18.732 1.00 8.55 773 TYR B CA 1
ATOM 4122 C C . TYR B 1 242 ? 38.184 31.029 18.874 1.00 9.24 773 TYR B C 1
ATOM 4123 O O . TYR B 1 242 ? 38.574 30.019 18.289 1.00 11.15 773 TYR B O 1
ATOM 4132 N N . SER B 1 243 ? 37.090 31.038 19.628 1.00 9.47 774 SER B N 1
ATOM 4133 C CA . SER B 1 243 ? 36.299 29.824 19.765 1.00 8.84 774 SER B CA 1
ATOM 4134 C C . SER B 1 243 ? 35.289 29.787 18.618 1.00 9.35 774 SER B C 1
ATOM 4135 O O . SER B 1 243 ? 34.934 30.824 18.042 1.00 10.38 774 SER B O 1
ATOM 4138 N N . VAL B 1 244 ? 34.844 28.582 18.288 1.00 9.71 775 VAL B N 1
ATOM 4139 C CA . VAL B 1 244 ? 33.894 28.347 17.207 1.00 10.11 775 VAL B CA 1
ATOM 4140 C C . VAL B 1 244 ? 32.451 28.464 17.709 1.00 9.51 775 VAL B C 1
ATOM 4141 O O . VAL B 1 244 ? 32.182 28.274 18.900 1.00 9.86 775 VAL B O 1
ATOM 4145 N N . ARG B 1 245 ? 31.533 28.804 16.807 1.00 8.17 776 ARG B N 1
ATOM 4146 C CA . ARG B 1 245 ? 30.119 28.876 17.160 1.00 7.36 776 ARG B CA 1
ATOM 4147 C C . ARG B 1 245 ? 29.405 27.685 16.528 1.00 8.37 776 ARG B C 1
ATOM 4148 O O . ARG B 1 245 ? 29.735 27.274 15.418 1.00 9.11 776 ARG B O 1
ATOM 4156 N N . ALA B 1 246 ? 28.425 27.140 17.244 1.00 9.28 777 ALA B N 1
ATOM 4157 C CA . ALA B 1 246 ? 27.641 26.007 16.763 1.00 9.17 777 ALA B CA 1
ATOM 4158 C C . ALA B 1 246 ? 26.570 26.521 15.796 1.00 9.95 777 ALA B C 1
ATOM 4159 O O . ALA B 1 246 ? 25.367 26.458 16.073 1.00 12.38 777 ALA B O 1
ATOM 4161 N N . ARG B 1 247 ? 27.040 27.031 14.661 1.00 9.94 778 ARG B N 1
ATOM 4162 C CA . ARG B 1 247 ? 26.195 27.610 13.618 1.00 11.79 778 ARG B CA 1
ATOM 4163 C C . ARG B 1 247 ? 26.743 27.225 12.243 1.00 10.87 778 ARG B C 1
ATOM 4164 O O . ARG B 1 247 ? 27.882 26.773 12.129 1.00 9.84 778 ARG B O 1
ATOM 4172 N N . GLU B 1 248 ? 25.938 27.418 11.198 1.00 12.36 779 GLU B N 1
ATOM 4173 C CA . GLU B 1 248 ? 26.352 27.071 9.837 1.00 13.64 779 GLU B CA 1
ATOM 4174 C C . GLU B 1 248 ? 27.700 27.682 9.470 1.00 12.47 779 GLU B C 1
ATOM 4175 O O . GLU B 1 248 ? 27.906 28.890 9.607 1.00 13.39 779 GLU B O 1
ATOM 4181 N N . GLY B 1 249 ? 28.611 26.836 9.001 1.00 12.91 780 GLY B N 1
ATOM 4182 C CA . GLY B 1 249 ? 29.930 27.296 8.616 1.00 12.92 780 GLY B CA 1
ATOM 4183 C C . GLY B 1 249 ? 30.913 27.306 9.770 1.00 12.56 780 GLY B C 1
ATOM 4184 O O . GLY B 1 249 ? 32.102 27.563 9.574 1.00 15.10 780 GLY B O 1
ATOM 4185 N N . LEU B 1 250 ? 30.420 27.008 10.972 1.00 10.66 781 LEU B N 1
ATOM 4186 C CA . LEU B 1 250 ? 31.249 27.005 12.178 1.00 10.11 781 LEU B CA 1
ATOM 4187 C C . LEU B 1 250 ? 32.114 28.264 12.227 1.00 10.31 781 LEU B C 1
ATOM 4188 O O . LEU B 1 250 ? 33.344 28.195 12.210 1.00 10.94 781 LEU B O 1
ATOM 4193 N N . PRO B 1 251 ? 31.466 29.436 12.294 1.00 9.66 782 PRO B N 1
ATOM 4194 C CA . PRO B 1 251 ? 32.162 30.724 12.345 1.00 9.90 782 PRO B CA 1
ATOM 4195 C C . PRO B 1 251 ? 32.953 30.865 13.635 1.00 10.59 782 PRO B C 1
ATOM 4196 O O . PRO B 1 251 ? 32.589 30.295 14.666 1.00 12.45 782 PRO B O 1
ATOM 4200 N N . VAL B 1 252 ? 34.029 31.633 13.576 1.00 8.67 783 VAL B N 1
ATOM 4201 C CA . VAL B 1 252 ? 34.870 31.849 14.739 1.00 9.34 783 VAL B CA 1
ATOM 4202 C C . VAL B 1 252 ? 34.696 33.278 15.248 1.00 8.35 783 VAL B C 1
ATOM 4203 O O . VAL B 1 252 ? 34.458 34.200 14.465 1.00 9.36 783 VAL B O 1
ATOM 4207 N N . SER B 1 253 ? 34.785 33.452 16.565 1.00 8.44 784 SER B N 1
ATOM 4208 C CA . SER B 1 253 ? 34.677 34.779 17.181 1.00 8.33 784 SER B CA 1
ATOM 4209 C C . SER B 1 253 ? 36.081 35.371 17.079 1.00 9.42 784 SER B C 1
ATOM 4210 O O . SER B 1 253 ? 36.996 34.938 17.790 1.00 9.49 784 SER B O 1
ATOM 4213 N N . VAL B 1 254 ? 36.243 36.371 16.211 1.00 7.57 785 VAL B N 1
ATOM 4214 C CA . VAL B 1 254 ? 37.560 36.948 15.931 1.00 9.45 785 VAL B CA 1
ATOM 4215 C C . VAL B 1 254 ? 37.893 38.373 16.377 1.00 8.36 785 VAL B C 1
ATOM 4216 O O . VAL B 1 254 ? 37.181 39.327 16.042 1.00 9.15 785 VAL B O 1
ATOM 4220 N N . PRO B 1 255 ? 38.987 38.531 17.147 1.00 8.43 786 PRO B N 1
ATOM 4221 C CA . PRO B 1 255 ? 39.407 39.856 17.614 1.00 8.62 786 PRO B CA 1
ATOM 4222 C C . PRO B 1 255 ? 39.779 40.700 16.395 1.00 8.32 786 PRO B C 1
ATOM 4223 O O . PRO B 1 255 ? 40.438 40.214 15.473 1.00 8.07 786 PRO B O 1
ATOM 4227 N N . VAL B 1 256 ? 39.351 41.956 16.386 1.00 8.36 787 VAL B N 1
ATOM 4228 C CA . VAL B 1 256 ? 39.657 42.832 15.267 1.00 10.20 787 VAL B CA 1
ATOM 4229 C C . VAL B 1 256 ? 40.149 44.186 15.746 1.00 11.37 787 VAL B C 1
ATOM 4230 O O . VAL B 1 256 ? 39.833 44.624 16.855 1.00 11.53 787 VAL B O 1
ATOM 4234 N N . PHE B 1 257 ? 40.939 44.832 14.898 1.00 12.38 788 PHE B N 1
ATOM 4235 C CA . PHE B 1 257 ? 41.469 46.157 15.185 1.00 13.76 788 PHE B CA 1
ATOM 4236 C C . PHE B 1 257 ? 40.333 47.133 14.948 1.00 13.84 788 PHE B C 1
ATOM 4237 O O . PHE B 1 257 ? 39.475 46.909 14.095 1.00 14.17 788 PHE B O 1
ATOM 4245 N N . ARG B 1 258 ? 40.327 48.221 15.701 1.00 15.56 789 ARG B N 1
ATOM 4246 C CA . ARG B 1 258 ? 39.302 49.236 15.541 1.00 17.19 789 ARG B CA 1
ATOM 4247 C C . ARG B 1 258 ? 39.403 49.815 14.125 1.00 17.22 789 ARG B C 1
ATOM 4248 O O . ARG B 1 258 ? 38.395 50.163 13.510 1.00 16.96 789 ARG B O 1
ATOM 4256 N N . GLU B 1 259 ? 40.626 49.884 13.604 1.00 18.75 790 GLU B N 1
ATOM 4257 C CA . GLU B 1 259 ? 40.873 50.426 12.270 1.00 20.11 790 GLU B CA 1
ATOM 4258 C C . GLU B 1 259 ? 40.282 49.605 11.125 1.00 19.84 790 GLU B C 1
ATOM 4259 O O . GLU B 1 259 ? 40.014 50.143 10.051 1.00 20.88 790 GLU B O 1
ATOM 4265 N N . GLU B 1 260 ? 40.085 48.308 11.334 1.00 18.77 791 GLU B N 1
ATOM 4266 C CA . GLU B 1 260 ? 39.535 47.478 10.269 1.00 18.50 791 GLU B CA 1
ATOM 4267 C C . GLU B 1 260 ? 38.030 47.289 10.400 1.00 17.05 791 GLU B C 1
ATOM 4268 O O . GLU B 1 260 ? 37.406 46.622 9.578 1.00 16.59 791 GLU B O 1
ATOM 4274 N N . LEU B 1 261 ? 37.450 47.899 11.428 1.00 16.58 792 LEU B N 1
ATOM 4275 C CA . LEU B 1 261 ? 36.017 47.791 11.669 1.00 17.01 792 LEU B CA 1
ATOM 4276 C C . LEU B 1 261 ? 35.172 48.136 10.445 1.00 17.78 792 LEU B C 1
ATOM 4277 O O . LEU B 1 261 ? 34.303 47.363 10.050 1.00 17.07 792 LEU B O 1
ATOM 4282 N N . ASP B 1 262 ? 35.430 49.287 9.835 1.00 19.12 793 ASP B N 1
ATOM 4283 C CA . ASP B 1 262 ? 34.648 49.695 8.676 1.00 21.30 793 ASP B CA 1
ATOM 4284 C C . ASP B 1 262 ? 34.826 48.808 7.447 1.00 21.54 793 ASP B C 1
ATOM 4285 O O . ASP B 1 262 ? 34.053 48.907 6.493 1.00 22.20 793 ASP B O 1
ATOM 4290 N N . SER B 1 263 ? 35.828 47.934 7.470 1.00 21.77 794 SER B N 1
ATOM 4291 C CA . SER B 1 263 ? 36.074 47.040 6.340 1.00 21.45 794 SER B CA 1
ATOM 4292 C C . SER B 1 263 ? 35.377 45.694 6.524 1.00 20.65 794 SER B C 1
ATOM 4293 O O . SER B 1 263 ? 35.259 44.918 5.576 1.00 20.56 794 SER B O 1
ATOM 4296 N N . LEU B 1 264 ? 34.918 45.417 7.742 1.00 19.15 795 LEU B N 1
ATOM 4297 C CA . LEU B 1 264 ? 34.238 44.155 8.024 1.00 18.58 795 LEU B CA 1
ATOM 4298 C C . LEU B 1 264 ? 32.931 44.046 7.247 1.00 18.42 795 LEU B C 1
ATOM 4299 O O . LEU B 1 264 ? 32.234 45.041 7.040 1.00 18.19 795 LEU B O 1
ATOM 4304 N N . GLN B 1 265 ? 32.600 42.828 6.829 1.00 18.89 796 GLN B N 1
ATOM 4305 C CA . GLN B 1 265 ? 31.384 42.591 6.064 1.00 18.85 796 GLN B CA 1
ATOM 4306 C C . GLN B 1 265 ? 30.339 41.779 6.823 1.00 19.35 796 GLN B C 1
ATOM 4307 O O . GLN B 1 265 ? 29.159 41.788 6.467 1.00 18.40 796 GLN B O 1
ATOM 4313 N N . GLY B 1 266 ? 30.768 41.081 7.871 1.00 18.93 797 GLY B N 1
ATOM 4314 C CA . GLY B 1 266 ? 29.838 40.279 8.643 1.00 18.99 797 GLY B CA 1
ATOM 4315 C C . GLY B 1 266 ? 30.435 39.744 9.931 1.00 17.85 797 GLY B C 1
ATOM 4316 O O . GLY B 1 266 ? 31.629 39.458 10.005 1.00 19.61 797 GLY B O 1
ATOM 4317 N N . ALA B 1 267 ? 29.598 39.594 10.951 1.00 17.89 798 ALA B N 1
ATOM 4318 C CA . ALA B 1 267 ? 30.065 39.098 12.240 1.00 17.08 798 ALA B CA 1
ATOM 4319 C C . ALA B 1 267 ? 30.466 37.630 12.178 1.00 16.42 798 ALA B C 1
ATOM 4320 O O . ALA B 1 267 ? 31.064 37.108 13.113 1.00 13.83 798 ALA B O 1
ATOM 4322 N N . ASN B 1 268 ? 30.141 36.967 11.072 1.00 16.82 799 ASN B N 1
ATOM 4323 C CA . ASN B 1 268 ? 30.469 35.555 10.912 1.00 17.52 799 ASN B CA 1
ATOM 4324 C C . ASN B 1 268 ? 31.313 35.319 9.665 1.00 17.31 799 ASN B C 1
ATOM 4325 O O . ASN B 1 268 ? 31.323 34.216 9.117 1.00 17.37 799 ASN B O 1
ATOM 4330 N N . GLN B 1 269 ? 32.030 36.347 9.226 1.00 17.20 800 GLN B N 1
ATOM 4331 C CA . GLN B 1 269 ? 32.844 36.235 8.019 1.00 18.27 800 GLN B CA 1
ATOM 4332 C C . GLN B 1 269 ? 34.029 35.277 8.124 1.00 17.13 800 GLN B C 1
ATOM 4333 O O . GLN B 1 269 ? 34.529 34.804 7.106 1.00 19.99 800 GLN B O 1
ATOM 4339 N N . TRP B 1 270 ? 34.481 34.994 9.344 1.00 14.58 801 TRP B N 1
ATOM 4340 C CA . TRP B 1 270 ? 35.603 34.078 9.556 1.00 12.64 801 TRP B CA 1
ATOM 4341 C C . TRP B 1 270 ? 35.115 32.751 10.104 1.00 13.50 801 TRP B C 1
ATOM 4342 O O . TRP B 1 270 ? 34.275 32.723 10.989 1.00 11.55 801 TRP B O 1
ATOM 4353 N N . ASN B 1 271 ? 35.664 31.651 9.610 1.00 15.96 802 ASN B N 1
ATOM 4354 C CA . ASN B 1 271 ? 35.229 30.348 10.087 1.00 17.00 802 ASN B CA 1
ATOM 4355 C C . ASN B 1 271 ? 36.367 29.416 10.469 1.00 17.07 802 ASN B C 1
ATOM 4356 O O . ASN B 1 271 ? 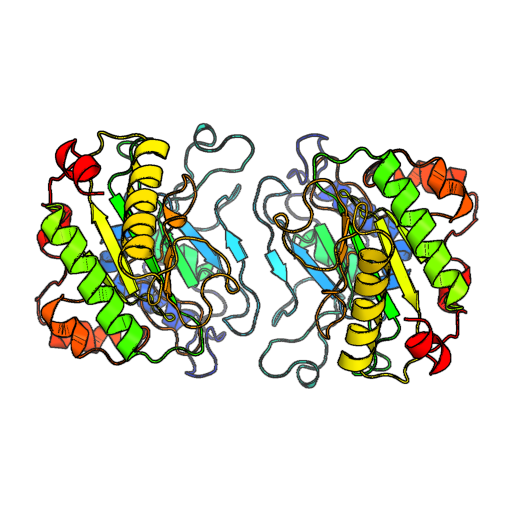37.537 29.790 10.441 1.00 17.64 802 ASN B O 1
ATOM 4361 N N . LEU B 1 272 ? 35.999 28.194 10.841 1.00 17.33 803 LEU B N 1
ATOM 4362 C CA . LEU B 1 272 ? 36.951 27.176 11.256 1.00 19.40 803 LEU B CA 1
ATOM 4363 C C . LEU B 1 272 ? 38.108 27.014 10.275 1.00 17.06 803 LEU B C 1
ATOM 4364 O O . LEU B 1 272 ? 39.246 26.778 10.678 1.00 18.77 803 LEU B O 1
ATOM 4369 N N . ARG B 1 273 ? 37.825 27.153 8.984 1.00 14.70 804 ARG B N 1
ATOM 4370 C CA . ARG B 1 273 ? 38.862 26.956 7.980 1.00 13.87 804 ARG B CA 1
ATOM 4371 C C . ARG B 1 273 ? 39.561 28.207 7.467 1.00 13.50 804 ARG B C 1
ATOM 4372 O O . ARG B 1 273 ? 40.607 28.112 6.825 1.00 14.11 804 ARG B O 1
ATOM 4380 N N . SER B 1 274 ? 39.007 29.377 7.765 1.00 14.36 805 SER B N 1
ATOM 4381 C CA . SER B 1 274 ? 39.602 30.624 7.296 1.00 15.31 805 SER B CA 1
ATOM 4382 C C . SER B 1 274 ? 40.555 31.248 8.304 1.00 14.84 805 SER B C 1
ATOM 4383 O O . SER B 1 274 ? 41.236 32.228 8.004 1.00 13.28 805 SER B O 1
ATOM 4386 N N . LEU B 1 275 ? 40.606 30.689 9.506 1.00 15.34 806 LEU B N 1
ATOM 4387 C CA . LEU B 1 275 ? 41.485 31.230 10.528 1.00 16.07 806 LEU B CA 1
ATOM 4388 C C . LEU B 1 275 ? 42.942 31.285 10.061 1.00 16.23 806 LEU B C 1
ATOM 4389 O O . LEU B 1 275 ? 43.640 32.263 10.321 1.00 17.46 806 LEU B O 1
ATOM 4394 N N . PRO B 1 276 ? 43.427 30.237 9.369 1.00 17.12 807 PRO B N 1
ATOM 4395 C CA . PRO B 1 276 ? 44.816 30.251 8.894 1.00 17.15 807 PRO B CA 1
ATOM 4396 C C . PRO B 1 276 ? 45.131 31.495 8.063 1.00 16.62 807 PRO B C 1
ATOM 4397 O O . PRO B 1 276 ? 46.183 32.115 8.224 1.00 17.37 807 PRO B O 1
ATOM 4401 N N . GLN B 1 277 ? 44.212 31.847 7.168 1.00 16.59 808 GLN B N 1
ATOM 4402 C CA . GLN B 1 277 ? 44.363 33.025 6.319 1.00 17.61 808 GLN B CA 1
ATOM 4403 C C . GLN B 1 277 ? 44.420 34.291 7.170 1.00 16.79 808 GLN B C 1
ATOM 4404 O O . GLN B 1 277 ? 45.229 35.185 6.925 1.00 16.86 808 GLN B O 1
ATOM 4410 N N . ARG B 1 278 ? 43.548 34.364 8.168 1.00 14.26 809 ARG B N 1
ATOM 4411 C CA . ARG B 1 278 ? 43.505 35.517 9.060 1.00 13.55 809 ARG B CA 1
ATOM 4412 C C . ARG B 1 278 ? 44.852 35.716 9.745 1.00 13.79 809 ARG B C 1
ATOM 4413 O O . ARG B 1 278 ? 45.361 36.836 9.824 1.00 12.55 809 ARG B O 1
ATOM 4421 N N . LEU B 1 279 ? 45.437 34.629 10.235 1.00 14.63 810 LEU B N 1
ATOM 4422 C CA . LEU B 1 279 ? 46.722 34.721 10.911 1.00 17.03 810 LEU B CA 1
ATOM 4423 C C . LEU B 1 279 ? 47.825 35.169 9.958 1.00 18.28 810 LEU B C 1
ATOM 4424 O O . LEU B 1 279 ? 48.652 36.011 10.311 1.00 18.93 810 LEU B O 1
ATOM 4429 N N . ASP B 1 280 ? 47.834 34.618 8.749 1.00 20.54 811 ASP B N 1
ATOM 4430 C CA . ASP B 1 280 ? 48.856 34.985 7.776 1.00 22.43 811 ASP B CA 1
ATOM 4431 C C . ASP B 1 280 ? 48.802 36.473 7.447 1.00 22.44 811 ASP B C 1
ATOM 4432 O O . ASP B 1 280 ? 49.835 37.134 7.340 1.00 23.00 811 ASP B O 1
ATOM 4437 N N . GLU B 1 281 ? 47.593 37.001 7.296 1.00 21.88 812 GLU B N 1
ATOM 4438 C CA . GLU B 1 281 ? 47.417 38.413 6.977 1.00 21.19 812 GLU B CA 1
ATOM 4439 C C . GLU B 1 281 ? 47.814 39.316 8.143 1.00 20.86 812 GLU B C 1
ATOM 4440 O O . GLU B 1 281 ? 48.233 40.456 7.939 1.00 21.96 812 GLU B O 1
ATOM 4446 N N . LEU B 1 282 ? 47.680 38.811 9.367 1.00 19.46 813 LEU B N 1
ATOM 4447 C CA . LEU B 1 282 ? 48.054 39.587 10.546 1.00 19.66 813 LEU B CA 1
ATOM 4448 C C . LEU B 1 282 ? 49.571 39.688 10.644 1.00 19.93 813 LEU B C 1
ATOM 4449 O O . LEU B 1 282 ? 50.105 40.655 11.186 1.00 20.58 813 LEU B O 1
ATOM 4454 N N . ALA B 1 283 ? 50.257 38.676 10.126 1.00 20.06 814 ALA B N 1
ATOM 4455 C CA . ALA B 1 283 ? 51.716 38.652 10.132 1.00 21.67 814 ALA B CA 1
ATOM 4456 C C . ALA B 1 283 ? 52.330 39.004 11.487 1.00 22.35 814 ALA B C 1
ATOM 4457 O O . ALA B 1 283 ? 53.264 39.809 11.564 1.00 23.80 814 ALA B O 1
ATOM 4459 N N . GLY B 1 284 ? 51.809 38.401 12.550 1.00 21.72 815 GLY B N 1
ATOM 4460 C CA . GLY B 1 284 ? 52.341 38.660 13.875 1.00 20.42 815 GLY B CA 1
ATOM 4461 C C . GLY B 1 284 ? 51.603 39.716 14.674 1.00 20.12 815 GLY B C 1
ATOM 4462 O O . GLY B 1 284 ? 51.691 39.736 15.904 1.00 20.79 815 GLY B O 1
ATOM 4463 N N . ASP B 1 285 ? 50.884 40.601 13.990 1.00 18.20 816 ASP B N 1
ATOM 4464 C CA . ASP B 1 285 ? 50.139 41.647 14.683 1.00 17.73 816 ASP B CA 1
ATOM 4465 C C . ASP B 1 285 ? 48.990 41.030 15.467 1.00 17.32 816 ASP B C 1
ATOM 4466 O O . ASP B 1 285 ? 48.357 40.075 15.013 1.00 17.91 816 ASP B O 1
ATOM 4471 N N . ASP B 1 286 ? 48.728 41.583 16.645 1.00 14.82 817 ASP B N 1
ATOM 4472 C CA . ASP B 1 286 ? 47.658 41.096 17.505 1.00 14.21 817 ASP B CA 1
ATOM 4473 C C . ASP B 1 286 ? 46.677 42.217 17.811 1.00 13.49 817 ASP B C 1
ATOM 4474 O O . ASP B 1 286 ? 47.028 43.193 18.474 1.00 14.17 817 ASP B O 1
ATOM 4479 N N . PRO B 1 287 ? 45.430 42.097 17.328 1.00 12.77 818 PRO B N 1
ATOM 4480 C CA . PRO B 1 287 ? 44.406 43.118 17.566 1.00 12.37 818 PRO B CA 1
ATOM 4481 C C . PRO B 1 287 ? 44.238 43.439 19.047 1.00 13.39 818 PRO B C 1
ATOM 4482 O O . PRO B 1 287 ? 43.959 44.577 19.423 1.00 13.95 818 PRO B O 1
ATOM 4486 N N . TRP B 1 288 ? 44.402 42.424 19.886 1.00 12.35 819 TRP B N 1
ATOM 4487 C CA . TRP B 1 288 ? 44.247 42.586 21.325 1.00 12.81 819 TRP B CA 1
ATOM 4488 C C . TRP B 1 288 ? 45.579 42.599 22.061 1.00 13.76 819 TRP B C 1
ATOM 4489 O O . TRP B 1 288 ? 45.660 42.209 23.225 1.00 13.69 819 TRP B O 1
ATOM 4500 N N . ALA B 1 289 ? 46.624 43.064 21.385 1.00 13.84 820 ALA B N 1
ATOM 4501 C CA . ALA B 1 289 ? 47.949 43.116 21.991 1.00 14.16 820 ALA B CA 1
ATOM 4502 C C . ALA B 1 289 ? 47.968 43.879 23.316 1.00 14.22 820 ALA B C 1
ATOM 4503 O O . ALA B 1 289 ? 48.674 43.491 24.246 1.00 14.21 820 ALA B O 1
ATOM 4505 N N . ASP B 1 290 ? 47.188 44.950 23.415 1.00 14.53 821 ASP B N 1
ATOM 4506 C CA . ASP B 1 290 ? 47.180 45.749 24.640 1.00 14.96 821 ASP B CA 1
ATOM 4507 C C . ASP B 1 290 ? 46.236 45.300 25.753 1.00 14.95 821 ASP B C 1
ATOM 4508 O O . ASP B 1 290 ? 46.159 45.950 26.793 1.00 15.72 821 ASP B O 1
ATOM 4513 N N . TYR B 1 291 ? 45.530 44.192 25.554 1.00 14.25 822 TYR B N 1
ATOM 4514 C CA . TYR B 1 291 ? 44.595 43.728 26.569 1.00 13.58 822 TYR B CA 1
ATOM 4515 C C . TYR B 1 291 ? 45.237 43.476 27.933 1.00 14.15 822 TYR B C 1
ATOM 4516 O O . TYR B 1 291 ? 44.848 44.079 28.930 1.00 14.54 822 TYR B O 1
ATOM 4525 N N . ALA B 1 292 ? 46.219 42.583 27.968 1.00 15.11 823 ALA B N 1
ATOM 4526 C CA . ALA B 1 292 ? 46.893 42.217 29.213 1.00 15.84 823 ALA B CA 1
ATOM 4527 C C . ALA B 1 292 ? 47.443 43.387 30.019 1.00 16.17 823 ALA B C 1
ATOM 4528 O O . ALA B 1 292 ? 47.367 43.385 31.249 1.00 17.85 823 ALA B O 1
ATOM 4530 N N . GLY B 1 293 ? 47.992 44.382 29.331 1.00 16.43 824 GLY B N 1
ATOM 4531 C CA . GLY B 1 293 ? 48.561 45.525 30.025 1.00 16.74 824 GLY B CA 1
ATOM 4532 C C . GLY B 1 293 ? 47.605 46.644 30.391 1.00 16.78 824 GLY B C 1
ATOM 4533 O O . GLY B 1 293 ? 48.003 47.603 31.051 1.00 16.95 824 GLY B O 1
ATOM 4534 N N . THR B 1 294 ? 46.350 46.533 29.975 1.00 15.94 825 THR B N 1
ATOM 4535 C CA . THR B 1 294 ? 45.370 47.568 30.271 1.00 17.07 825 THR B CA 1
ATOM 4536 C C . THR B 1 294 ? 45.030 47.615 31.758 1.00 17.52 825 THR B C 1
ATOM 4537 O O . THR B 1 294 ? 44.621 46.616 32.352 1.00 17.78 825 THR B O 1
ATOM 4541 N N . ARG B 1 295 ? 45.218 48.786 32.356 1.00 17.88 826 ARG B N 1
ATOM 4542 C CA . ARG B 1 295 ? 44.932 48.994 33.769 1.00 17.82 826 ARG B CA 1
ATOM 4543 C C . ARG B 1 295 ? 43.986 50.183 33.889 1.00 17.53 826 ARG B C 1
ATOM 4544 O O . ARG B 1 295 ? 44.406 51.336 33.781 1.00 18.21 826 ARG B O 1
ATOM 4552 N N . GLN B 1 296 ? 42.706 49.897 34.097 1.00 16.72 827 GLN B N 1
ATOM 4553 C CA . GLN B 1 296 ? 41.706 50.949 34.219 1.00 15.93 827 GLN B CA 1
ATOM 4554 C C . GLN B 1 296 ? 40.634 50.561 35.226 1.00 17.08 827 GLN B C 1
ATOM 4555 O O . GLN B 1 296 ? 40.472 49.383 35.555 1.00 16.51 827 GLN B O 1
ATOM 4561 N N . ARG B 1 297 ? 39.906 51.558 35.716 1.00 17.37 828 ARG B N 1
ATOM 4562 C CA . ARG B 1 297 ? 38.856 51.335 36.702 1.00 18.93 828 ARG B CA 1
ATOM 4563 C C . ARG B 1 297 ? 37.702 52.308 36.492 1.00 19.81 828 ARG B C 1
ATOM 4564 O O . ARG B 1 297 ? 37.840 53.308 35.785 1.00 19.94 828 ARG B O 1
ATOM 4572 N N . ILE B 1 298 ? 36.563 52.008 37.108 1.00 19.99 829 ILE B N 1
ATOM 4573 C CA . ILE B 1 298 ? 35.392 52.865 37.000 1.00 21.60 829 ILE B CA 1
ATOM 4574 C C . ILE B 1 298 ? 35.548 54.034 37.968 1.00 22.28 829 ILE B C 1
ATOM 4575 O O . ILE B 1 298 ? 35.637 53.838 39.179 1.00 23.58 829 ILE B O 1
ATOM 4580 N N . SER B 1 299 ? 35.581 55.248 37.430 1.00 22.59 830 SER B N 1
ATOM 4581 C CA . SER B 1 299 ? 35.738 56.441 38.254 1.00 23.44 830 SER B CA 1
ATOM 4582 C C . SER B 1 299 ? 34.405 57.138 38.479 1.00 23.90 830 SER B C 1
ATOM 4583 O O . SER B 1 299 ? 33.413 56.848 37.808 1.00 24.42 830 SER B O 1
ATOM 4586 N N . ALA B 1 300 ? 34.394 58.071 39.425 1.00 25.05 831 ALA B N 1
ATOM 4587 C CA . ALA B 1 300 ? 33.191 58.826 39.737 1.00 24.65 831 ALA B CA 1
ATOM 4588 C C . ALA B 1 300 ? 32.837 59.715 38.550 1.00 24.62 831 ALA B C 1
ATOM 4589 O O . ALA B 1 300 ? 31.665 59.989 38.294 1.00 25.38 831 ALA B O 1
ATOM 4591 N N . ALA B 1 301 ? 33.861 60.160 37.826 1.00 23.99 832 ALA B N 1
ATOM 4592 C CA . ALA B 1 301 ? 33.664 61.014 36.662 1.00 24.43 832 ALA B CA 1
ATOM 4593 C C . ALA B 1 301 ? 32.884 60.262 35.594 1.00 23.84 832 ALA B C 1
ATOM 4594 O O . ALA B 1 301 ? 32.002 60.822 34.945 1.00 24.34 832 ALA B O 1
ATOM 4596 N N . MET B 1 302 ? 33.219 58.988 35.411 1.00 23.68 833 MET B N 1
ATOM 4597 C CA . MET B 1 302 ? 32.542 58.164 34.421 1.00 22.87 833 MET B CA 1
ATOM 4598 C C . MET B 1 302 ? 31.059 58.028 34.747 1.00 23.40 833 MET B C 1
ATOM 4599 O O . MET B 1 302 ? 30.209 58.157 33.865 1.00 22.57 833 MET B O 1
ATOM 4604 N N . ARG B 1 303 ? 30.747 57.771 36.014 1.00 25.22 834 ARG B N 1
ATOM 4605 C CA . ARG B 1 303 ? 29.355 57.629 36.421 1.00 26.72 834 ARG B CA 1
ATOM 4606 C C . ARG B 1 303 ? 28.585 58.919 36.171 1.00 27.48 834 ARG B C 1
ATOM 4607 O O . ARG B 1 303 ? 27.416 58.886 35.790 1.00 28.37 834 ARG B O 1
ATOM 4615 N N . ARG B 1 304 ? 29.243 60.055 36.382 1.00 28.13 835 ARG B N 1
ATOM 4616 C CA . ARG B 1 304 ? 28.598 61.342 36.161 1.00 29.23 835 ARG B CA 1
ATOM 4617 C C . ARG B 1 304 ? 28.374 61.585 34.675 1.00 29.04 835 ARG B C 1
ATOM 4618 O O . ARG B 1 304 ? 27.387 62.205 34.283 1.00 30.22 835 ARG B O 1
ATOM 4626 N N . GLN B 1 305 ? 29.291 61.094 33.849 1.00 28.65 836 GLN B N 1
ATOM 4627 C CA . GLN B 1 305 ? 29.170 61.260 32.407 1.00 28.05 836 GLN B CA 1
ATOM 4628 C C . GLN B 1 305 ? 28.001 60.431 31.885 1.00 28.18 836 GLN B C 1
ATOM 4629 O O . GLN B 1 305 ? 27.386 60.776 30.876 1.00 27.84 836 GLN B O 1
ATOM 4635 N N . LEU B 1 306 ? 27.698 59.339 32.579 1.00 28.76 837 LEU B N 1
ATOM 4636 C CA . LEU B 1 306 ? 26.603 58.458 32.185 1.00 29.48 837 LEU B CA 1
ATOM 4637 C C . LEU B 1 306 ? 25.305 58.846 32.882 1.00 30.78 837 LEU B C 1
ATOM 4638 O O . LEU B 1 306 ? 24.323 59.135 32.168 1.00 32.69 837 LEU B O 1
#

GO terms:
  GO:0003887 DNA-directed DNA polymerase activity (F, IDA)
  GO:0003910 DNA ligase (ATP) activity (F, IDA)
  GO:0016779 nucleotidyltransferase activity (F, IDA)
  GO:0071897 DNA biosynthetic process (P, IDA)
  GO:0004532 RNA exonuclease activity (F, IDA)

InterPro domains:
  IPR012309 DNA ligase, ATP-dependent, C-terminal [PF04679] (418-515)
  IPR012310 DNA ligase, ATP-dependent, central [PF01068] (224-399)
  IPR012310 DNA ligase, ATP-dependent, central [PS50160] (307-399)
  IPR012340 Nucleic acid-binding, OB-fold [G3DSA:2.40.50.140] (402-523)
  IPR012340 Nucleic acid-binding, OB-fold [SSF50249] (403-523)
  IPR014143 DNA ligase D [TIGR02776] (228-823)
  IPR014144 DNA ligase D, 3'-phosphoesterase domain [PF13298] (40-145)
  IPR014144 DNA ligase D, 3'-phosphoesterase domain [TIGR02777] (7-162)
  IPR014145 DNA ligase D, polymerase domain [PF21686] (566-819)
  IPR014145 DNA ligase D, polymerase domain [TIGR02778] (549-793)
  IPR014146 DNA ligase D, ligase domain [TIGR02779] (219-521)
  IPR033651 LigD polymerase domain, PaeLigD-type [cd04862] (566-792)
  IPR052171 Non-homologous end joining protein LigD [PTHR42705] (310-836)

Nearest PDB structures (foldseek):
  2far-assembly2_B  TM=9.988E-01  e=2.053E-62  Pseudomonas aeruginosa
  5dmu-assembly1_A  TM=9.097E-01  e=4.955E-27  Methanocella paludicola SANAE
  6sa1-assembly1_A  TM=8.903E-01  e=4.125E-24  Mycolicibacterium smegmatis MC2 155
  2r9l-assembly1_A  TM=9.068E-01  e=6.645E-21  Mycobacterium tuberculosis H37Rv
  8tol-assembly1_B  TM=4.853E-01  e=1.071E+00  Fusarium vanettenii 77-13-4

Organism: Pseudomonas aeruginosa (strain ATCC 15692 / DSM 22644 / CIP 104116 / JCM 14847 / LMG 12228 / 1C / PRS 101 /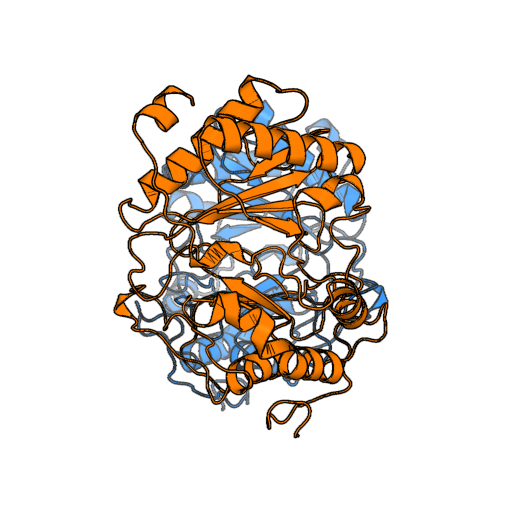 PAO1) (NCBI:txid208964)